Protein AF-0000000076683367 (afdb_homodimer)

Nearest PDB structures (foldseek):
  5d86-assembly1_A-2  TM=9.292E-01  e=5.667E-30  Staphylococcus aureus subsp. aureus str. Newman
  5d87-assembly1_A-2  TM=9.350E-01  e=2.593E-29  Staphylococcus aureus subsp. aureus str. Newman
  5d84-assembly1_A  TM=9.305E-01  e=3.071E-29  Staphylococcus aureus subsp. aureus str. Newman
  8if7-assembly1_A  TM=8.769E-01  e=2.381E-25  Saccharothrix mutabilis subsp. capreolus
  5ohx-assembly2_B  TM=9.350E-01  e=3.580E-23  Apis mellifera

Organism: NCBI:txid1408189

Foldseek 3Di:
DDWQQLLCVLLVFNLETEAEDQQCPPPLFFLLLLVLVLLVVVCVVVPQDLAAEEEEEDLDSNLLNNLQVCLVSVHEYEYEYEPLHFPVRVVSSVVSPYHYHYDYFDDPPPSHNSVVRVVVSVVCQVPDPSYDYSQSLANLSLLVSQLVPVQVVVCVVVVHHFQEEEEAAESCSNVNNNVVNCVVVVHNHQYEYEAAQQAPQPNHHHDDDNFPDHGYNDRGNSSVNDDGNYYHYDYQLQLLLQQVLCCVRPVFRADSSNSRRSSSCSVCVVVDDGNGYYYYYRGGGCPSCCVDSVDQVNCCVPVVAHPVRSVVSNVVSSND/DDWQQLLCVLLVFNLETEAEDQQCPPPLFFLLLLVLVLLVVVCVVVPQDLAAEEEEEDLDSNLLNNLQVCLVSVHEYEYEYEPLHFPVRVVSSVVSPYHYHYDYFDDPPPRHNSVVRVVVSVVCQVPDPSYDYSQSLANLSLLVSQLVPVQVVVCVVVVHHFQEEEEAAESCSNVNNNVVNCVVVVHNHQYEYEAAQQAPQPNHHHDDDNFPDHGYNDRGNSSVVDDGNYYHYDYQLQLLLQQVLCCVRPVFRADSRNSRRSSSCSVCVVVDDGNGYYYYYRGGGCPSCCVASVDQVNCCVPVVAHPVRSVVSNVVSSND

Secondary structure (DSSP, 8-state):
-EE-HHHHHHTT-TTSEEEEEEGGGSTTSBTHHHHHHHHHHHHHHTT--SS-EEEEE-SSHHHHHHHHHHHHTT-EEEEEE-TTS-HHHHHHHHHTT-EEEE--S--TTT--HHHHHHHHHHHHHHHSTTEE---TTT-THHHHHIIIIIIHHHHHHHSS--SEEEEE-SS-HHHHHHHHHHHHTT---EEEEEEETT--GGGPPP----SSSS--SS--GGGGT---SEEEEE-HHHHHHHHHHHHHHHS--B-HHHHHHHHHHHHHGGGSPTT-EEEEEE-BBSGGGTTTTT-HHHHHHHH---HHHHHHHHHHHHH-/-EE-HHHHHHTT-TTSEEEEEEGGGSTTSBTHHHHHHHHHHHHHHTT--SS-EEEEE-SSHHHHHHHHHHHHTT-EEEEEE-TTS-HHHHHHHHHTT-EEEE--S--TTT--HHHHHHHHHHHHHHHSTTEE---TTT-THHHHHIIIIIIHHHHHHHSS--SEEEEE-SS-HHHHHHHHHHHHTT---EEEEEEETT--GGGPPP----SSSS--SS--GGGGT---SEEEEE-HHHHHHHHHHHHHHHS--B-HHHHHHHHHHHHHGGGSPTT-EEEEEE-BBSGGGTTTTT-HHHHHHHH---HHHHHHHHHHHHH-

Sequence (640 aa):
MVELERLARVFHRPDLRIFAKLEQFNPGGSAKDRTAQALVRAAIESGMPDRPTLVESSSGNLGMALARQAQLRGWHFHCVVDPRVNASTVATMRALGAEVEIIDQPDPDTGDWLTARRTRVAALTHSIEGAVNLDQYSNTAALKAHDEGTMAEIISQLGEAPDWLLVAMSTTGTIGGCIQRLERLQAHTVTVGVDAQGSVLYRGKRGERMLPGFGAGVIPHLSTLNEPNLVRRVHDIDSVVGARVLARTEGLLPGASGGAVVSALRSCIAEIPPESTVVVVLHDGGTNYLGTIYDDDWVQSKLGTSASELSRMIERFIAGMVELERLARVFHRPDLRIFAKLEQFNPGGSAKDRTAQALVRAAIESGMPDRPTLVESSSGNLGMALARQAQLRGWHFHCVVDPRVNASTVATMRALGAEVEIIDQPDPDTGDWLTARRTRVAALTHSIEGAVNLDQYSNTAALKAHDEGTMAEIISQLGEAPDWLLVAMSTTGTIGGCIQRLERLQAHTVTVGVDAQGSVLYRGKRGERMLPGFGAGVIPHLSTLNEPNLVRRVHDIDSVVGARVLARTEGLLPGASGGAVVSALRSCIAEIPPESTVVVVLHDGGTNYLGTIYDDDWVQSKLGTSASELSRMIERFIAG

Radius of gyration: 24.54 Å; Cα contacts (8 Å, |Δi|>4): 1434; chains: 2; bounding box: 61×71×59 Å

Solvent-accessible surface area (backbone atoms only — not comparable to full-atom values): 31700 Å² total; per-residue (Å²): 114,44,75,41,63,55,54,25,47,28,67,73,35,73,56,41,46,38,30,36,40,64,24,34,72,36,96,70,32,19,50,30,36,44,31,38,52,30,41,52,52,54,40,52,76,72,62,51,66,92,74,27,32,38,32,41,68,37,58,42,60,50,37,40,20,39,16,32,54,22,27,60,66,71,31,47,29,41,35,32,29,48,83,83,41,47,68,55,48,52,41,49,18,43,52,25,65,24,45,77,44,69,51,89,64,49,23,88,88,78,61,36,54,66,61,27,31,48,52,50,37,52,52,46,38,71,70,38,84,60,36,42,64,72,49,83,39,60,41,64,39,24,26,51,28,17,24,72,38,57,40,42,49,51,24,62,76,68,74,44,78,49,47,29,39,36,31,51,25,48,43,27,32,57,55,36,6,31,48,53,43,37,57,75,67,66,51,82,47,45,34,31,35,27,33,32,45,24,14,32,58,96,81,36,57,76,51,77,67,89,58,68,84,34,32,26,89,61,76,33,58,38,49,74,75,46,76,60,78,39,75,42,69,34,48,67,67,45,14,35,39,22,19,50,42,40,10,55,48,67,44,41,56,36,20,55,35,27,1,31,39,48,39,44,44,62,75,43,50,86,77,54,64,85,64,33,39,34,37,36,47,25,49,28,44,20,77,75,29,42,78,37,72,59,21,54,68,41,35,28,74,76,68,70,41,46,59,68,58,48,51,51,51,35,48,50,57,54,75,88,115,46,74,41,64,55,54,25,46,27,69,73,35,73,57,41,47,40,30,36,42,64,24,36,72,36,97,72,32,19,49,29,38,45,32,38,53,29,40,51,51,53,39,52,75,73,63,50,67,93,74,28,31,38,33,41,69,36,57,42,61,48,38,40,21,39,16,33,54,22,26,60,66,71,30,48,30,41,34,31,28,48,84,83,42,46,67,55,49,53,40,50,18,43,51,24,65,25,45,75,44,68,50,88,64,48,23,88,88,78,60,35,53,66,62,28,30,49,52,50,38,52,52,46,38,70,70,38,84,59,35,43,64,71,49,82,39,59,41,62,39,23,24,50,28,16,24,73,38,59,39,43,48,50,25,62,76,68,73,43,77,49,47,30,39,37,30,53,25,47,43,27,31,56,53,37,6,32,47,53,44,37,58,75,66,67,52,84,48,45,34,33,36,27,34,32,44,22,13,32,58,95,82,36,56,76,51,78,69,88,56,66,84,33,32,25,89,60,80,34,59,39,49,75,77,44,77,60,78,38,76,42,68,35,48,66,67,46,14,35,38,23,19,49,42,38,9,56,46,66,44,41,56,36,22,54,36,26,2,29,39,47,38,44,44,62,74,45,49,86,76,55,64,86,63,34,37,34,37,36,47,24,46,29,44,20,78,74,29,43,78,37,74,58,20,54,69,42,35,28,73,75,68,69,40,45,60,69,56,47,51,50,52,36,48,49,55,54,75,88

Structure (mmCIF, N/CA/C/O backbone):
data_AF-0000000076683367-m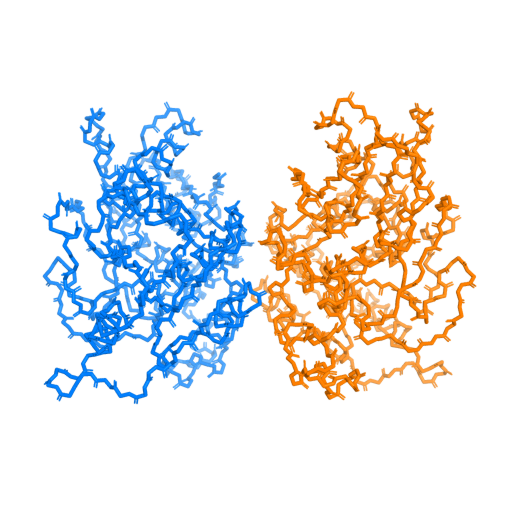odel_v1
#
loop_
_entity.id
_entity.type
_entity.pdbx_description
1 polymer 'Cysteine synthase'
#
loop_
_atom_site.group_PDB
_atom_site.id
_atom_site.type_symbol
_atom_site.label_atom_id
_atom_site.label_alt_id
_atom_site.label_comp_id
_atom_site.label_asym_id
_atom_site.label_entity_id
_atom_site.label_seq_id
_atom_site.pdbx_PDB_ins_code
_atom_site.Cartn_x
_atom_site.Cartn_y
_atom_site.Cartn_z
_atom_site.occupancy
_atom_site.B_iso_or_equiv
_atom_site.auth_seq_id
_atom_site.auth_comp_id
_atom_site.auth_asym_id
_atom_site.auth_atom_id
_atom_site.pdbx_PDB_model_num
ATOM 1 N N . MET A 1 1 ? 3.271 -0.167 -15.375 1 96.31 1 MET A N 1
ATOM 2 C CA . MET A 1 1 ? 4.453 -1.017 -15.492 1 96.31 1 MET A CA 1
ATOM 3 C C . MET A 1 1 ? 5.73 -0.19 -15.391 1 96.31 1 MET A C 1
ATOM 5 O O . MET A 1 1 ? 5.738 0.994 -15.734 1 96.31 1 MET A O 1
ATOM 9 N N . VAL A 1 2 ? 6.77 -0.847 -14.797 1 96.38 2 VAL A N 1
ATOM 10 C CA . VAL A 1 2 ? 8.062 -0.183 -14.664 1 96.38 2 VAL A CA 1
ATOM 11 C C . VAL A 1 2 ? 9.164 -1.075 -15.234 1 96.38 2 VAL A C 1
ATOM 13 O O . VAL A 1 2 ? 9.133 -2.297 -15.062 1 96.38 2 VAL A O 1
ATOM 16 N N . GLU A 1 3 ? 10.039 -0.448 -15.953 1 98 3 GLU A N 1
ATOM 17 C CA . GLU A 1 3 ? 11.172 -1.206 -16.484 1 98 3 GLU A CA 1
ATOM 18 C C . GLU A 1 3 ? 12.227 -1.439 -15.398 1 98 3 GLU A C 1
ATOM 20 O O . GLU A 1 3 ? 12.555 -0.527 -14.641 1 98 3 GLU A O 1
ATOM 25 N N . LEU A 1 4 ? 12.695 -2.641 -15.305 1 97.69 4 LEU A N 1
ATOM 26 C CA . LEU A 1 4 ? 13.68 -3.047 -14.312 1 97.69 4 LEU A CA 1
ATOM 27 C C . LEU A 1 4 ? 15.078 -3.08 -14.906 1 97.69 4 LEU A C 1
ATOM 29 O O . LEU A 1 4 ? 15.672 -4.152 -15.047 1 97.69 4 LEU A O 1
ATOM 33 N N . GLU A 1 5 ? 15.648 -1.938 -15.188 1 96.44 5 GLU A N 1
ATOM 34 C CA . GLU A 1 5 ? 16.922 -1.826 -15.906 1 96.44 5 GLU A CA 1
ATOM 35 C C . GLU A 1 5 ? 18.078 -2.32 -15.055 1 96.44 5 GLU A C 1
ATOM 37 O O . GLU A 1 5 ? 19 -2.961 -15.562 1 96.44 5 GLU A O 1
ATOM 42 N N . ARG A 1 6 ? 18.078 -2.012 -13.812 1 95.44 6 ARG A N 1
ATOM 43 C CA . ARG A 1 6 ? 19.172 -2.424 -12.938 1 95.44 6 ARG A CA 1
ATOM 44 C C . ARG A 1 6 ? 19.172 -3.936 -12.742 1 95.44 6 ARG A C 1
ATOM 46 O O . ARG A 1 6 ? 20.234 -4.551 -12.625 1 95.44 6 ARG A O 1
ATOM 53 N N . LEU A 1 7 ? 17.969 -4.484 -12.68 1 96.94 7 LEU A N 1
ATOM 54 C CA . LEU A 1 7 ? 17.875 -5.934 -12.555 1 96.94 7 LEU A CA 1
ATOM 55 C C . LEU A 1 7 ? 18.469 -6.617 -13.789 1 96.94 7 LEU A C 1
ATOM 57 O O . LEU A 1 7 ? 19.156 -7.629 -13.672 1 96.94 7 LEU A O 1
ATOM 61 N N . ALA A 1 8 ? 18.156 -6.098 -14.945 1 97.31 8 ALA A N 1
ATOM 62 C CA . ALA A 1 8 ? 18.719 -6.637 -16.172 1 97.31 8 ALA A CA 1
ATOM 63 C C . ALA A 1 8 ? 20.25 -6.613 -16.141 1 97.31 8 ALA A C 1
ATOM 65 O O . ALA A 1 8 ? 20.891 -7.547 -16.609 1 97.31 8 ALA A O 1
ATOM 66 N N . ARG A 1 9 ? 20.781 -5.555 -15.578 1 95.88 9 ARG A N 1
ATOM 67 C CA . ARG A 1 9 ? 22.234 -5.438 -15.453 1 95.88 9 ARG A CA 1
ATOM 68 C C . ARG A 1 9 ? 22.781 -6.457 -14.461 1 95.88 9 ARG A C 1
ATOM 70 O O . ARG A 1 9 ? 23.844 -7.035 -14.68 1 95.88 9 ARG A O 1
ATOM 77 N N . VAL A 1 10 ? 22.047 -6.633 -13.391 1 95.81 10 VAL A N 1
ATOM 78 C CA . VAL A 1 10 ? 22.422 -7.621 -12.391 1 95.81 10 VAL A CA 1
ATOM 79 C C . VAL A 1 10 ? 22.5 -9.008 -13.031 1 95.81 10 VAL A C 1
ATOM 81 O O . VAL A 1 10 ? 23.359 -9.812 -12.688 1 95.81 10 VAL A O 1
ATOM 84 N N . PHE A 1 11 ? 21.578 -9.242 -14 1 97 11 PHE A N 1
ATOM 85 C CA . PHE A 1 11 ? 21.531 -10.523 -14.695 1 97 11 PHE A CA 1
ATOM 86 C C . PHE A 1 11 ? 22.562 -10.57 -15.812 1 97 11 PHE A C 1
ATOM 88 O O . PHE A 1 11 ? 22.703 -11.586 -16.5 1 97 11 PHE A O 1
ATOM 95 N N . HIS A 1 12 ? 23.359 -9.516 -16.078 1 96.75 12 HIS A N 1
ATOM 96 C CA . HIS A 1 12 ? 24.312 -9.359 -17.172 1 96.75 12 HIS A CA 1
ATOM 97 C C . HIS A 1 12 ? 23.625 -9.516 -18.516 1 96.75 12 HIS A C 1
ATOM 99 O O . HIS A 1 12 ? 24.172 -10.148 -19.438 1 96.75 12 HIS A O 1
ATOM 105 N N . ARG A 1 13 ? 22.391 -9.039 -18.531 1 97.12 13 ARG A N 1
ATOM 106 C CA . ARG A 1 13 ? 21.594 -9.086 -19.766 1 97.12 13 ARG A CA 1
ATOM 107 C C . ARG A 1 13 ? 20.969 -7.73 -20.062 1 97.12 13 ARG A C 1
ATOM 109 O O . ARG A 1 13 ? 19.75 -7.605 -20.141 1 97.12 13 ARG A O 1
ATOM 116 N N . PRO A 1 14 ? 21.812 -6.691 -20.219 1 96.06 14 PRO A N 1
ATOM 117 C CA . PRO A 1 14 ? 21.281 -5.359 -20.531 1 96.06 14 PRO A CA 1
ATOM 118 C C . PRO A 1 14 ? 20.531 -5.305 -21.859 1 96.06 14 PRO A C 1
ATOM 120 O O . PRO A 1 14 ? 19.875 -4.309 -22.156 1 96.06 14 PRO A O 1
ATOM 123 N N . ASP A 1 15 ? 20.578 -6.43 -22.594 1 97.88 15 ASP A N 1
ATOM 124 C CA . ASP A 1 15 ? 19.906 -6.52 -23.891 1 97.88 15 ASP A CA 1
ATOM 125 C C . ASP A 1 15 ? 18.422 -6.805 -23.703 1 97.88 15 ASP A C 1
ATOM 127 O O . ASP A 1 15 ? 17.625 -6.633 -24.625 1 97.88 15 ASP A O 1
ATOM 131 N N . LEU A 1 16 ? 18.078 -7.23 -22.516 1 98.44 16 LEU A N 1
ATOM 132 C CA . LEU A 1 16 ? 16.688 -7.551 -22.234 1 98.44 16 LEU A CA 1
ATOM 133 C C . LEU A 1 16 ? 15.938 -6.32 -21.75 1 98.44 16 LEU A C 1
ATOM 135 O O . LEU A 1 16 ? 16.5 -5.477 -21.047 1 98.44 16 LEU A O 1
ATOM 139 N N . ARG A 1 17 ? 14.75 -6.164 -22.156 1 98.56 17 ARG A N 1
ATOM 140 C CA . ARG A 1 17 ? 13.82 -5.219 -21.547 1 98.56 17 ARG A CA 1
ATOM 141 C C . ARG A 1 17 ? 12.906 -5.922 -20.562 1 98.56 17 ARG A C 1
ATOM 143 O O . ARG A 1 17 ? 11.969 -6.617 -20.953 1 98.56 17 ARG A O 1
ATOM 150 N N . ILE A 1 18 ? 13.172 -5.766 -19.328 1 98.75 18 ILE A N 1
ATOM 151 C CA . ILE A 1 18 ? 12.422 -6.434 -18.266 1 98.75 18 ILE A CA 1
ATOM 152 C C . ILE A 1 18 ?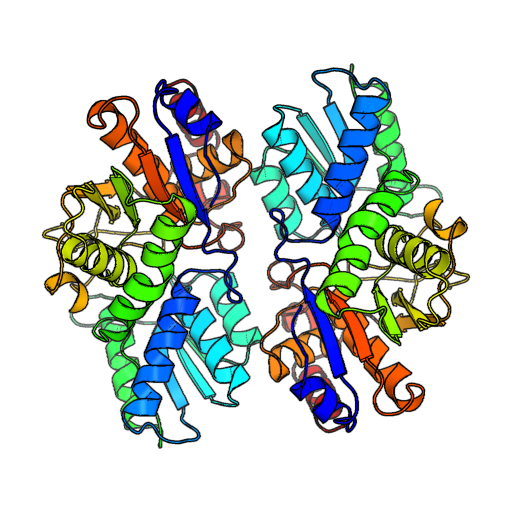 11.461 -5.445 -17.609 1 98.75 18 ILE A C 1
ATOM 154 O O . ILE A 1 18 ? 11.883 -4.402 -17.109 1 98.75 18 ILE A O 1
ATOM 158 N N . PHE A 1 19 ? 10.164 -5.758 -17.609 1 98.81 19 PHE A N 1
ATOM 159 C CA . PHE A 1 19 ? 9.148 -4.902 -17.016 1 98.81 19 PHE A CA 1
ATOM 160 C C . PHE A 1 19 ? 8.438 -5.621 -15.875 1 98.81 19 PHE A C 1
ATOM 162 O O . PHE A 1 19 ? 8.266 -6.84 -15.914 1 98.81 19 PHE A O 1
ATOM 169 N N . ALA A 1 20 ? 8.078 -4.883 -14.859 1 98.69 20 ALA A N 1
ATOM 170 C CA . ALA A 1 20 ? 7.23 -5.379 -13.781 1 98.69 20 ALA A CA 1
ATOM 171 C C . ALA A 1 20 ? 5.828 -4.777 -13.867 1 98.69 20 ALA A C 1
ATOM 173 O O . ALA A 1 20 ? 5.676 -3.557 -13.961 1 98.69 20 ALA A O 1
ATOM 174 N N . LYS A 1 21 ? 4.832 -5.617 -14.008 1 98.81 21 LYS A N 1
ATOM 175 C CA . LYS A 1 21 ? 3.451 -5.191 -13.805 1 98.81 21 LYS A CA 1
ATOM 176 C C . LYS A 1 21 ? 3.131 -5.066 -12.312 1 98.81 21 LYS A C 1
ATOM 178 O O . LYS A 1 21 ? 3.025 -6.074 -11.617 1 98.81 21 LYS A O 1
ATOM 183 N N . LEU A 1 22 ? 2.939 -3.857 -11.805 1 97.81 22 LEU A N 1
ATOM 184 C CA . LEU A 1 22 ? 2.795 -3.574 -10.383 1 97.81 22 LEU A CA 1
ATOM 185 C C . LEU A 1 22 ? 1.326 -3.598 -9.969 1 97.81 22 LEU A C 1
ATOM 187 O O . LEU A 1 22 ? 0.636 -2.58 -10.062 1 97.81 22 LEU A O 1
ATOM 191 N N . GLU A 1 23 ? 0.91 -4.668 -9.398 1 97.81 23 GLU A N 1
ATOM 192 C CA . GLU A 1 23 ? -0.499 -4.844 -9.062 1 97.81 23 GLU A CA 1
ATOM 193 C C . GLU A 1 23 ? -0.817 -4.25 -7.691 1 97.81 23 GLU A C 1
ATOM 195 O O . GLU A 1 23 ? -1.985 -4.133 -7.316 1 97.81 23 GLU A O 1
ATOM 200 N N . GLN A 1 24 ? 0.167 -3.822 -6.914 1 95.25 24 GLN A N 1
ATOM 201 C CA . GLN A 1 24 ? -0.049 -3.158 -5.633 1 95.25 24 GLN A CA 1
ATOM 202 C C . GLN A 1 24 ? -0.805 -1.845 -5.816 1 95.25 24 GLN A C 1
ATOM 204 O O . GLN A 1 24 ? -1.335 -1.289 -4.852 1 95.25 24 GLN A O 1
ATOM 209 N N . PHE A 1 25 ? -0.903 -1.369 -7.078 1 94.25 25 PHE A N 1
ATOM 210 C CA . PHE A 1 25 ? -1.521 -0.069 -7.312 1 94.25 25 PHE A CA 1
ATOM 211 C C . PHE A 1 25 ? -3.004 -0.224 -7.629 1 94.25 25 PHE A C 1
ATOM 213 O O . PHE A 1 25 ? -3.67 0.746 -8 1 94.25 25 PHE A O 1
ATOM 220 N N . ASN A 1 26 ? -3.508 -1.49 -7.477 1 94.5 26 ASN A N 1
ATOM 221 C CA . ASN A 1 26 ? -4.953 -1.648 -7.367 1 94.5 26 ASN A CA 1
ATOM 222 C C . ASN A 1 26 ? -5.477 -1.109 -6.035 1 94.5 26 ASN A C 1
ATOM 224 O O . ASN A 1 26 ? -4.727 -1.014 -5.062 1 94.5 26 ASN A O 1
ATOM 228 N N . PRO A 1 27 ? -6.73 -0.719 -5.922 1 89.44 27 PRO A N 1
ATOM 229 C CA . PRO A 1 27 ? -7.258 -0.052 -4.73 1 89.44 27 PRO A CA 1
ATOM 230 C C . PRO A 1 27 ? -7.055 -0.871 -3.457 1 89.44 27 PRO A C 1
ATOM 232 O O . PRO A 1 27 ? -6.801 -0.307 -2.389 1 89.44 27 PRO A O 1
ATOM 235 N N . GLY A 1 28 ? -7.148 -2.172 -3.609 1 90.88 28 GLY A N 1
ATOM 236 C CA . GLY A 1 28 ? -6.965 -3.039 -2.457 1 90.88 28 GLY A CA 1
ATOM 237 C C . GLY A 1 28 ? -5.523 -3.48 -2.268 1 90.88 28 GLY A C 1
ATOM 238 O O . GLY A 1 28 ? -5.207 -4.191 -1.312 1 90.88 28 GLY A O 1
ATOM 239 N N . GLY A 1 29 ? -4.637 -3.129 -3.207 1 93.56 29 GLY A N 1
ATOM 240 C CA . GLY A 1 29 ? -3.205 -3.301 -3.004 1 93.56 29 GLY A CA 1
ATOM 241 C C . GLY A 1 29 ? -2.656 -4.555 -3.656 1 93.56 29 GLY A C 1
ATOM 242 O O . GLY A 1 29 ? -1.515 -4.945 -3.402 1 93.56 29 GLY A O 1
ATOM 243 N N . SER A 1 30 ? -3.508 -5.246 -4.488 1 96.69 30 SER A N 1
ATOM 244 C CA . SER A 1 30 ? -2.998 -6.484 -5.074 1 96.69 30 SER A CA 1
ATOM 245 C C . SER A 1 30 ? -3.766 -6.855 -6.34 1 96.69 30 SER A C 1
ATOM 247 O O . SER A 1 30 ? -4.758 -6.211 -6.68 1 96.69 30 SER A O 1
ATOM 249 N N . ALA A 1 31 ? -3.303 -7.906 -6.98 1 97.62 31 ALA A N 1
ATOM 250 C CA . ALA A 1 31 ? -3.939 -8.453 -8.18 1 97.62 31 ALA A CA 1
ATOM 251 C C . ALA A 1 31 ? -5.309 -9.047 -7.852 1 97.62 31 ALA A C 1
ATOM 253 O O . ALA A 1 31 ? -6.156 -9.188 -8.734 1 97.62 31 ALA A O 1
ATOM 254 N N . LYS A 1 32 ? -5.52 -9.312 -6.578 1 97.44 32 LYS A N 1
ATOM 255 C CA . LYS A 1 32 ? -6.746 -10.008 -6.203 1 97.44 32 LYS A CA 1
ATOM 256 C C . LYS A 1 32 ? -7.941 -9.062 -6.199 1 97.44 32 LYS A C 1
ATOM 258 O O . LYS A 1 32 ? -9.094 -9.508 -6.172 1 97.44 32 LYS A O 1
ATOM 263 N N . ASP A 1 33 ? -7.691 -7.801 -6.285 1 97.12 33 ASP A N 1
ATOM 264 C CA . ASP A 1 33 ? -8.789 -6.859 -6.484 1 97.12 33 ASP A CA 1
ATOM 265 C C . ASP A 1 33 ? -9.555 -7.176 -7.766 1 97.12 33 ASP A C 1
ATOM 267 O O . ASP A 1 33 ? -10.789 -7.113 -7.785 1 97.12 33 ASP A O 1
ATOM 271 N N . ARG A 1 34 ? -8.781 -7.527 -8.781 1 98.06 34 ARG A N 1
ATOM 272 C CA . ARG A 1 34 ? -9.391 -7.867 -10.062 1 98.06 34 ARG A CA 1
ATOM 273 C C . ARG A 1 34 ? -10.25 -9.125 -9.945 1 98.06 34 ARG A C 1
ATOM 275 O O . ARG A 1 34 ? -11.383 -9.156 -10.43 1 98.06 34 ARG A O 1
ATOM 282 N N . THR A 1 35 ? -9.672 -10.078 -9.281 1 97.94 35 THR A N 1
ATOM 283 C CA . THR A 1 35 ? -10.375 -11.344 -9.086 1 97.94 35 THR A CA 1
ATOM 284 C C . THR A 1 35 ? -11.641 -11.133 -8.266 1 97.94 35 THR A C 1
ATOM 286 O O . THR A 1 35 ? -12.711 -11.602 -8.648 1 97.94 35 THR A O 1
ATOM 289 N N . ALA A 1 36 ? -11.531 -10.445 -7.137 1 97.94 36 ALA A N 1
ATOM 290 C CA . ALA A 1 36 ? -12.664 -10.211 -6.25 1 97.94 36 ALA A CA 1
ATOM 291 C C . ALA A 1 36 ? -13.805 -9.508 -6.992 1 97.94 36 ALA A C 1
ATOM 293 O O . ALA A 1 36 ? -14.969 -9.906 -6.875 1 97.94 36 ALA A O 1
ATOM 294 N N . GLN A 1 37 ? -13.484 -8.516 -7.766 1 97.25 37 GLN A N 1
ATOM 295 C CA . GLN A 1 37 ? -14.492 -7.785 -8.523 1 97.25 37 GLN A CA 1
ATOM 296 C C . GLN A 1 37 ? -15.188 -8.695 -9.531 1 97.25 37 GLN A C 1
ATOM 298 O O . GLN A 1 37 ? -16.406 -8.656 -9.68 1 97.25 37 GLN A O 1
ATOM 303 N N . ALA A 1 38 ? -14.406 -9.492 -10.219 1 98.12 38 ALA A N 1
ATOM 304 C CA . ALA A 1 38 ? -14.953 -10.391 -11.234 1 98.12 38 ALA A CA 1
ATOM 305 C C . ALA A 1 38 ? -15.859 -11.445 -10.602 1 98.12 38 ALA A C 1
ATOM 307 O O . ALA A 1 38 ? -16.938 -11.75 -11.125 1 98.12 38 ALA A O 1
ATOM 308 N N . LEU A 1 39 ? -15.43 -12.039 -9.484 1 97.88 39 LEU A N 1
ATOM 309 C CA . LEU A 1 39 ? -16.219 -13.055 -8.797 1 97.88 39 LEU A CA 1
ATOM 310 C C . LEU A 1 39 ? -17.547 -12.477 -8.32 1 97.88 39 LEU A C 1
ATOM 312 O O . LEU A 1 39 ? -18.609 -13.102 -8.484 1 97.88 39 LEU A O 1
ATOM 316 N N . VAL A 1 40 ? -17.5 -11.297 -7.758 1 97.69 40 VAL A N 1
ATOM 317 C CA . VAL A 1 40 ? -18.688 -10.633 -7.238 1 97.69 40 VAL A CA 1
ATOM 318 C C . VAL A 1 40 ? -19.656 -10.32 -8.383 1 97.69 40 VAL A C 1
ATOM 320 O O . VAL A 1 40 ? -20.844 -10.602 -8.289 1 97.69 40 VAL A O 1
ATOM 323 N N . ARG A 1 41 ? -19.109 -9.781 -9.484 1 97 41 ARG A N 1
ATOM 324 C CA . ARG A 1 41 ? -19.953 -9.469 -10.633 1 97 41 ARG A CA 1
ATOM 325 C C . ARG A 1 41 ? -20.641 -10.719 -11.18 1 97 41 ARG A C 1
ATOM 327 O O . ARG A 1 41 ? -21.828 -10.695 -11.469 1 97 41 ARG A O 1
ATOM 334 N N . ALA A 1 42 ? -19.859 -11.758 -11.32 1 96.94 42 ALA A N 1
ATOM 335 C CA . ALA A 1 42 ? -20.406 -13.016 -11.82 1 96.94 42 ALA A CA 1
ATOM 336 C C . ALA A 1 42 ? -21.516 -13.531 -10.898 1 96.94 42 ALA A C 1
ATOM 338 O O . ALA A 1 42 ? -22.516 -14.055 -11.367 1 96.94 42 ALA A O 1
ATOM 339 N N . ALA A 1 43 ? -21.281 -13.414 -9.586 1 96.62 43 ALA A N 1
ATOM 340 C CA . ALA A 1 43 ? -22.266 -13.883 -8.602 1 96.62 43 ALA A CA 1
ATOM 341 C C . ALA A 1 43 ? -23.547 -13.07 -8.688 1 96.62 43 ALA A C 1
ATOM 343 O O . ALA A 1 43 ? -24.656 -13.633 -8.609 1 96.62 43 ALA A O 1
ATOM 344 N N . ILE A 1 44 ? -23.422 -11.805 -8.859 1 96.38 44 ILE A N 1
ATOM 345 C CA . ILE A 1 44 ? -24.578 -10.938 -8.992 1 96.38 44 ILE A CA 1
ATOM 346 C C . ILE A 1 44 ? -25.359 -11.297 -10.25 1 96.38 44 ILE A C 1
ATOM 348 O O . ILE A 1 44 ? -26.594 -11.461 -10.203 1 96.38 44 ILE A O 1
ATOM 352 N N . GLU A 1 45 ? -24.688 -11.469 -11.297 1 96.31 45 GLU A N 1
ATOM 353 C CA . GLU A 1 45 ? -25.297 -11.805 -12.578 1 96.31 45 GLU A CA 1
ATOM 354 C C . GLU A 1 45 ? -26 -13.164 -12.516 1 96.31 45 GLU A C 1
ATOM 356 O O . GLU A 1 45 ? -26.984 -13.391 -13.219 1 96.31 45 GLU A O 1
ATOM 361 N N . SER A 1 46 ? -25.516 -14.023 -11.633 1 95.25 46 SER A N 1
ATOM 362 C CA . SER A 1 46 ? -26.062 -15.367 -11.523 1 95.25 46 SER A CA 1
ATOM 363 C C . SER A 1 46 ? -27.219 -15.422 -10.516 1 95.25 46 SER A C 1
ATOM 365 O O . SER A 1 46 ? -27.781 -16.484 -10.273 1 95.25 46 SER A O 1
ATOM 367 N N . GLY A 1 47 ? -27.484 -14.328 -9.836 1 94.12 47 GLY A N 1
ATOM 368 C CA . GLY A 1 47 ? -28.672 -14.242 -9.008 1 94.12 47 GLY A CA 1
ATOM 369 C C . GLY A 1 47 ? -28.375 -14.344 -7.52 1 94.12 47 GLY A C 1
ATOM 370 O O . GLY A 1 47 ? -29.219 -14.82 -6.746 1 94.12 47 GLY A O 1
ATOM 371 N N . MET A 1 48 ? -27.25 -13.953 -7.156 1 93.25 48 MET A N 1
ATOM 372 C CA . MET A 1 48 ? -26.938 -13.891 -5.73 1 93.25 48 MET A CA 1
ATOM 373 C C . MET A 1 48 ? -27.906 -12.961 -5.004 1 93.25 48 MET A C 1
ATOM 375 O O . MET A 1 48 ? -28.375 -11.977 -5.578 1 93.25 48 MET A O 1
ATOM 379 N N . PRO A 1 49 ? -28.219 -13.297 -3.713 1 93.69 49 PRO A N 1
ATOM 380 C CA . PRO A 1 49 ? -29.094 -12.414 -2.939 1 93.69 49 PRO A CA 1
ATOM 381 C C . PRO A 1 49 ? -28.594 -10.977 -2.887 1 93.69 49 PRO A C 1
ATOM 383 O O . PRO A 1 49 ? -27.391 -10.734 -3.014 1 93.69 49 PRO A O 1
ATOM 386 N N . ASP A 1 50 ? -29.422 -10.023 -2.689 1 92.19 50 ASP A N 1
ATOM 387 C CA . ASP A 1 50 ? -29.109 -8.594 -2.691 1 92.19 50 ASP A CA 1
ATOM 388 C C . ASP A 1 50 ? -28.172 -8.242 -1.542 1 92.19 50 ASP A C 1
ATOM 390 O O . ASP A 1 50 ? -27.312 -7.363 -1.683 1 92.19 50 ASP A O 1
ATOM 394 N N . ARG A 1 51 ? -28.438 -8.836 -0.343 1 92.75 51 ARG A N 1
ATOM 395 C CA . ARG A 1 51 ? -27.594 -8.578 0.824 1 92.75 51 ARG A CA 1
ATOM 396 C C . ARG A 1 51 ? -27.031 -9.875 1.381 1 92.75 51 ARG A C 1
ATOM 398 O O . ARG A 1 51 ? -27.375 -10.297 2.486 1 92.75 51 ARG A O 1
ATOM 405 N N . PRO A 1 52 ? -26.062 -10.414 0.644 1 96.5 52 PRO A N 1
ATOM 406 C CA . PRO A 1 52 ? -25.516 -11.711 1.061 1 96.5 52 PRO A CA 1
ATOM 407 C C . PRO A 1 52 ? -24.516 -11.586 2.213 1 96.5 52 PRO A C 1
ATOM 409 O O . PRO A 1 52 ? -24.062 -10.477 2.527 1 96.5 52 PRO A O 1
ATOM 412 N N . THR A 1 53 ? -24.359 -12.695 2.891 1 97.38 53 THR A N 1
ATOM 413 C CA . THR A 1 53 ? -23.141 -12.906 3.652 1 97.38 53 THR A CA 1
ATOM 414 C C . THR A 1 53 ? -22.109 -13.672 2.828 1 97.38 53 THR A C 1
ATOM 416 O O . THR A 1 53 ? -22.297 -14.859 2.535 1 97.38 53 THR A O 1
ATOM 419 N N . LEU A 1 54 ? -21.094 -13 2.434 1 98 54 LEU A N 1
ATOM 420 C CA . LEU A 1 54 ? -20.031 -13.711 1.732 1 98 54 LEU A CA 1
ATOM 421 C C . LEU A 1 54 ? -19.234 -14.586 2.697 1 98 54 LEU A C 1
ATOM 423 O O . LEU A 1 54 ? -18.906 -14.156 3.807 1 98 54 LEU A O 1
ATOM 427 N N . VAL A 1 55 ? -19.016 -15.797 2.314 1 98.06 55 VAL A N 1
ATOM 428 C CA . VAL A 1 55 ? -18.172 -16.734 3.061 1 98.06 55 VAL A CA 1
ATOM 429 C C . VAL A 1 55 ? -17.078 -17.281 2.152 1 98.06 55 VAL A C 1
ATOM 431 O O . VAL A 1 55 ? -17.344 -17.781 1.065 1 98.06 55 VAL A O 1
ATOM 434 N N . GLU A 1 56 ? -15.875 -17.109 2.527 1 97.62 56 GLU A N 1
ATOM 435 C CA . GLU A 1 56 ? -14.766 -17.5 1.663 1 97.62 56 GLU A CA 1
ATOM 436 C C . GLU A 1 56 ? -13.586 -18.016 2.482 1 97.62 56 GLU A C 1
ATOM 438 O O . GLU A 1 56 ? -13.43 -17.641 3.648 1 97.62 56 GLU A O 1
ATOM 443 N N . SER A 1 57 ? -12.797 -18.906 1.883 1 93.62 57 SER A N 1
ATOM 444 C CA . SER A 1 57 ? -11.508 -19.344 2.4 1 93.62 57 SER A CA 1
ATOM 445 C C . SER A 1 57 ? -10.367 -18.562 1.762 1 93.62 57 SER A C 1
ATOM 447 O O . SER A 1 57 ? -10.109 -18.688 0.563 1 93.62 57 SER A O 1
ATOM 449 N N . SER A 1 58 ? -9.68 -17.719 2.57 1 87.75 58 SER A N 1
ATOM 450 C CA . SER A 1 58 ? -8.531 -16.984 2.029 1 87.75 58 SER A CA 1
ATOM 451 C C . SER A 1 58 ? -7.672 -16.406 3.145 1 87.75 58 SER A C 1
ATOM 453 O O . SER A 1 58 ? -8.148 -15.625 3.967 1 87.75 58 SER A O 1
ATOM 455 N N . SER A 1 59 ? -6.426 -16.719 3.045 1 78.12 59 SER A N 1
ATOM 456 C CA . SER A 1 59 ? -5.5 -16.219 4.055 1 78.12 59 SER A CA 1
ATOM 457 C C . SER A 1 59 ? -4.641 -15.086 3.498 1 78.12 59 SER A C 1
ATOM 459 O O . SER A 1 59 ? -3.545 -14.836 3.998 1 78.12 59 SER A O 1
ATOM 461 N N . GLY A 1 60 ? -5.168 -14.453 2.453 1 89.31 60 GLY A N 1
ATOM 462 C CA . GLY A 1 60 ? -4.293 -13.461 1.854 1 89.31 60 GLY A CA 1
ATOM 463 C C . GLY A 1 60 ? -5.043 -12.352 1.139 1 89.31 60 GLY A C 1
ATOM 464 O O . GLY A 1 60 ? -6.039 -11.836 1.654 1 89.31 60 GLY A O 1
ATOM 465 N N . ASN A 1 61 ? -4.523 -12.055 -0.034 1 93.25 61 ASN A N 1
ATOM 466 C CA . ASN A 1 61 ? -4.93 -10.875 -0.794 1 93.25 61 ASN A CA 1
ATOM 467 C C . ASN A 1 61 ? -6.398 -10.953 -1.203 1 93.25 61 ASN A C 1
ATOM 469 O O . ASN A 1 61 ? -7.09 -9.938 -1.252 1 93.25 61 ASN A O 1
ATOM 473 N N . LEU A 1 62 ? -6.863 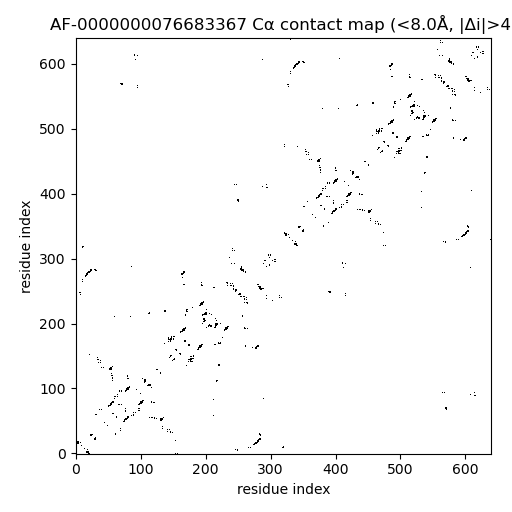-12.133 -1.455 1 95.69 62 LEU A N 1
ATOM 474 C CA . LEU A 1 62 ? -8.266 -12.211 -1.854 1 95.69 62 LEU A CA 1
ATOM 475 C C . LEU A 1 62 ? -9.18 -11.883 -0.68 1 95.69 62 LEU A C 1
ATOM 477 O O . LEU A 1 62 ? -10.227 -11.258 -0.859 1 95.69 62 LEU A O 1
ATOM 481 N N . GLY A 1 63 ? -8.828 -12.445 0.466 1 95.81 63 GLY A N 1
ATOM 482 C CA . GLY A 1 63 ? -9.594 -12.078 1.646 1 95.81 63 GLY A CA 1
ATOM 483 C C . GLY A 1 63 ? -9.711 -10.578 1.843 1 95.81 63 GLY A C 1
ATOM 484 O O . GLY A 1 63 ? -10.805 -10.062 2.082 1 95.81 63 GLY A O 1
ATOM 485 N N . MET A 1 64 ? -8.656 -9.883 1.712 1 95.06 64 MET A N 1
ATOM 486 C CA . MET A 1 64 ? -8.641 -8.43 1.863 1 95.06 64 MET A CA 1
ATOM 487 C C . MET A 1 64 ? -9.477 -7.762 0.773 1 95.06 64 MET A C 1
ATOM 489 O O . MET A 1 64 ? -10.227 -6.824 1.046 1 95.06 64 MET A O 1
ATOM 493 N N . ALA A 1 65 ? -9.305 -8.258 -0.417 1 97.38 65 ALA A N 1
ATOM 494 C CA . ALA A 1 65 ? -10.039 -7.703 -1.546 1 97.38 65 ALA A CA 1
ATOM 495 C C . ALA A 1 65 ? -11.547 -7.898 -1.371 1 97.38 65 ALA A C 1
ATOM 497 O O . ALA A 1 65 ? -12.328 -6.988 -1.647 1 97.38 65 ALA A O 1
ATOM 498 N N . LEU A 1 66 ? -11.938 -9.031 -0.917 1 97.88 66 LEU A N 1
ATOM 499 C CA . LEU A 1 66 ? -13.359 -9.312 -0.716 1 97.88 66 LEU A CA 1
ATOM 500 C C . LEU A 1 66 ? -13.914 -8.516 0.457 1 97.88 66 LEU A C 1
ATOM 502 O O . LEU A 1 66 ? -15.07 -8.102 0.44 1 97.88 66 LEU A O 1
ATOM 506 N N . ALA A 1 67 ? -13.094 -8.359 1.489 1 97.25 67 ALA A N 1
ATOM 507 C CA . ALA A 1 67 ? -13.5 -7.496 2.594 1 97.25 67 ALA A CA 1
ATOM 508 C C . ALA A 1 67 ? -13.859 -6.098 2.094 1 97.25 67 ALA A C 1
ATOM 510 O O . ALA A 1 67 ? -14.883 -5.535 2.49 1 97.25 67 ALA A O 1
ATOM 511 N N . ARG A 1 68 ? -13.078 -5.598 1.228 1 96 68 ARG A N 1
ATOM 512 C CA . ARG A 1 68 ? -13.312 -4.273 0.668 1 96 68 ARG A CA 1
ATOM 513 C C . ARG A 1 68 ? -14.578 -4.258 -0.183 1 96 68 ARG A C 1
ATOM 515 O O . ARG A 1 68 ? -15.398 -3.346 -0.065 1 96 68 ARG A O 1
ATOM 522 N N . GLN A 1 69 ? -14.75 -5.277 -1.035 1 95.62 69 GLN A N 1
ATOM 523 C CA . GLN A 1 69 ? -15.93 -5.371 -1.89 1 95.62 69 GLN A CA 1
ATOM 524 C C . GLN A 1 69 ? -17.203 -5.441 -1.059 1 95.62 69 GLN A C 1
ATOM 526 O O . GLN A 1 69 ? -18.188 -4.777 -1.373 1 95.62 69 GLN A O 1
ATOM 531 N N . ALA A 1 70 ? -17.125 -6.258 -0.066 1 96.12 70 ALA A N 1
ATOM 532 C CA . ALA A 1 70 ? -18.297 -6.422 0.799 1 96.12 70 ALA A CA 1
ATOM 533 C C . ALA A 1 70 ? -18.641 -5.117 1.508 1 96.12 70 ALA A C 1
ATOM 535 O O . ALA A 1 70 ? -19.812 -4.715 1.55 1 96.12 70 ALA A O 1
ATOM 536 N N . GLN A 1 71 ? -17.641 -4.48 2.014 1 92.56 71 GLN A N 1
ATOM 537 C CA . GLN A 1 71 ? -17.859 -3.225 2.73 1 92.56 71 GLN A CA 1
ATOM 538 C C . GLN A 1 71 ? -18.469 -2.17 1.822 1 92.56 71 GLN A C 1
ATOM 540 O O . GLN A 1 71 ? -19.406 -1.474 2.223 1 92.56 71 GLN A O 1
ATOM 545 N N . LEU A 1 72 ? -18.047 -2.061 0.631 1 91.5 72 LEU A N 1
ATOM 546 C CA . LEU A 1 72 ? -18.516 -1.067 -0.33 1 91.5 72 LEU A CA 1
ATOM 547 C C . LEU A 1 72 ? -19.969 -1.313 -0.702 1 91.5 72 LEU A C 1
ATOM 549 O O . LEU A 1 72 ? -20.688 -0.388 -1.108 1 91.5 72 LEU A O 1
ATOM 553 N N . ARG A 1 73 ? -20.375 -2.525 -0.478 1 93.69 73 ARG A N 1
ATOM 554 C CA . ARG A 1 73 ? -21.719 -2.891 -0.914 1 93.69 73 ARG A CA 1
ATOM 555 C C . ARG A 1 73 ? -22.641 -3.104 0.281 1 93.69 73 ARG A C 1
ATOM 557 O O . ARG A 1 73 ? -23.797 -3.492 0.116 1 93.69 73 ARG A O 1
ATOM 564 N N . GLY A 1 74 ? -22.047 -2.912 1.468 1 91.81 74 GLY A N 1
ATOM 565 C CA . GLY A 1 74 ? -22.828 -3.096 2.676 1 91.81 74 GLY A CA 1
ATOM 566 C C . GLY A 1 74 ? -23.125 -4.555 2.98 1 91.81 74 GLY A C 1
ATOM 567 O O . GLY A 1 74 ? -24.172 -4.879 3.555 1 91.81 74 GLY A O 1
ATOM 568 N N . TRP A 1 75 ? -22.297 -5.484 2.469 1 96.06 75 TRP A N 1
ATOM 569 C CA . TRP A 1 75 ? -22.453 -6.914 2.703 1 96.06 75 TRP A CA 1
ATOM 570 C C . TRP A 1 75 ? -21.625 -7.359 3.904 1 96.06 75 TRP A C 1
ATOM 572 O O . TRP A 1 75 ? -20.688 -6.66 4.316 1 96.06 75 TRP A O 1
ATOM 582 N N . HIS A 1 76 ? -22.031 -8.43 4.492 1 96 76 HIS A N 1
ATOM 583 C CA . HIS A 1 76 ? -21.203 -9.102 5.492 1 96 76 HIS A CA 1
ATOM 584 C C . HIS A 1 76 ? -20.203 -10.055 4.84 1 96 76 HIS A C 1
ATOM 586 O O . HIS A 1 76 ? -20.531 -10.727 3.861 1 96 76 HIS A O 1
ATOM 592 N N . PHE A 1 77 ? -19.094 -10 5.328 1 97.88 77 PHE A N 1
ATOM 593 C CA . PHE A 1 77 ? -18.078 -10.914 4.828 1 97.88 77 PHE A CA 1
ATOM 594 C C . PHE A 1 77 ? -17.453 -11.711 5.973 1 97.88 77 PHE A C 1
ATOM 596 O O . PHE A 1 77 ? -16.906 -11.141 6.914 1 97.88 77 PHE A O 1
ATOM 603 N N . HIS A 1 78 ? -17.578 -13.023 5.91 1 98.12 78 HIS A N 1
ATOM 604 C CA . HIS A 1 78 ? -16.984 -13.992 6.824 1 98.12 78 HIS A CA 1
ATOM 605 C C . HIS A 1 78 ? -15.844 -14.758 6.156 1 98.12 78 HIS A C 1
ATOM 607 O O . HIS A 1 78 ? -16.078 -15.617 5.309 1 98.12 78 HIS A O 1
ATOM 613 N N . CYS A 1 79 ? -14.664 -14.453 6.594 1 98 79 CYS A N 1
ATOM 614 C CA . CYS A 1 79 ? -13.477 -15.07 6.008 1 98 79 CYS A CA 1
ATOM 615 C C . CYS A 1 79 ? -12.898 -16.141 6.934 1 98 79 CYS A C 1
ATOM 617 O O . CYS A 1 79 ? -12.672 -15.875 8.117 1 98 79 CYS A O 1
ATOM 619 N N . VAL A 1 80 ? -12.656 -17.312 6.402 1 97.5 80 VAL A N 1
ATOM 620 C CA . VAL A 1 80 ? -12.031 -18.391 7.152 1 97.5 80 VAL A CA 1
ATOM 621 C C . VAL A 1 80 ? -10.555 -18.5 6.781 1 97.5 80 VAL A C 1
ATOM 623 O O . VAL A 1 80 ? -10.211 -18.656 5.605 1 97.5 80 VAL A O 1
ATOM 626 N N . VAL A 1 81 ? -9.75 -18.391 7.777 1 94.75 81 VAL A N 1
ATOM 627 C CA . VAL A 1 81 ? -8.305 -18.453 7.566 1 94.75 81 VAL A CA 1
ATOM 628 C C . VAL A 1 81 ? -7.695 -19.531 8.453 1 94.75 81 VAL A C 1
ATOM 630 O O . VAL A 1 81 ? -8.414 -20.25 9.164 1 94.75 81 VAL A O 1
ATOM 633 N N . ASP A 1 82 ? -6.426 -19.828 8.227 1 90.56 82 ASP A N 1
ATOM 634 C CA . ASP A 1 82 ? -5.688 -20.75 9.07 1 90.56 82 ASP A CA 1
ATOM 635 C C . ASP A 1 82 ? -4.527 -20.062 9.773 1 90.56 82 ASP A C 1
ATOM 637 O O . ASP A 1 82 ? -4.277 -18.875 9.547 1 90.56 82 ASP A O 1
ATOM 641 N N . PRO A 1 83 ? -3.814 -20.672 10.688 1 86.06 83 PRO A N 1
ATOM 642 C CA . PRO A 1 83 ? -2.85 -20.016 11.57 1 86.06 83 PRO A CA 1
ATOM 643 C C . PRO A 1 83 ? -1.637 -19.469 10.82 1 86.06 83 PRO A C 1
ATOM 645 O O . PRO A 1 83 ? -0.833 -18.719 11.391 1 86.06 83 PRO A O 1
ATOM 648 N N . ARG A 1 84 ? -1.532 -19.797 9.586 1 76.88 84 ARG A N 1
ATOM 649 C CA . ARG A 1 84 ? -0.375 -19.359 8.812 1 76.88 84 ARG A CA 1
ATOM 650 C C . ARG A 1 84 ? -0.592 -17.953 8.242 1 76.88 84 ARG A C 1
ATOM 652 O O . ARG A 1 84 ? 0.336 -17.344 7.715 1 76.88 84 ARG A O 1
ATOM 659 N N . VAL A 1 85 ? -1.744 -17.344 8.438 1 85.44 85 VAL A N 1
ATOM 660 C CA . VAL A 1 85 ? -2.105 -16.047 7.891 1 85.44 85 VAL A CA 1
ATOM 661 C C . VAL A 1 85 ? -1.239 -14.961 8.523 1 85.44 85 VAL A C 1
ATOM 663 O O . VAL A 1 85 ? -0.897 -15.047 9.711 1 85.44 85 VAL A O 1
ATOM 666 N N . ASN A 1 86 ? -0.833 -14.008 7.684 1 84.69 86 ASN A N 1
ATOM 667 C CA . ASN A 1 86 ? -0.134 -12.844 8.219 1 84.69 86 ASN A CA 1
ATOM 668 C C . ASN A 1 86 ? -1.041 -12 9.117 1 84.69 86 ASN A C 1
ATOM 670 O O . ASN A 1 86 ? -2.207 -11.773 8.789 1 84.69 86 ASN A O 1
ATOM 674 N N . ALA A 1 87 ? -0.445 -11.5 10.203 1 86.69 87 ALA A N 1
ATOM 675 C CA . ALA A 1 87 ? -1.207 -10.656 11.125 1 86.69 87 ALA A CA 1
ATOM 676 C C . ALA A 1 87 ? -1.742 -9.414 10.414 1 86.69 87 ALA A C 1
ATOM 678 O O . ALA A 1 87 ? -2.863 -8.977 10.68 1 86.69 87 ALA A O 1
ATOM 679 N N . SER A 1 88 ? -0.932 -8.898 9.539 1 88.62 88 SER A N 1
ATOM 680 C CA . SER A 1 88 ? -1.328 -7.695 8.812 1 88.62 88 SER A CA 1
ATOM 681 C C . SER A 1 88 ? -2.557 -7.949 7.949 1 88.62 88 SER A C 1
ATOM 683 O O . SER A 1 88 ? -3.42 -7.078 7.816 1 88.62 88 SER A O 1
ATOM 685 N N . THR A 1 89 ? -2.658 -9.086 7.344 1 90.25 89 THR A N 1
ATOM 686 C CA . THR A 1 89 ? -3.801 -9.469 6.52 1 90.25 89 THR A CA 1
ATOM 687 C C . THR A 1 89 ? -5.074 -9.531 7.352 1 90.25 89 THR A C 1
ATOM 689 O O . THR A 1 89 ? -6.109 -8.984 6.957 1 90.25 89 THR A O 1
ATOM 692 N N . VAL A 1 90 ? -4.98 -10.117 8.508 1 92.62 90 VAL A N 1
ATOM 693 C CA . VAL A 1 90 ? -6.121 -10.242 9.414 1 92.62 90 VAL A CA 1
ATOM 694 C C . VAL A 1 90 ? -6.566 -8.852 9.867 1 92.62 90 VAL A C 1
ATOM 696 O O . VAL A 1 90 ? -7.758 -8.531 9.82 1 92.62 90 VAL A O 1
ATOM 699 N N . ALA A 1 91 ? -5.582 -8.078 10.242 1 92.62 91 ALA A N 1
ATOM 700 C CA . ALA A 1 91 ? -5.879 -6.73 10.711 1 92.62 91 ALA A CA 1
ATOM 701 C C . ALA A 1 91 ? -6.566 -5.906 9.633 1 92.62 91 ALA A C 1
ATOM 703 O O . ALA A 1 91 ? -7.508 -5.164 9.914 1 92.62 91 ALA A O 1
ATOM 704 N N . THR A 1 92 ? -6.109 -6.035 8.461 1 94.06 92 THR A N 1
ATOM 705 C CA . THR A 1 92 ? -6.68 -5.293 7.34 1 94.06 92 THR A CA 1
ATOM 706 C C . THR A 1 92 ? -8.133 -5.711 7.098 1 94.06 92 THR A C 1
ATOM 708 O O . THR A 1 92 ? -9.008 -4.859 6.941 1 94.06 92 THR A O 1
ATOM 711 N N . MET A 1 93 ? -8.367 -6.977 7.07 1 95.88 93 MET A N 1
ATOM 712 C CA . MET A 1 93 ? -9.727 -7.469 6.852 1 95.88 93 MET A CA 1
ATOM 713 C C . MET A 1 93 ? -10.672 -6.98 7.945 1 95.88 93 MET A C 1
ATOM 715 O O . MET A 1 93 ? -11.773 -6.512 7.66 1 95.88 93 MET A O 1
ATOM 719 N N . ARG A 1 94 ? -10.203 -7.031 9.164 1 94.69 94 ARG A N 1
ATOM 720 C CA . ARG A 1 94 ? -11.023 -6.586 10.289 1 94.69 94 ARG A CA 1
ATOM 721 C C . ARG A 1 94 ? -11.281 -5.086 10.219 1 94.69 94 ARG A C 1
ATOM 723 O O . ARG A 1 94 ? -12.391 -4.625 10.5 1 94.69 94 ARG A O 1
ATOM 730 N N . ALA A 1 95 ? -10.258 -4.359 9.828 1 94.31 95 ALA A N 1
ATOM 731 C CA . ALA A 1 95 ? -10.398 -2.914 9.68 1 94.31 95 ALA A CA 1
ATOM 732 C C . ALA A 1 95 ? -11.469 -2.566 8.648 1 94.31 95 ALA A C 1
ATOM 734 O O . ALA A 1 95 ? -12.125 -1.53 8.758 1 94.31 95 ALA A O 1
ATOM 735 N N . LEU A 1 96 ? -11.664 -3.434 7.711 1 95.31 96 LEU A N 1
ATOM 736 C CA . LEU A 1 96 ? -12.641 -3.223 6.645 1 95.31 96 LEU A CA 1
ATOM 737 C C . LEU A 1 96 ? -13.984 -3.84 7.004 1 95.31 96 LEU A C 1
ATOM 739 O O . LEU A 1 96 ? -14.883 -3.916 6.168 1 95.31 96 LEU A O 1
ATOM 743 N N . GLY A 1 97 ? -14.086 -4.395 8.211 1 93.44 97 GLY A N 1
ATOM 744 C CA . GLY A 1 97 ? -15.383 -4.812 8.727 1 93.44 97 GLY A CA 1
ATOM 745 C C . GLY A 1 97 ? -15.641 -6.297 8.555 1 93.44 97 GLY A C 1
ATOM 746 O O . GLY A 1 97 ? -16.719 -6.785 8.883 1 93.44 97 GLY A O 1
ATOM 747 N N . ALA A 1 98 ? -14.672 -7.023 8.047 1 96.81 98 ALA A N 1
ATOM 748 C CA . ALA A 1 98 ? -14.859 -8.461 7.84 1 96.81 98 ALA A CA 1
ATOM 749 C C . ALA A 1 98 ? -14.781 -9.219 9.156 1 96.81 98 ALA A C 1
ATOM 751 O O . ALA A 1 98 ? -14.07 -8.812 10.078 1 96.81 98 ALA A O 1
ATOM 752 N N . GLU A 1 99 ? -15.539 -10.266 9.289 1 96.81 99 GLU A N 1
ATOM 753 C CA . GLU A 1 99 ? -15.336 -11.273 10.328 1 96.81 99 GLU A CA 1
ATOM 754 C C . GLU A 1 99 ? -14.297 -12.305 9.906 1 96.81 99 GLU A C 1
ATOM 756 O O . GLU A 1 99 ? -14.43 -12.938 8.859 1 96.81 99 GLU A O 1
ATOM 761 N N . VAL A 1 100 ? -13.25 -12.414 10.695 1 97.38 100 VAL A N 1
ATOM 762 C CA . VAL A 1 100 ? -12.172 -13.336 10.367 1 97.38 100 VAL A CA 1
ATOM 763 C C . VAL A 1 100 ? -12.141 -14.484 11.375 1 97.38 100 VAL A C 1
ATOM 765 O O . VAL A 1 100 ? -11.93 -14.258 12.57 1 97.3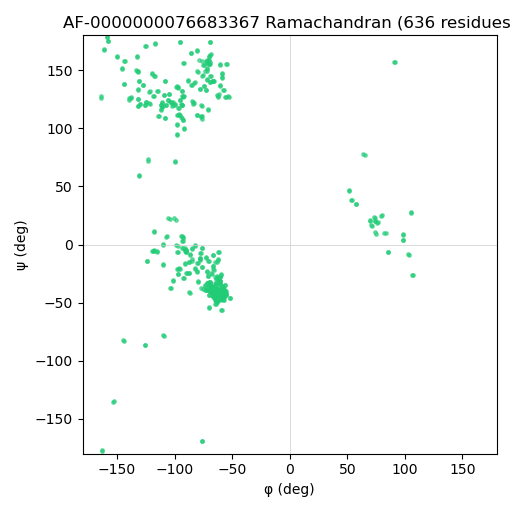8 100 VAL A O 1
ATOM 768 N N . GLU A 1 101 ? -12.383 -15.641 10.922 1 97.44 101 GLU A N 1
ATOM 769 C CA . GLU A 1 101 ? -12.305 -16.844 11.742 1 97.44 101 GLU A CA 1
ATOM 770 C C . GLU A 1 101 ? -11.008 -17.609 11.484 1 97.44 101 GLU A C 1
ATOM 772 O O . GLU A 1 101 ? -10.766 -18.078 10.367 1 97.44 101 GLU A O 1
ATOM 777 N N . ILE A 1 102 ? -10.266 -17.766 12.469 1 95.62 102 ILE A N 1
ATOM 778 C CA . ILE A 1 102 ? -9.039 -18.547 12.375 1 95.62 102 ILE A CA 1
ATOM 779 C C . ILE A 1 102 ? -9.305 -19.969 12.891 1 95.62 102 ILE A C 1
ATOM 781 O O . ILE A 1 102 ? -9.531 -20.172 14.086 1 95.62 102 ILE A O 1
ATOM 785 N N . ILE A 1 103 ? -9.281 -20.891 12.016 1 94.88 103 ILE A N 1
ATOM 786 C CA . ILE A 1 103 ? -9.492 -22.266 12.461 1 94.88 103 ILE A CA 1
ATOM 787 C C . ILE A 1 103 ? -8.25 -22.75 13.203 1 94.88 103 ILE A C 1
ATOM 789 O O . ILE A 1 103 ? -7.145 -22.25 12.977 1 94.88 103 ILE A O 1
ATOM 793 N N . ASP A 1 104 ? -8.391 -23.719 14.023 1 92.69 104 ASP A N 1
ATOM 794 C CA . ASP A 1 104 ? -7.273 -24.078 14.891 1 92.69 104 ASP A CA 1
ATOM 795 C C . ASP A 1 104 ? -6.832 -25.516 14.641 1 92.69 104 ASP A C 1
ATOM 797 O O . ASP A 1 104 ? -5.863 -26 15.242 1 92.69 104 ASP A O 1
ATOM 801 N N . GLN A 1 105 ? -7.531 -26.25 13.828 1 92.75 105 GLN A N 1
ATOM 802 C CA . GLN A 1 105 ? -7.168 -27.625 13.523 1 92.75 105 GLN A CA 1
ATOM 803 C C . GLN A 1 105 ? -7.176 -27.891 12.023 1 92.75 105 GLN A C 1
ATOM 805 O O . GLN A 1 105 ? -8.078 -27.422 11.312 1 92.75 105 GLN A O 1
ATOM 810 N N . PRO A 1 106 ? -6.109 -28.531 11.539 1 90.62 106 PRO A N 1
ATOM 811 C CA . PRO A 1 106 ? -6.16 -28.953 10.141 1 90.62 106 PRO A CA 1
ATOM 812 C C . PRO A 1 106 ? -7.164 -30.094 9.906 1 90.62 106 PRO A C 1
ATOM 814 O O . PRO A 1 106 ? -7.828 -30.531 10.844 1 90.62 106 PRO A O 1
ATOM 817 N N . ASP A 1 107 ? -7.305 -30.406 8.664 1 90.62 107 ASP A N 1
ATOM 818 C CA . ASP A 1 107 ? -8.172 -31.547 8.367 1 90.62 107 ASP A CA 1
ATOM 819 C C . ASP A 1 107 ? -7.715 -32.812 9.094 1 90.62 107 ASP A C 1
ATOM 821 O O . ASP A 1 107 ? -6.543 -33.188 9.016 1 90.62 107 ASP A O 1
ATOM 825 N N . PRO A 1 108 ? -8.578 -33.406 9.781 1 90.44 108 PRO A N 1
ATOM 826 C CA . PRO A 1 108 ? -8.164 -34.562 10.602 1 90.44 108 PRO A CA 1
ATOM 827 C C . PRO A 1 108 ? -7.648 -35.719 9.758 1 90.44 108 PRO A C 1
ATOM 829 O O . PRO A 1 108 ? -6.812 -36.5 10.219 1 90.44 108 PRO A O 1
ATOM 832 N N . ASP A 1 109 ? -8.102 -35.875 8.547 1 88.12 109 ASP A N 1
ATOM 833 C CA . ASP A 1 109 ? -7.742 -37 7.707 1 88.12 109 ASP A CA 1
ATOM 834 C C . ASP A 1 109 ? -6.453 -36.719 6.934 1 88.12 109 ASP A C 1
ATOM 836 O O . ASP A 1 109 ? -5.594 -37.594 6.812 1 88.12 109 ASP A O 1
ATOM 840 N N . THR A 1 110 ? -6.234 -35.562 6.402 1 81.75 110 THR A N 1
ATOM 841 C CA . THR A 1 110 ? -5.137 -35.25 5.488 1 81.75 110 THR A CA 1
ATOM 842 C C . THR A 1 110 ? -4.102 -34.344 6.16 1 81.75 110 THR A C 1
ATOM 844 O O . THR A 1 110 ? -2.979 -34.219 5.668 1 81.75 110 THR A O 1
ATOM 847 N N . GLY A 1 111 ? -4.531 -33.719 7.242 1 83.88 111 GLY A N 1
ATOM 848 C CA . GLY A 1 111 ? -3.646 -32.781 7.879 1 83.88 111 GLY A CA 1
ATOM 849 C C . GLY A 1 111 ? -3.533 -31.469 7.113 1 83.88 111 GLY A C 1
ATOM 850 O O . GLY A 1 111 ? -2.715 -30.609 7.457 1 83.88 111 GLY A O 1
ATOM 851 N N . ASP A 1 112 ? -4.387 -31.297 6.102 1 84.25 112 ASP A N 1
ATOM 852 C CA . ASP A 1 112 ? -4.266 -30.141 5.223 1 84.25 112 ASP A CA 1
ATOM 853 C C . ASP A 1 112 ? -5.152 -28.984 5.699 1 84.25 112 ASP A C 1
ATOM 855 O O . ASP A 1 112 ? -6.336 -29.188 5.984 1 84.25 112 ASP A O 1
ATOM 859 N N . TRP A 1 113 ? -4.562 -27.828 5.754 1 85.62 113 TRP A N 1
ATOM 860 C CA . TRP A 1 113 ? -5.277 -26.656 6.25 1 85.62 113 TRP A CA 1
ATOM 861 C C . TRP A 1 113 ? -6.328 -26.188 5.246 1 85.62 113 TRP A C 1
ATOM 863 O O . TRP A 1 113 ? -7.418 -25.766 5.629 1 85.62 113 TRP A O 1
ATOM 873 N N . LEU A 1 114 ? -6.012 -26.234 4.016 1 86.31 114 LEU A N 1
ATOM 874 C CA . LEU A 1 114 ? -6.949 -25.766 3.004 1 86.31 114 LEU A CA 1
ATOM 875 C C . LEU A 1 114 ? -8.227 -26.594 3.023 1 86.31 114 LEU A C 1
ATOM 877 O O . LEU A 1 114 ? -9.328 -26.047 2.926 1 86.31 114 LEU A O 1
ATOM 881 N N . THR A 1 115 ? -8.055 -27.891 3.129 1 87.88 115 THR A N 1
ATOM 882 C CA . THR A 1 115 ? -9.211 -28.781 3.209 1 87.88 115 THR A CA 1
ATOM 883 C C . THR A 1 115 ? -10.07 -28.438 4.422 1 87.88 115 THR A C 1
ATOM 885 O O . THR A 1 115 ? -11.297 -28.391 4.324 1 87.88 115 THR A O 1
ATOM 888 N N . ALA A 1 116 ? -9.391 -28.203 5.488 1 92.56 116 ALA A N 1
ATOM 889 C CA . ALA A 1 116 ? -10.102 -27.844 6.707 1 92.56 116 ALA A CA 1
ATOM 890 C C . ALA A 1 116 ? -10.867 -26.531 6.527 1 92.56 116 ALA A C 1
ATOM 892 O O . ALA A 1 116 ? -12.023 -26.422 6.949 1 92.56 116 ALA A O 1
ATOM 893 N N . ARG A 1 117 ? -10.266 -25.562 5.914 1 93.88 117 ARG A N 1
ATOM 894 C CA . ARG A 1 117 ? -10.906 -24.266 5.68 1 93.88 117 ARG A CA 1
ATOM 895 C C . ARG A 1 117 ? -12.109 -24.422 4.758 1 93.88 117 ARG A C 1
ATOM 897 O O . ARG A 1 117 ? -13.156 -23.812 4.996 1 93.88 117 ARG A O 1
ATOM 904 N N . ARG A 1 118 ? -11.961 -25.188 3.76 1 91.94 118 ARG A N 1
ATOM 905 C CA . ARG A 1 118 ? -13.055 -25.375 2.805 1 91.94 118 ARG A CA 1
ATOM 906 C C . ARG A 1 118 ? -14.234 -26.078 3.459 1 91.94 118 ARG A C 1
ATOM 908 O O . ARG A 1 118 ? -15.391 -25.781 3.158 1 91.94 118 ARG A O 1
ATOM 915 N N . THR A 1 119 ? -13.93 -27.047 4.305 1 94.94 119 THR A N 1
ATOM 916 C CA . THR A 1 119 ? -14.984 -27.719 5.051 1 94.94 119 THR A CA 1
ATOM 917 C C . THR A 1 119 ? -15.742 -26.734 5.93 1 94.94 119 THR A C 1
ATOM 919 O O . THR A 1 119 ? -16.969 -26.75 5.977 1 94.94 119 THR A O 1
ATOM 922 N N . ARG A 1 120 ? -15 -25.906 6.594 1 96.62 120 ARG A N 1
ATOM 923 C CA . ARG A 1 120 ? -15.609 -24.891 7.445 1 96.62 120 ARG A CA 1
ATOM 924 C C . ARG A 1 120 ? -16.453 -23.922 6.621 1 96.62 120 ARG A C 1
ATOM 926 O O . ARG A 1 120 ? -17.562 -23.562 7.02 1 96.62 120 ARG A O 1
ATOM 933 N N . VAL A 1 121 ? -15.984 -23.484 5.516 1 97.19 121 VAL A N 1
ATOM 934 C CA . VAL A 1 121 ? -16.703 -22.578 4.625 1 97.19 121 VAL A CA 1
ATOM 935 C C . VAL A 1 121 ? -18.016 -23.25 4.168 1 97.19 121 VAL A C 1
ATOM 937 O O . VAL A 1 121 ? -19.062 -22.609 4.148 1 97.19 121 VAL A O 1
ATOM 940 N N . ALA A 1 122 ? -17.906 -24.531 3.816 1 96.38 122 ALA A N 1
ATOM 941 C CA . ALA A 1 122 ? -19.109 -25.266 3.406 1 96.38 122 ALA A CA 1
ATOM 942 C C . ALA A 1 122 ? -20.141 -25.297 4.531 1 96.38 122 ALA A C 1
ATOM 944 O O . ALA A 1 122 ? -21.328 -25.094 4.289 1 96.38 122 ALA A O 1
ATOM 945 N N . ALA A 1 123 ? -19.672 -25.562 5.707 1 97.25 123 ALA A N 1
ATOM 946 C CA . ALA A 1 123 ? -20.562 -25.594 6.871 1 97.25 123 ALA A CA 1
ATOM 947 C C . ALA A 1 123 ? -21.234 -24.25 7.09 1 97.25 123 ALA A C 1
ATOM 949 O O . ALA A 1 123 ? -22.438 -24.188 7.348 1 97.25 123 ALA A O 1
ATOM 950 N N . LEU A 1 124 ? -20.484 -23.156 6.988 1 97.44 124 LEU A N 1
ATOM 951 C CA . LEU A 1 124 ? -21 -21.797 7.18 1 97.44 124 LEU A CA 1
ATOM 952 C C . LEU A 1 124 ? -22 -21.453 6.082 1 97.44 124 LEU A C 1
ATOM 954 O O . LEU A 1 124 ? -23.031 -20.828 6.355 1 97.44 124 LEU A O 1
ATOM 958 N N . THR A 1 125 ? -21.641 -21.812 4.891 1 96.56 125 THR A N 1
ATOM 959 C CA . THR A 1 125 ? -22.516 -21.5 3.756 1 96.56 125 THR A CA 1
ATOM 960 C C . THR A 1 125 ? -23.875 -22.156 3.93 1 96.56 125 THR A C 1
ATOM 962 O O . THR A 1 125 ? -24.906 -21.594 3.531 1 96.56 125 THR A O 1
ATOM 965 N N . HIS A 1 126 ? -23.906 -23.312 4.543 1 96.38 126 HIS A N 1
ATOM 966 C CA . HIS A 1 126 ? -25.141 -24.047 4.766 1 96.38 126 HIS A CA 1
ATOM 967 C C . HIS A 1 126 ? -25.906 -23.484 5.961 1 96.38 126 HIS A C 1
ATOM 969 O O . HIS A 1 126 ? -27.141 -23.484 5.977 1 96.38 126 HIS A O 1
ATOM 975 N N . SER A 1 127 ? -25.266 -22.984 6.945 1 96.88 127 SER A N 1
ATOM 976 C CA . SER A 1 127 ? -25.891 -22.625 8.219 1 96.88 127 SER A CA 1
ATOM 977 C C . SER A 1 127 ? -26.344 -21.172 8.219 1 96.88 127 SER A C 1
ATOM 979 O O . SER A 1 127 ? -27.281 -20.812 8.93 1 96.88 127 SER A O 1
ATOM 981 N N . ILE A 1 128 ? -25.688 -20.328 7.473 1 95.88 128 ILE A N 1
ATOM 982 C CA . ILE A 1 128 ? -26.016 -18.906 7.469 1 95.88 128 ILE A CA 1
ATOM 983 C C . ILE A 1 128 ? -26.984 -18.594 6.332 1 95.88 128 ILE A C 1
ATOM 985 O O . ILE A 1 128 ? -26.703 -18.891 5.168 1 95.88 128 ILE A O 1
ATOM 989 N N . GLU A 1 129 ? -28.094 -18.094 6.691 1 93.56 129 GLU A N 1
ATOM 990 C CA . GLU A 1 129 ? -29.078 -17.719 5.684 1 93.56 129 GLU A CA 1
ATOM 991 C C . GLU A 1 129 ? -28.516 -16.625 4.766 1 93.56 129 GLU A C 1
ATOM 993 O O . GLU A 1 129 ? -27.969 -15.625 5.238 1 93.56 129 GLU A O 1
ATOM 998 N N . GLY A 1 130 ? -28.625 -16.922 3.469 1 94.75 130 GLY A N 1
ATOM 999 C CA . GLY A 1 130 ? -28.188 -15.93 2.502 1 94.75 130 GLY A CA 1
ATOM 1000 C C . GLY A 1 130 ? -26.688 -15.938 2.268 1 94.75 130 GLY A C 1
ATOM 1001 O O . GLY A 1 130 ? -26.156 -15.047 1.599 1 94.75 130 GLY A O 1
ATOM 1002 N N . ALA A 1 131 ? -26.016 -16.953 2.803 1 96.94 131 ALA A N 1
ATOM 1003 C CA . ALA A 1 131 ? -24.562 -17.047 2.623 1 96.94 131 ALA A CA 1
ATOM 1004 C C . ALA A 1 131 ? -24.219 -17.438 1.189 1 96.94 131 ALA A C 1
ATOM 1006 O O . ALA A 1 131 ? -24.922 -18.234 0.562 1 96.94 131 ALA A O 1
ATOM 1007 N N . VAL A 1 132 ? -23.172 -16.875 0.671 1 97.44 132 VAL A N 1
ATOM 1008 C CA . VAL A 1 132 ? -22.672 -17.156 -0.67 1 97.44 132 VAL A CA 1
ATOM 1009 C C . VAL A 1 132 ? -21.172 -17.406 -0.619 1 97.44 132 VAL A C 1
ATOM 1011 O O . VAL A 1 132 ? -20.422 -16.609 -0.041 1 97.44 132 VAL A O 1
ATOM 1014 N N . ASN A 1 133 ? -20.75 -18.5 -1.11 1 97.56 133 ASN A N 1
ATOM 1015 C CA . ASN A 1 133 ? -19.344 -18.781 -1.35 1 97.56 133 ASN A CA 1
ATOM 1016 C C . ASN A 1 133 ? -18.969 -18.578 -2.814 1 97.56 133 ASN A C 1
ATOM 1018 O O . ASN A 1 133 ? -19.531 -19.234 -3.699 1 97.56 133 ASN A O 1
ATOM 1022 N N . LEU A 1 134 ? -18.047 -17.703 -3.043 1 96.44 134 LEU A N 1
ATOM 1023 C CA . LEU A 1 134 ? -17.703 -17.359 -4.418 1 96.44 134 LEU A CA 1
ATOM 1024 C C . LEU A 1 134 ? -16.766 -18.406 -5.016 1 96.44 134 LEU A C 1
ATOM 1026 O O . LEU A 1 134 ? -16.656 -18.516 -6.238 1 96.44 134 LEU A O 1
ATOM 1030 N N . ASP A 1 135 ? -16.016 -19.156 -4.211 1 94.44 135 ASP A N 1
ATOM 1031 C CA . ASP A 1 135 ? -15.18 -20.281 -4.617 1 94.44 135 ASP A CA 1
ATOM 1032 C C . ASP A 1 135 ? -14.031 -19.812 -5.512 1 94.44 135 ASP A C 1
ATOM 1034 O O . ASP A 1 135 ? -13.961 -20.188 -6.684 1 94.44 135 ASP A O 1
ATOM 1038 N N . GLN A 1 136 ? -13.023 -19.234 -4.938 1 91.81 136 GLN A N 1
ATOM 1039 C CA . GLN A 1 136 ? -11.898 -18.672 -5.668 1 91.81 136 GLN A CA 1
ATOM 1040 C C . GLN A 1 136 ? -11.133 -19.75 -6.426 1 91.81 136 GLN A C 1
ATOM 1042 O O . GLN A 1 136 ? -10.398 -19.438 -7.371 1 91.81 136 GLN A O 1
ATOM 1047 N N . TYR A 1 137 ? -11.32 -20.984 -6.145 1 91.38 137 TYR A N 1
ATOM 1048 C CA . TYR A 1 137 ? -10.5 -22.062 -6.676 1 91.38 137 TYR A CA 1
ATOM 1049 C C . TYR A 1 137 ? -11.062 -22.578 -7.996 1 91.38 137 TYR A C 1
ATOM 1051 O O . TYR A 1 137 ? -10.32 -23.125 -8.82 1 91.38 137 TYR A O 1
ATOM 1059 N N . SER A 1 138 ? -12.359 -22.359 -8.156 1 93.81 138 SER A N 1
ATOM 1060 C CA . SER A 1 138 ? -12.984 -22.953 -9.336 1 93.81 138 SER A CA 1
ATOM 1061 C C . SER A 1 138 ? -13.672 -21.891 -10.188 1 93.81 138 SER A C 1
ATOM 1063 O O . SER A 1 138 ? -14.039 -22.156 -11.336 1 93.81 138 SER A O 1
ATOM 1065 N N . ASN A 1 139 ? -13.859 -20.734 -9.641 1 95.88 139 ASN A N 1
ATOM 1066 C CA . ASN A 1 139 ? -14.633 -19.719 -10.336 1 95.88 139 ASN A CA 1
ATOM 1067 C C . ASN A 1 139 ? -13.875 -19.156 -11.531 1 95.88 139 ASN A C 1
ATOM 1069 O O . ASN A 1 139 ? -12.883 -18.438 -11.367 1 95.88 139 ASN A O 1
ATOM 1073 N N . THR A 1 140 ? -14.367 -19.344 -12.68 1 97.25 140 THR A N 1
ATOM 1074 C CA . THR A 1 140 ? -13.664 -19.016 -13.914 1 97.25 140 THR A CA 1
ATOM 1075 C C . THR A 1 140 ? -13.711 -17.5 -14.18 1 97.25 140 THR A C 1
ATOM 1077 O O . THR A 1 140 ? -13.023 -17 -15.07 1 97.25 140 THR A O 1
ATOM 1080 N N . ALA A 1 141 ? -14.484 -16.781 -13.367 1 97.94 141 ALA A N 1
ATOM 1081 C CA . ALA A 1 141 ? -14.484 -15.328 -13.469 1 97.94 141 ALA A CA 1
ATOM 1082 C C . ALA A 1 141 ? -13.086 -14.766 -13.227 1 97.94 141 ALA A C 1
ATOM 1084 O O . ALA A 1 141 ? -12.742 -13.703 -13.742 1 97.94 141 ALA A O 1
ATOM 1085 N N . ALA A 1 142 ? -12.305 -15.516 -12.484 1 97.94 142 ALA A N 1
ATOM 1086 C CA . ALA A 1 142 ? -10.93 -15.102 -12.227 1 97.94 142 ALA A CA 1
ATOM 1087 C C . ALA A 1 142 ? -10.117 -15.039 -13.516 1 97.94 142 ALA A C 1
ATOM 1089 O O . ALA A 1 142 ? -9.297 -14.141 -13.695 1 97.94 142 ALA A O 1
ATOM 1090 N N . LEU A 1 143 ? -10.375 -16.016 -14.406 1 98.44 143 LEU A N 1
ATOM 1091 C CA . LEU A 1 143 ? -9.68 -16.047 -15.688 1 98.44 143 LEU A CA 1
ATOM 1092 C C . LEU A 1 143 ? -10.023 -14.82 -16.531 1 98.44 143 LEU A C 1
ATOM 1094 O O . LEU A 1 143 ? -9.133 -14.188 -17.094 1 98.44 143 LEU A O 1
ATOM 1098 N N . LYS A 1 144 ? -11.266 -14.469 -16.5 1 97.88 144 LYS A N 1
ATOM 1099 C CA . LYS A 1 144 ? -11.742 -13.312 -17.266 1 97.88 144 LYS A CA 1
ATOM 1100 C C . LYS A 1 144 ? -11.133 -12.016 -16.75 1 97.88 144 LYS A C 1
ATOM 1102 O O . LYS A 1 144 ? -10.766 -11.141 -17.531 1 97.88 144 LYS A O 1
ATOM 1107 N N . ALA A 1 145 ? -11.047 -11.906 -15.445 1 98.44 145 ALA A N 1
ATOM 1108 C CA . ALA A 1 145 ? -10.492 -10.719 -14.797 1 98.44 145 ALA A CA 1
ATOM 1109 C C . ALA A 1 145 ? -9.086 -10.422 -15.305 1 98.44 145 ALA A C 1
ATOM 1111 O O . ALA A 1 145 ? -8.742 -9.266 -15.555 1 98.44 145 ALA A O 1
ATOM 1112 N N . HIS A 1 146 ? -8.281 -11.422 -15.516 1 98.75 146 HIS A N 1
ATOM 1113 C CA . HIS A 1 146 ? -6.875 -11.219 -15.852 1 98.75 146 HIS A CA 1
ATOM 1114 C C . HIS A 1 146 ? -6.66 -11.266 -17.359 1 98.75 146 HIS A C 1
ATOM 1116 O O . HIS A 1 146 ? -5.676 -10.719 -17.875 1 98.75 146 HIS A O 1
ATOM 1122 N N . ASP A 1 147 ? -7.605 -11.875 -18.047 1 98.69 147 ASP A N 1
ATOM 1123 C CA . ASP A 1 147 ? -7.645 -11.758 -19.5 1 98.69 147 ASP A CA 1
ATOM 1124 C C . ASP A 1 147 ? -7.93 -10.312 -19.922 1 98.69 147 ASP A C 1
ATOM 1126 O O . ASP A 1 147 ? -7.137 -9.703 -20.641 1 98.69 147 ASP A O 1
ATOM 1130 N N . GLU A 1 148 ? -9 -9.75 -19.328 1 98.25 148 GLU A N 1
ATOM 1131 C CA . GLU A 1 148 ? -9.492 -8.438 -19.734 1 98.25 148 GLU A CA 1
ATOM 1132 C C . GLU A 1 148 ? -8.781 -7.328 -18.969 1 98.25 148 GLU A C 1
ATOM 1134 O O . GLU A 1 148 ? -8.828 -6.16 -19.359 1 98.25 148 GLU A O 1
ATOM 1139 N N . GLY A 1 149 ? -8.117 -7.707 -17.906 1 98.31 149 GLY A N 1
ATOM 1140 C CA . GLY A 1 149 ? -7.441 -6.719 -17.078 1 98.31 149 GLY A CA 1
ATOM 1141 C C . GLY A 1 149 ? -5.93 -6.793 -17.188 1 98.31 149 GLY A C 1
ATOM 1142 O O . GLY A 1 149 ? -5.32 -6.07 -17.969 1 98.31 149 GLY A O 1
ATOM 1143 N N . THR A 1 150 ? -5.34 -7.762 -16.5 1 98.56 150 THR A N 1
ATOM 1144 C CA . THR A 1 150 ? -3.893 -7.859 -16.328 1 98.56 150 THR A CA 1
ATOM 1145 C C . THR A 1 150 ? -3.197 -7.961 -17.688 1 98.56 150 THR A C 1
ATOM 1147 O O . THR A 1 150 ? -2.365 -7.117 -18.031 1 98.56 150 THR A O 1
ATOM 1150 N N . MET A 1 151 ? -3.574 -8.93 -18.453 1 98.88 151 MET A N 1
ATOM 1151 C CA . MET A 1 151 ? -2.863 -9.18 -19.703 1 98.88 151 MET A CA 1
ATOM 1152 C C . MET A 1 151 ? -3.199 -8.117 -20.75 1 98.88 151 MET A C 1
ATOM 1154 O O . MET A 1 151 ? -2.328 -7.695 -21.516 1 98.88 151 MET A O 1
ATOM 1158 N N . ALA A 1 152 ? -4.453 -7.684 -20.812 1 98.75 152 ALA A N 1
ATOM 1159 C CA . ALA A 1 152 ? -4.848 -6.609 -21.719 1 98.75 152 ALA A CA 1
ATOM 1160 C C . ALA A 1 152 ? -4.051 -5.34 -21.453 1 98.75 152 ALA A C 1
ATOM 1162 O O . ALA A 1 152 ? -3.605 -4.664 -22.391 1 98.75 152 ALA A O 1
ATOM 1163 N N . GLU A 1 153 ? -3.896 -4.988 -20.203 1 98.75 153 GLU A N 1
ATOM 1164 C CA . GLU A 1 153 ? -3.15 -3.791 -19.844 1 98.75 153 GLU A CA 1
ATOM 1165 C C . GLU A 1 153 ? -1.676 -3.922 -20.219 1 98.75 153 GLU A C 1
ATOM 1167 O O . GLU A 1 153 ? -1.062 -2.963 -20.688 1 98.75 153 GLU A O 1
ATOM 1172 N N . ILE A 1 154 ? -1.112 -5.117 -19.953 1 98.81 154 ILE A N 1
ATOM 1173 C CA . ILE A 1 154 ? 0.286 -5.352 -20.297 1 98.81 154 ILE A CA 1
ATOM 1174 C C . ILE A 1 154 ? 0.493 -5.125 -21.797 1 98.81 154 ILE A C 1
ATOM 1176 O O . ILE A 1 154 ? 1.404 -4.398 -22.203 1 98.81 154 ILE A O 1
ATOM 1180 N N . ILE A 1 155 ? -0.366 -5.691 -22.594 1 98.81 155 ILE A N 1
ATOM 1181 C CA . ILE A 1 155 ? -0.257 -5.578 -24.047 1 98.81 155 ILE A CA 1
ATOM 1182 C C . ILE A 1 155 ? -0.451 -4.121 -24.469 1 98.81 155 ILE A C 1
ATOM 1184 O O . ILE A 1 155 ? 0.292 -3.607 -25.297 1 98.81 155 ILE A O 1
ATOM 1188 N N . SER A 1 156 ? -1.438 -3.477 -23.891 1 98.56 156 SER A N 1
ATOM 1189 C CA . SER A 1 156 ? -1.703 -2.076 -24.203 1 98.56 156 SER A CA 1
ATOM 1190 C C . SER A 1 156 ? -0.502 -1.197 -23.875 1 98.56 156 SER A C 1
ATOM 1192 O O . SER A 1 156 ? -0.134 -0.319 -24.656 1 98.56 156 SER A O 1
ATOM 1194 N N . GLN A 1 157 ? 0.146 -1.4 -22.766 1 98.25 157 GLN A N 1
ATOM 1195 C CA . GLN A 1 157 ? 1.26 -0.581 -22.297 1 98.25 157 GLN A CA 1
ATOM 1196 C C . GLN A 1 157 ? 2.512 -0.828 -23.125 1 98.25 157 GLN A C 1
ATOM 1198 O O . GLN A 1 157 ? 3.314 0.084 -23.344 1 98.25 157 GLN A O 1
ATOM 1203 N N . LEU A 1 158 ? 2.645 -2.055 -23.578 1 98.38 158 LEU A N 1
ATOM 1204 C CA . LEU A 1 158 ? 3.818 -2.408 -24.375 1 98.38 158 LEU A CA 1
ATOM 1205 C C . LEU A 1 158 ? 3.58 -2.125 -25.859 1 98.38 158 LEU A C 1
ATOM 1207 O O . LEU A 1 158 ? 4.531 -1.972 -26.625 1 98.38 158 LEU A O 1
ATOM 1211 N N . GLY A 1 159 ? 2.26 -2.117 -26.297 1 98.25 159 GLY A N 1
ATOM 1212 C CA . GLY A 1 159 ? 1.891 -2.025 -27.703 1 98.25 159 GLY A CA 1
ATOM 1213 C C . GLY A 1 159 ? 1.872 -3.371 -28.406 1 98.25 159 GLY A C 1
ATOM 1214 O O . GLY A 1 159 ? 1.437 -3.473 -29.547 1 98.25 159 GLY A O 1
ATOM 1215 N N . GLU A 1 160 ? 2.314 -4.426 -27.734 1 98.38 160 GLU A N 1
ATOM 1216 C CA . GLU A 1 160 ? 2.363 -5.801 -28.234 1 98.38 160 GLU A CA 1
ATOM 1217 C C . GLU A 1 160 ? 2.488 -6.793 -27.078 1 98.38 160 GLU A C 1
ATOM 1219 O O . GLU A 1 160 ? 2.678 -6.398 -25.938 1 98.38 160 GLU A O 1
ATOM 1224 N N . ALA A 1 161 ? 2.285 -8.094 -27.391 1 98.81 161 ALA A N 1
ATOM 1225 C CA . ALA A 1 161 ? 2.508 -9.133 -26.391 1 98.81 161 ALA A CA 1
ATOM 1226 C C . ALA A 1 161 ? 3.994 -9.273 -26.062 1 98.81 161 ALA A C 1
ATOM 1228 O O . ALA A 1 161 ? 4.84 -9.172 -26.953 1 98.81 161 ALA A O 1
ATOM 1229 N N . PRO A 1 162 ? 4.348 -9.469 -24.797 1 98.94 162 PRO A N 1
ATOM 1230 C CA . PRO A 1 162 ? 5.75 -9.695 -24.453 1 98.94 162 PRO A CA 1
ATOM 1231 C C . PRO A 1 162 ? 6.266 -11.047 -24.969 1 98.94 162 PRO A C 1
ATOM 1233 O O . PRO A 1 162 ? 5.473 -11.93 -25.297 1 98.94 162 PRO A O 1
ATOM 1236 N N . ASP A 1 163 ? 7.566 -11.18 -25 1 98.88 163 ASP A N 1
ATOM 1237 C CA . ASP A 1 163 ? 8.172 -12.445 -25.406 1 98.88 163 ASP A CA 1
ATOM 1238 C C . ASP A 1 163 ? 8.086 -13.469 -24.281 1 98.88 163 ASP A C 1
ATOM 1240 O O . ASP A 1 163 ? 7.918 -14.664 -24.531 1 98.88 163 ASP A O 1
ATOM 1244 N N . TRP A 1 164 ? 8.25 -13.023 -23.047 1 98.94 164 TRP A N 1
ATOM 1245 C CA . TRP A 1 164 ? 8.172 -13.867 -21.859 1 98.94 164 TRP A CA 1
ATOM 1246 C C . TRP A 1 164 ? 7.27 -13.234 -20.812 1 98.94 164 TRP A C 1
ATOM 1248 O O . TRP A 1 164 ? 7.281 -12.016 -20.625 1 98.94 164 TRP A O 1
ATOM 1258 N N . LEU A 1 165 ? 6.492 -14.031 -20.141 1 98.94 165 LEU A N 1
ATOM 1259 C CA . LEU A 1 165 ? 5.637 -13.625 -19.031 1 98.94 165 LEU A CA 1
ATOM 1260 C C . LEU A 1 165 ? 5.809 -14.57 -17.844 1 98.94 165 LEU A C 1
ATOM 1262 O O . LEU A 1 165 ? 5.609 -15.781 -17.969 1 98.94 165 LEU A O 1
ATOM 1266 N N . LEU A 1 166 ? 6.258 -14.016 -16.719 1 98.94 166 LEU A N 1
ATOM 1267 C CA . LEU A 1 166 ? 6.387 -14.828 -15.516 1 98.94 166 LEU A CA 1
ATOM 1268 C C . LEU A 1 166 ? 5.336 -14.438 -14.484 1 98.94 166 LEU A C 1
ATOM 1270 O O . LEU A 1 166 ? 5.184 -13.258 -14.156 1 98.94 166 LEU A O 1
ATOM 1274 N N . VAL A 1 167 ? 4.59 -15.438 -13.953 1 98.88 167 VAL A N 1
ATOM 1275 C CA . VAL A 1 167 ? 3.498 -15.211 -13.016 1 98.88 167 VAL A CA 1
ATOM 1276 C C . VAL A 1 167 ? 3.557 -16.25 -11.891 1 98.88 167 VAL A C 1
ATOM 1278 O O . VAL A 1 167 ? 3.605 -17.453 -12.156 1 98.88 167 VAL A O 1
ATOM 1281 N N . ALA A 1 168 ? 3.566 -15.75 -10.648 1 98.69 168 ALA A N 1
ATOM 1282 C CA . ALA A 1 168 ? 3.445 -16.672 -9.516 1 98.69 168 ALA A CA 1
ATOM 1283 C C . ALA A 1 168 ? 2.053 -17.297 -9.469 1 98.69 168 ALA A C 1
ATOM 1285 O O . ALA A 1 168 ? 1.056 -16.625 -9.75 1 98.69 168 ALA A O 1
ATOM 1286 N N . MET A 1 169 ? 2.039 -18.594 -9.039 1 97.88 169 MET A N 1
ATOM 1287 C CA . MET A 1 169 ? 0.793 -19.344 -9.156 1 97.88 169 MET A CA 1
ATOM 1288 C C . MET A 1 169 ? 0.306 -19.812 -7.789 1 97.88 169 MET A C 1
ATOM 1290 O O . MET A 1 169 ? 1.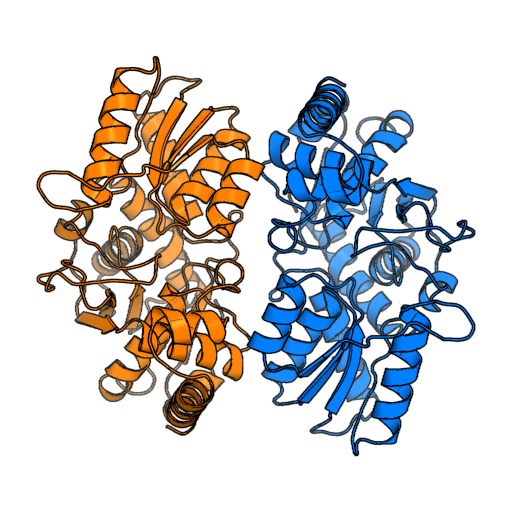112 -20.094 -6.898 1 97.88 169 MET A O 1
ATOM 1294 N N . SER A 1 170 ? -0.947 -19.859 -7.691 1 94.5 170 SER A N 1
ATOM 1295 C CA . SER A 1 170 ? -1.687 -20.531 -6.629 1 94.5 170 SER A CA 1
ATOM 1296 C C . SER A 1 170 ? -2.977 -21.141 -7.16 1 94.5 170 SER A C 1
ATOM 1298 O O . SER A 1 170 ? -2.949 -22.188 -7.824 1 94.5 170 SER A O 1
ATOM 1300 N N . THR A 1 171 ? -4.055 -20.281 -7.277 1 93.94 171 THR A N 1
ATOM 1301 C CA . THR A 1 171 ? -5.281 -20.766 -7.902 1 93.94 171 THR A CA 1
ATOM 1302 C C . THR A 1 171 ? -5.129 -20.828 -9.414 1 93.94 171 THR A C 1
ATOM 1304 O O . THR A 1 171 ? -5.93 -21.469 -10.102 1 93.94 171 THR A O 1
ATOM 1307 N N . THR A 1 172 ? -4.207 -20.156 -9.977 1 97.69 172 THR A N 1
ATOM 1308 C CA . THR A 1 172 ? -3.822 -20.078 -11.383 1 97.69 172 THR A CA 1
ATOM 1309 C C . THR A 1 172 ? -4.801 -19.203 -12.156 1 97.69 172 THR A C 1
ATOM 1311 O O . THR A 1 172 ? -4.848 -19.25 -13.391 1 97.69 172 THR A O 1
ATOM 1314 N N . GLY A 1 173 ? -5.52 -18.391 -11.398 1 97.62 173 GLY A N 1
ATOM 1315 C CA . GLY A 1 173 ? -6.434 -17.469 -12.055 1 97.62 173 GLY A CA 1
ATOM 1316 C C . GLY A 1 173 ? -5.723 -16.406 -12.883 1 97.62 173 GLY A C 1
ATOM 1317 O O . GLY A 1 173 ? -6.141 -16.109 -14 1 97.62 173 GLY A O 1
ATOM 1318 N N . THR A 1 174 ? -4.613 -15.891 -12.359 1 98.44 174 THR A N 1
ATOM 1319 C CA . THR A 1 174 ? -3.896 -14.828 -13.055 1 98.44 174 THR A CA 1
ATOM 1320 C C . THR A 1 174 ? -3.227 -15.367 -14.32 1 98.44 174 THR A C 1
ATOM 1322 O O . THR A 1 174 ? -3.518 -14.914 -15.422 1 98.44 174 THR A O 1
ATOM 1325 N N . ILE A 1 175 ? -2.426 -16.406 -14.172 1 98.75 175 ILE A N 1
ATOM 1326 C CA . ILE A 1 175 ? -1.681 -16.891 -15.328 1 98.75 175 ILE A CA 1
ATOM 1327 C C . ILE A 1 175 ? -2.643 -17.516 -16.344 1 98.75 175 ILE A C 1
ATOM 1329 O O . ILE A 1 175 ? -2.43 -17.406 -17.547 1 98.75 175 ILE A O 1
ATOM 1333 N N . GLY A 1 176 ? -3.686 -18.156 -15.836 1 98.75 176 GLY A N 1
ATOM 1334 C CA . GLY A 1 176 ? -4.672 -18.734 -16.734 1 98.75 176 GLY A CA 1
ATOM 1335 C C . GLY A 1 176 ? -5.344 -17.703 -17.625 1 98.75 176 GLY A C 1
ATOM 1336 O O . GLY A 1 176 ? -5.473 -17.906 -18.828 1 98.75 176 GLY A O 1
ATOM 1337 N N . GLY A 1 177 ? -5.797 -16.562 -16.969 1 98.81 177 GLY A N 1
ATOM 1338 C CA . GLY A 1 177 ? -6.371 -15.484 -17.766 1 98.81 177 GLY A CA 1
ATOM 1339 C C . GLY A 1 177 ? -5.398 -14.906 -18.766 1 98.81 177 GLY A C 1
ATOM 1340 O O . GLY A 1 177 ? -5.785 -14.586 -19.906 1 98.81 177 GLY A O 1
ATOM 1341 N N . CYS A 1 178 ? -4.172 -14.773 -18.375 1 98.94 178 CYS A N 1
ATOM 1342 C CA . CYS A 1 178 ? -3.146 -14.258 -19.281 1 98.94 178 CYS A CA 1
ATOM 1343 C C . CYS A 1 178 ? -2.938 -15.195 -20.453 1 98.94 178 CYS A C 1
ATOM 1345 O O . CYS A 1 178 ? -2.889 -14.75 -21.609 1 98.94 178 CYS A O 1
ATOM 1347 N N . ILE A 1 179 ? -2.855 -16.484 -20.172 1 98.88 179 ILE A N 1
ATOM 1348 C CA . ILE A 1 179 ? -2.631 -17.5 -21.203 1 98.88 179 ILE A CA 1
ATOM 1349 C C . ILE A 1 179 ? -3.789 -17.484 -22.203 1 98.88 179 ILE A C 1
ATOM 1351 O O . ILE A 1 179 ? -3.574 -17.516 -23.406 1 98.88 179 ILE A O 1
ATOM 1355 N N . GLN A 1 180 ? -4.996 -17.406 -21.703 1 98.69 180 GLN A N 1
ATOM 1356 C CA . GLN A 1 180 ? -6.168 -17.406 -22.578 1 98.69 180 GLN A CA 1
ATOM 1357 C C . GLN A 1 180 ? -6.148 -16.219 -23.547 1 98.69 180 GLN A C 1
ATOM 1359 O O . GLN A 1 180 ? -6.449 -16.375 -24.719 1 98.69 180 GLN A O 1
ATOM 1364 N N . ARG A 1 181 ? -5.789 -15.078 -23.016 1 98.75 181 ARG A N 1
ATOM 1365 C CA . ARG A 1 181 ? -5.695 -13.914 -23.906 1 98.75 181 ARG A CA 1
ATOM 1366 C C . ARG A 1 181 ? -4.59 -14.102 -24.938 1 98.75 181 ARG A C 1
ATOM 1368 O O . ARG A 1 181 ? -4.777 -13.805 -26.109 1 98.75 181 ARG A O 1
ATOM 1375 N N . LEU A 1 182 ? -3.443 -14.516 -24.516 1 98.88 182 LEU A N 1
ATOM 1376 C CA . LEU A 1 182 ? -2.303 -14.711 -25.406 1 98.88 182 LEU A CA 1
ATOM 1377 C C . LEU A 1 182 ? -2.631 -15.719 -26.5 1 98.88 182 LEU A C 1
ATOM 1379 O O . LEU A 1 182 ? -2.246 -15.539 -27.656 1 98.88 182 LEU A O 1
ATOM 1383 N N . GLU A 1 183 ? -3.34 -16.781 -26.125 1 98.5 183 GLU A N 1
ATOM 1384 C CA . GLU A 1 183 ? -3.752 -17.797 -27.094 1 98.5 183 GLU A CA 1
ATOM 1385 C C . GLU A 1 183 ? -4.719 -17.219 -28.125 1 98.5 183 GLU A C 1
ATOM 1387 O O . GLU A 1 183 ? -4.59 -17.484 -29.312 1 98.5 183 GLU A O 1
ATOM 1392 N N . ARG A 1 184 ? -5.691 -16.422 -27.641 1 98.06 184 ARG A N 1
ATOM 1393 C CA . ARG A 1 184 ? -6.66 -15.797 -28.547 1 98.06 184 ARG A CA 1
ATOM 1394 C C . ARG A 1 184 ? -5.965 -14.883 -29.547 1 98.06 184 ARG A C 1
ATOM 1396 O O . ARG A 1 184 ? -6.406 -14.758 -30.688 1 98.06 184 ARG A O 1
ATOM 1403 N N . LEU A 1 185 ? -4.883 -14.305 -29.141 1 98.12 185 LEU A N 1
ATOM 1404 C CA . LEU A 1 185 ? -4.148 -13.375 -29.984 1 98.12 185 LEU A CA 1
ATOM 1405 C C . LEU A 1 185 ? -3.088 -14.094 -30.797 1 98.12 185 LEU A C 1
ATOM 1407 O O . LEU A 1 185 ? -2.389 -13.477 -31.609 1 98.12 185 LEU A O 1
ATOM 1411 N N . GLN A 1 186 ? -2.951 -15.414 -30.578 1 98.25 186 GLN A N 1
ATOM 1412 C CA . GLN A 1 186 ? -1.925 -16.219 -31.219 1 98.25 186 GLN A CA 1
ATOM 1413 C C . GLN A 1 186 ? -0.536 -15.625 -31.016 1 98.25 186 GLN A C 1
ATOM 1415 O O . GLN A 1 186 ? 0.261 -15.547 -31.953 1 98.25 186 GLN A O 1
ATOM 1420 N N . ALA A 1 187 ? -0.388 -15.125 -29.812 1 98.44 187 ALA A N 1
ATOM 1421 C CA . ALA A 1 187 ? 0.917 -14.578 -29.453 1 98.44 187 ALA A CA 1
ATOM 1422 C C . ALA A 1 187 ? 1.929 -15.688 -29.188 1 98.44 187 ALA A C 1
ATOM 1424 O O . ALA A 1 187 ? 1.553 -16.812 -28.828 1 98.44 187 ALA A O 1
ATOM 1425 N N . HIS A 1 188 ? 3.193 -15.461 -29.344 1 97.75 188 HIS A N 1
ATOM 1426 C CA . HIS A 1 188 ? 4.25 -16.453 -29.156 1 97.75 188 HIS A CA 1
ATOM 1427 C C . HIS A 1 188 ? 4.914 -16.281 -27.797 1 97.75 188 HIS A C 1
ATOM 1429 O O . HIS A 1 188 ? 6.031 -16.766 -27.594 1 97.75 188 HIS A O 1
ATOM 1435 N N . THR A 1 189 ? 4.242 -15.703 -26.922 1 98.81 189 THR A N 1
ATOM 1436 C CA . THR A 1 189 ? 4.773 -15.445 -25.578 1 98.81 189 THR A CA 1
ATOM 1437 C C . THR A 1 189 ? 5.078 -16.75 -24.859 1 98.81 189 THR A C 1
ATOM 1439 O O . THR A 1 189 ? 4.242 -17.656 -24.828 1 98.81 189 THR A O 1
ATOM 1442 N N . VAL A 1 190 ? 6.27 -16.906 -24.312 1 98.88 190 VAL A N 1
ATOM 1443 C CA . VAL A 1 190 ? 6.602 -18 -23.406 1 98.88 190 VAL A CA 1
ATOM 1444 C C . VAL A 1 190 ? 6.094 -17.688 -22 1 98.88 190 VAL A C 1
ATOM 1446 O O . VAL A 1 190 ? 6.598 -16.766 -21.344 1 98.88 190 VAL A O 1
ATOM 1449 N N . THR A 1 191 ? 5.121 -18.406 -21.531 1 98.88 191 THR A N 1
ATOM 1450 C CA . THR A 1 191 ? 4.562 -18.203 -20.203 1 98.88 191 THR A CA 1
ATOM 1451 C C . THR A 1 191 ? 5.254 -19.094 -19.172 1 98.88 191 THR A C 1
ATOM 1453 O O . THR A 1 191 ? 5.395 -20.297 -19.406 1 98.88 191 THR A O 1
ATOM 1456 N N . VAL A 1 192 ? 5.738 -18.516 -18.125 1 98.94 192 VAL A N 1
ATOM 1457 C CA . VAL A 1 192 ? 6.398 -19.25 -17.047 1 98.94 192 VAL A CA 1
ATOM 1458 C C . VAL A 1 192 ? 5.559 -19.156 -15.773 1 98.94 192 VAL A C 1
ATOM 1460 O O . VAL A 1 192 ? 5.414 -18.078 -15.188 1 98.94 192 VAL A O 1
ATOM 1463 N N . GLY A 1 193 ? 4.969 -20.266 -15.367 1 98.88 193 GLY A N 1
ATOM 1464 C CA . GLY A 1 193 ? 4.363 -20.359 -14.047 1 98.88 193 GLY A CA 1
ATOM 1465 C C . GLY A 1 193 ? 5.379 -20.516 -12.93 1 98.88 193 GLY A C 1
ATOM 1466 O O . GLY A 1 193 ? 6.16 -21.469 -12.93 1 98.88 193 GLY A O 1
ATOM 1467 N N . VAL A 1 194 ? 5.41 -19.578 -12.023 1 98.88 194 VAL A N 1
ATOM 1468 C CA . VAL A 1 194 ? 6.316 -19.625 -10.883 1 98.88 194 VAL A CA 1
ATOM 1469 C C . VAL A 1 194 ? 5.598 -20.234 -9.68 1 98.88 194 VAL A C 1
ATOM 1471 O O . VAL A 1 194 ? 4.555 -19.734 -9.25 1 98.88 194 VAL A O 1
ATOM 1474 N N . ASP A 1 195 ? 6.141 -21.25 -9.141 1 98.44 195 ASP A N 1
ATOM 1475 C CA . ASP A 1 195 ? 5.488 -22 -8.07 1 98.44 195 ASP A CA 1
ATOM 1476 C C . ASP A 1 195 ? 6.457 -22.266 -6.922 1 98.44 195 ASP A C 1
ATOM 1478 O O . ASP A 1 195 ? 7.66 -22.047 -7.051 1 98.44 195 ASP A O 1
ATOM 1482 N N . ALA A 1 196 ? 5.887 -22.594 -5.785 1 97.69 196 ALA A N 1
ATOM 1483 C CA . ALA A 1 196 ? 6.707 -22.906 -4.617 1 97.69 196 ALA A CA 1
ATOM 1484 C C . ALA A 1 196 ? 7.191 -24.344 -4.652 1 97.69 196 ALA A C 1
ATOM 1486 O O . ALA A 1 196 ? 6.457 -25.25 -5.082 1 97.69 196 ALA A O 1
ATOM 1487 N N . GLN A 1 197 ? 8.453 -24.516 -4.254 1 97.12 197 GLN A N 1
ATOM 1488 C CA . GLN A 1 197 ? 8.805 -25.875 -3.881 1 97.12 197 GLN A CA 1
ATOM 1489 C C . GLN A 1 197 ? 7.844 -26.422 -2.832 1 97.12 197 GLN A C 1
ATOM 1491 O O . GLN A 1 197 ? 7.52 -25.75 -1.86 1 97.12 197 GLN A O 1
ATOM 1496 N N . GLY A 1 198 ? 7.254 -27.625 -3.094 1 94.94 198 GLY A N 1
ATOM 1497 C CA . GLY A 1 198 ? 6.273 -28.203 -2.184 1 94.94 198 GLY A CA 1
ATOM 1498 C C . GLY A 1 198 ? 4.844 -28.047 -2.674 1 94.94 198 GLY A C 1
ATOM 1499 O O . GLY A 1 198 ? 3.91 -28.562 -2.055 1 94.94 198 GLY A O 1
ATOM 1500 N N . SER A 1 199 ? 4.672 -27.297 -3.734 1 95.12 199 SER A N 1
ATOM 1501 C CA . SER A 1 199 ? 3.355 -27.125 -4.34 1 95.12 199 SER A CA 1
ATOM 1502 C C . SER A 1 199 ? 2.998 -28.297 -5.23 1 95.12 199 SER A C 1
ATOM 1504 O O . SER A 1 199 ? 3.857 -28.844 -5.93 1 95.12 199 SER A O 1
ATOM 1506 N N . VAL A 1 200 ? 1.737 -28.641 -5.371 1 94.62 200 VAL A N 1
ATOM 1507 C CA . VAL A 1 200 ? 1.306 -29.828 -6.117 1 94.62 200 VAL A CA 1
ATOM 1508 C C . VAL A 1 200 ? 0.878 -29.406 -7.523 1 94.62 200 VAL A C 1
ATOM 1510 O O . VAL A 1 200 ? 0.474 -30.25 -8.328 1 94.62 200 VAL A O 1
ATOM 1513 N N . LEU A 1 201 ? 0.952 -28.109 -7.797 1 96.44 201 LEU A N 1
ATOM 1514 C CA . LEU A 1 201 ? 0.535 -27.656 -9.117 1 96.44 201 LEU A CA 1
ATOM 1515 C C . LEU A 1 201 ? 1.381 -28.297 -10.211 1 96.44 201 LEU A C 1
ATOM 1517 O O . LEU A 1 201 ? 2.588 -28.484 -10.039 1 96.44 201 LEU A O 1
ATOM 1521 N N . TYR A 1 202 ? 0.675 -28.75 -11.352 1 97.69 202 TYR A N 1
ATOM 1522 C CA . TYR A 1 202 ? 1.334 -29.234 -12.555 1 97.69 202 TYR A CA 1
ATOM 1523 C C . TYR A 1 202 ? 2.371 -30.297 -12.219 1 97.69 202 TYR A C 1
ATOM 1525 O O . TYR A 1 202 ? 3.529 -30.203 -12.633 1 97.69 202 TYR A O 1
ATOM 1533 N N . ARG A 1 203 ? 2.072 -31.234 -11.414 1 95.56 203 ARG A N 1
ATOM 1534 C CA . ARG A 1 203 ? 2.811 -32.438 -11.078 1 95.56 203 ARG A CA 1
ATOM 1535 C C . ARG A 1 203 ? 3.916 -32.156 -10.07 1 95.56 203 ARG A C 1
ATOM 1537 O O . ARG A 1 203 ? 4.953 -32.812 -10.07 1 95.56 203 ARG A O 1
ATOM 1544 N N . GLY A 1 204 ? 3.727 -31.125 -9.312 1 95.25 204 GLY A N 1
ATOM 1545 C CA . GLY A 1 204 ? 4.656 -30.875 -8.219 1 95.25 204 GLY A CA 1
ATOM 1546 C C . GLY A 1 204 ? 4.512 -31.859 -7.078 1 95.25 204 GLY A C 1
ATOM 1547 O O . GLY A 1 204 ? 3.5 -32.562 -6.98 1 95.25 204 GLY A O 1
ATOM 1548 N N . LYS A 1 205 ? 5.574 -31.969 -6.293 1 94.06 205 LYS A N 1
ATOM 1549 C CA . LYS A 1 205 ? 5.574 -32.844 -5.133 1 94.06 205 LYS A CA 1
ATOM 1550 C C . LYS A 1 205 ? 5.176 -32.094 -3.867 1 94.06 205 LYS A C 1
ATOM 1552 O O . LYS A 1 205 ? 5.777 -31.078 -3.527 1 94.06 205 LYS A O 1
ATOM 1557 N N . ARG A 1 206 ? 4.207 -32.656 -3.203 1 91.62 206 ARG A N 1
ATOM 1558 C CA . ARG A 1 206 ? 3.717 -32.031 -1.975 1 91.62 206 ARG A CA 1
ATOM 1559 C C . ARG A 1 206 ? 4.844 -31.859 -0.96 1 91.62 206 ARG A C 1
ATOM 1561 O O . ARG A 1 206 ? 5.656 -32.781 -0.767 1 91.62 206 ARG A O 1
ATOM 1568 N N . GLY A 1 207 ? 4.938 -30.75 -0.397 1 90.19 207 GLY A N 1
ATOM 1569 C CA . GLY A 1 207 ? 5.914 -30.453 0.639 1 90.19 207 GLY A CA 1
ATOM 1570 C C . GLY A 1 207 ? 5.57 -29.203 1.435 1 90.19 207 GLY A C 1
ATOM 1571 O O . GLY A 1 207 ? 4.512 -28.609 1.236 1 90.19 207 GLY A O 1
ATOM 1572 N N . GLU A 1 208 ? 6.398 -28.828 2.322 1 87.94 208 GLU A N 1
ATOM 1573 C CA . GLU A 1 208 ? 6.191 -27.688 3.195 1 87.94 208 GLU A CA 1
ATOM 1574 C C . GLU A 1 208 ? 6.391 -26.375 2.436 1 87.94 208 GLU A C 1
ATOM 1576 O O . GLU A 1 208 ? 7.305 -26.25 1.613 1 87.94 208 GLU A O 1
ATOM 1581 N N . ARG A 1 209 ? 5.551 -25.516 2.674 1 89.38 209 ARG A N 1
ATOM 1582 C CA . ARG A 1 209 ? 5.598 -24.156 2.154 1 89.38 209 ARG A CA 1
ATOM 1583 C C . ARG A 1 209 ? 5.395 -23.125 3.271 1 89.38 209 ARG A C 1
ATOM 1585 O O . ARG A 1 209 ? 4.32 -23.062 3.869 1 89.38 209 ARG A O 1
ATOM 1592 N N . MET A 1 210 ? 6.348 -22.281 3.449 1 88.88 210 MET A N 1
ATOM 1593 C CA . MET A 1 210 ? 6.285 -21.375 4.598 1 88.88 210 MET A CA 1
ATOM 1594 C C . MET A 1 210 ? 5.723 -20.016 4.191 1 88.88 210 MET A C 1
ATOM 1596 O O . MET A 1 210 ? 5.203 -19.281 5.035 1 88.88 210 MET A O 1
ATOM 1600 N N . LEU A 1 211 ? 5.883 -19.703 2.932 1 90.19 211 LEU A N 1
ATOM 1601 C CA . LEU A 1 211 ? 5.473 -18.375 2.488 1 90.19 211 LEU A CA 1
ATOM 1602 C C . LEU A 1 211 ? 4.078 -18.406 1.869 1 90.19 211 LEU A C 1
ATOM 1604 O O . LEU A 1 211 ? 3.77 -19.312 1.081 1 90.19 211 LEU A O 1
ATOM 1608 N N . PRO A 1 212 ? 3.262 -17.469 2.221 1 84.69 212 PRO A N 1
ATOM 1609 C CA . PRO A 1 212 ? 1.947 -17.359 1.586 1 84.69 212 PRO A CA 1
ATOM 1610 C C . PRO A 1 212 ? 2.008 -16.656 0.23 1 84.69 212 PRO A C 1
ATOM 1612 O O . PRO A 1 212 ? 3.051 -16.109 -0.143 1 84.69 212 PRO A O 1
ATOM 1615 N N . GLY A 1 213 ? 0.918 -16.75 -0.54 1 85.12 213 GLY A N 1
ATOM 1616 C CA . GLY A 1 213 ? 0.769 -15.938 -1.743 1 85.12 213 GLY A CA 1
ATOM 1617 C C . GLY A 1 213 ? 0.943 -16.734 -3.02 1 85.12 213 GLY A C 1
ATOM 1618 O O . GLY A 1 213 ? 0.466 -16.328 -4.082 1 85.12 213 GLY A O 1
ATOM 1619 N N . PHE A 1 214 ? 1.719 -17.828 -2.85 1 92.31 214 PHE A N 1
ATOM 1620 C CA . PHE A 1 214 ? 1.862 -18.688 -4.012 1 92.31 214 PHE A CA 1
ATOM 1621 C C . PHE A 1 214 ? 2.074 -20.141 -3.586 1 92.31 214 PHE A C 1
ATOM 1623 O O . PHE A 1 214 ? 2.344 -20.406 -2.416 1 92.31 214 PHE A O 1
ATOM 1630 N N . GLY A 1 215 ? 1.854 -21.016 -4.496 1 92.94 215 GLY A N 1
ATOM 1631 C CA . GLY A 1 215 ? 1.857 -22.438 -4.191 1 92.94 215 GLY A CA 1
ATOM 1632 C C . GLY A 1 215 ? 0.49 -22.969 -3.801 1 92.94 215 GLY A C 1
ATOM 1633 O O . GLY A 1 215 ? -0.371 -22.219 -3.352 1 92.94 215 GLY A O 1
ATOM 1634 N N . ALA A 1 216 ? 0.355 -24.25 -3.977 1 90.25 216 ALA A N 1
ATOM 1635 C CA . ALA A 1 216 ? -0.92 -24.891 -3.658 1 90.25 216 ALA A CA 1
ATOM 1636 C C . ALA A 1 216 ? -0.706 -26.281 -3.07 1 90.25 216 ALA A C 1
ATOM 1638 O O . ALA A 1 216 ? 0.159 -27.031 -3.531 1 90.25 216 ALA A O 1
ATOM 1639 N N . GLY A 1 217 ? -1.497 -26.531 -2.051 1 87.19 217 GLY A N 1
ATOM 1640 C CA . GLY A 1 217 ? -1.467 -27.859 -1.463 1 87.19 217 GLY A CA 1
ATOM 1641 C C . GLY A 1 217 ? -2.477 -28.812 -2.08 1 87.19 217 GLY A C 1
ATOM 1642 O O . GLY A 1 217 ? -2.416 -30.016 -1.855 1 87.19 217 GLY A O 1
ATOM 1643 N N . VAL A 1 218 ? -3.404 -28.281 -2.77 1 87.69 218 VAL A N 1
ATOM 1644 C CA . VAL A 1 218 ? -4.434 -29.016 -3.506 1 87.69 218 VAL A CA 1
ATOM 1645 C C . VAL A 1 218 ? -4.539 -28.453 -4.926 1 87.69 218 VAL A C 1
ATOM 1647 O O . VAL A 1 218 ? -4.316 -27.266 -5.156 1 87.69 218 VAL A O 1
ATOM 1650 N N . ILE A 1 219 ? -4.871 -29.328 -5.812 1 93 219 ILE A N 1
ATOM 1651 C CA . ILE A 1 219 ? -4.984 -28.906 -7.207 1 93 219 ILE A CA 1
ATOM 1652 C C . ILE A 1 219 ? -6.289 -28.141 -7.418 1 93 219 ILE A C 1
ATOM 1654 O O . ILE A 1 219 ? -7.371 -28.734 -7.406 1 93 219 ILE A O 1
ATOM 1658 N N . PRO A 1 220 ? -6.172 -26.875 -7.629 1 93.19 220 PRO A N 1
ATOM 1659 C CA . PRO A 1 220 ? -7.402 -26.141 -7.926 1 93.19 220 PRO A CA 1
ATOM 1660 C C . PRO A 1 220 ? -7.957 -26.453 -9.312 1 93.19 220 PRO A C 1
ATOM 1662 O O . PRO A 1 220 ? -7.191 -26.734 -10.242 1 93.19 220 PRO A O 1
ATOM 1665 N N . HIS A 1 221 ? -9.266 -26.344 -9.469 1 95.44 221 HIS A N 1
ATOM 1666 C CA . HIS A 1 221 ? -9.914 -26.609 -10.75 1 95.44 221 HIS A CA 1
ATOM 1667 C C . HIS A 1 221 ? -9.344 -25.703 -11.852 1 95.44 221 HIS A C 1
ATOM 1669 O O . HIS A 1 221 ? -9.148 -26.156 -12.977 1 95.44 221 HIS A O 1
ATOM 1675 N N . LEU A 1 222 ? -9.047 -24.484 -11.562 1 96.88 222 LEU A N 1
ATOM 1676 C CA . LEU A 1 222 ? -8.57 -23.516 -12.547 1 96.88 222 LEU A CA 1
ATOM 1677 C C . LEU A 1 222 ? -7.266 -24 -13.18 1 96.88 222 LEU A C 1
ATOM 1679 O O . LEU A 1 222 ? -7.008 -23.719 -14.352 1 96.88 222 LEU A O 1
ATOM 1683 N N . SER A 1 223 ? -6.477 -24.734 -12.398 1 97.12 223 SER A N 1
ATOM 1684 C CA . SER A 1 223 ? -5.172 -25.156 -12.883 1 97.12 223 SER A CA 1
ATOM 1685 C C . SER A 1 223 ? -5.305 -26.25 -13.93 1 97.12 223 SER A C 1
ATOM 1687 O O . SER A 1 223 ? -4.34 -26.578 -14.633 1 97.12 223 SER A O 1
ATOM 1689 N N . THR A 1 224 ? -6.492 -26.781 -14.055 1 97.38 224 THR A N 1
ATOM 1690 C CA . THR A 1 224 ? -6.715 -27.844 -15.031 1 97.38 224 THR A CA 1
ATOM 1691 C C . THR A 1 224 ? -7.137 -27.266 -16.375 1 97.38 224 THR A C 1
ATOM 1693 O O . THR A 1 224 ? -7.172 -27.969 -17.375 1 97.38 224 THR A O 1
ATOM 1696 N N . LEU A 1 225 ? -7.363 -25.984 -16.438 1 97.5 225 LEU A N 1
ATOM 1697 C CA . LEU A 1 225 ? -7.965 -25.375 -17.609 1 97.5 225 LEU A CA 1
ATOM 1698 C C . LEU A 1 225 ? -6.891 -24.781 -18.516 1 97.5 225 LEU A C 1
ATOM 1700 O O . LEU A 1 225 ? -7.156 -24.484 -19.688 1 97.5 225 LEU A O 1
ATOM 1704 N N . ASN A 1 226 ? -5.73 -24.531 -17.922 1 96.5 226 ASN A N 1
ATOM 1705 C CA . ASN A 1 226 ? -4.621 -23.938 -18.656 1 96.5 226 ASN A CA 1
ATOM 1706 C C . ASN A 1 226 ? -3.277 -24.5 -18.203 1 96.5 226 ASN A C 1
ATOM 1708 O O . ASN A 1 226 ? -3.166 -25.031 -17.094 1 96.5 226 ASN A O 1
ATOM 1712 N N . GLU A 1 227 ? -2.342 -24.375 -19.047 1 97.38 227 GLU A N 1
ATOM 1713 C CA . GLU A 1 227 ? -0.999 -24.828 -18.703 1 97.38 227 GLU A CA 1
ATOM 1714 C C . GLU A 1 227 ? 0.062 -23.859 -19.203 1 97.38 227 GLU A C 1
ATOM 1716 O O . GLU A 1 227 ? 0.099 -23.531 -20.391 1 97.38 227 GLU A O 1
ATOM 1721 N N . PRO A 1 228 ? 0.901 -23.422 -18.297 1 98.62 228 PRO A N 1
ATOM 1722 C CA . PRO A 1 228 ? 2.012 -22.578 -18.766 1 98.62 228 PRO A CA 1
ATOM 1723 C C . PRO A 1 228 ? 3.043 -23.359 -19.578 1 98.62 228 PRO A C 1
ATOM 1725 O O . PRO A 1 228 ? 3.117 -24.578 -19.469 1 98.62 228 PRO A O 1
ATOM 1728 N N . ASN A 1 229 ? 3.809 -22.641 -20.391 1 98.62 229 ASN A N 1
ATOM 1729 C CA . ASN A 1 229 ? 4.852 -23.281 -21.188 1 98.62 229 ASN A CA 1
ATOM 1730 C C . ASN A 1 229 ? 5.926 -23.906 -20.297 1 98.62 229 ASN A C 1
ATOM 1732 O O . ASN A 1 229 ? 6.453 -24.969 -20.594 1 98.62 229 ASN A O 1
ATOM 1736 N N . LEU A 1 230 ? 6.285 -23.219 -19.219 1 98.5 230 LEU A N 1
ATOM 1737 C CA . LEU A 1 230 ? 7.285 -23.656 -18.25 1 98.5 230 LEU A CA 1
ATOM 1738 C C . LEU A 1 230 ? 6.781 -23.469 -16.828 1 98.5 230 LEU A C 1
ATOM 1740 O O . LEU A 1 230 ? 5.938 -22.609 -16.562 1 98.5 230 LEU A O 1
ATOM 1744 N N . VAL A 1 231 ? 7.234 -24.312 -15.93 1 98.62 231 VAL A N 1
ATOM 1745 C CA . VAL A 1 231 ? 7.02 -24.156 -14.5 1 98.62 231 VAL A CA 1
ATOM 1746 C C . VAL A 1 231 ? 8.367 -24.094 -13.781 1 98.62 231 VAL A C 1
ATOM 1748 O O . VAL A 1 231 ? 9.227 -24.953 -13.984 1 98.62 231 VAL A O 1
ATOM 1751 N N . ARG A 1 232 ? 8.648 -23.047 -13.086 1 98.56 232 ARG A N 1
ATOM 1752 C CA . ARG A 1 232 ? 9.836 -22.906 -12.242 1 98.56 232 ARG A CA 1
ATOM 1753 C C . ARG A 1 232 ? 9.461 -22.891 -10.766 1 98.56 232 ARG A C 1
ATOM 1755 O O . ARG A 1 232 ? 8.633 -22.078 -10.336 1 98.56 232 ARG A O 1
ATOM 1762 N N . ARG A 1 233 ? 10 -23.812 -10.039 1 98.38 233 ARG A N 1
ATOM 1763 C CA . ARG A 1 233 ? 9.711 -23.906 -8.609 1 98.38 233 ARG A CA 1
ATOM 1764 C C . ARG A 1 233 ? 10.812 -23.234 -7.793 1 98.38 233 ARG A C 1
ATOM 1766 O O . ARG A 1 233 ? 12 -23.375 -8.102 1 98.38 233 ARG A O 1
ATOM 1773 N N . VAL A 1 234 ? 10.414 -22.484 -6.82 1 98.25 234 VAL A N 1
ATOM 1774 C CA . VAL A 1 234 ? 11.32 -21.641 -6.043 1 98.25 234 VAL A CA 1
ATOM 1775 C C . VAL A 1 234 ? 11.242 -22.016 -4.566 1 98.25 234 VAL A C 1
ATOM 1777 O O . VAL A 1 234 ? 10.148 -22.203 -4.023 1 98.25 234 VAL A O 1
ATOM 1780 N N . HIS A 1 235 ? 12.391 -22.203 -3.93 1 97.94 235 HIS A N 1
ATOM 1781 C CA . HIS A 1 235 ? 12.43 -22.391 -2.484 1 97.94 235 HIS A CA 1
ATOM 1782 C C . HIS A 1 235 ? 12.086 -21.109 -1.746 1 97.94 235 HIS A C 1
ATOM 1784 O O . HIS A 1 235 ? 12.305 -20.016 -2.268 1 97.94 235 HIS A O 1
ATOM 1790 N N . ASP A 1 236 ? 11.617 -21.266 -0.54 1 97.88 236 ASP A N 1
ATOM 1791 C CA . ASP A 1 236 ? 11.219 -20.125 0.264 1 97.88 236 ASP A CA 1
ATOM 1792 C C . ASP A 1 236 ? 12.359 -19.109 0.392 1 97.88 236 ASP A C 1
ATOM 1794 O O . ASP A 1 236 ? 12.156 -17.906 0.218 1 97.88 236 ASP A O 1
ATOM 1798 N N . ILE A 1 237 ? 13.516 -19.609 0.601 1 98.5 237 ILE A N 1
ATOM 1799 C CA . ILE A 1 237 ? 14.633 -18.719 0.852 1 98.5 237 ILE A CA 1
ATOM 1800 C C . ILE A 1 237 ? 14.984 -17.953 -0.427 1 98.5 237 ILE A C 1
ATOM 1802 O O . ILE A 1 237 ? 15.383 -16.797 -0.376 1 98.5 237 ILE A O 1
ATOM 1806 N N . ASP A 1 238 ? 14.789 -18.594 -1.56 1 98.56 238 ASP A N 1
ATOM 1807 C CA . ASP A 1 238 ? 15.07 -17.922 -2.828 1 98.56 238 ASP A CA 1
ATOM 1808 C C . ASP A 1 238 ? 14.055 -16.812 -3.098 1 98.56 238 ASP A C 1
ATOM 1810 O O . ASP A 1 238 ? 14.375 -15.805 -3.729 1 98.56 238 ASP A O 1
ATOM 1814 N N . SER A 1 239 ? 12.82 -17.031 -2.637 1 98.56 239 SER A N 1
ATOM 1815 C CA . SER A 1 239 ? 11.82 -15.977 -2.697 1 98.56 239 SER A CA 1
ATOM 1816 C C . SER A 1 239 ? 12.25 -14.758 -1.888 1 98.56 239 SER A C 1
ATOM 1818 O O . SER A 1 239 ? 12.117 -13.617 -2.346 1 98.56 239 SER A O 1
ATOM 1820 N N . VAL A 1 240 ? 12.805 -15.023 -0.692 1 98.62 240 VAL A N 1
ATOM 1821 C CA . VAL A 1 240 ? 13.297 -13.953 0.171 1 98.62 240 VAL A CA 1
ATOM 1822 C C . VAL A 1 240 ? 14.422 -13.203 -0.533 1 98.62 240 VAL A C 1
ATOM 1824 O O . VAL A 1 240 ? 14.406 -11.969 -0.604 1 98.62 240 VAL A O 1
ATOM 1827 N N . VAL A 1 241 ? 15.352 -13.93 -1.104 1 98.69 241 VAL A N 1
ATOM 1828 C CA . VAL A 1 241 ? 16.5 -13.344 -1.776 1 98.69 241 VAL A CA 1
ATOM 1829 C C . VAL A 1 241 ? 16.031 -12.492 -2.955 1 98.69 241 VAL A C 1
ATOM 1831 O O . VAL A 1 241 ? 16.469 -11.344 -3.109 1 98.69 241 VAL A O 1
ATOM 1834 N N . GLY A 1 242 ? 15.156 -13.055 -3.732 1 98.62 242 GLY A N 1
ATOM 1835 C CA . GLY A 1 242 ? 14.633 -12.305 -4.867 1 98.62 242 GLY A CA 1
ATOM 1836 C C . GLY A 1 242 ? 13.961 -11.008 -4.465 1 98.62 242 GLY A C 1
ATOM 1837 O O . GLY A 1 242 ? 14.164 -9.977 -5.113 1 98.62 242 GLY A O 1
ATOM 1838 N N . ALA A 1 243 ? 13.18 -11.047 -3.41 1 98.5 243 ALA A N 1
ATOM 1839 C CA . ALA A 1 243 ? 12.484 -9.852 -2.928 1 98.5 243 ALA A CA 1
ATOM 1840 C C . ALA A 1 243 ? 13.477 -8.781 -2.479 1 98.5 243 ALA A C 1
ATOM 1842 O O . ALA A 1 243 ? 13.344 -7.613 -2.836 1 98.5 243 ALA A O 1
ATOM 1843 N N . ARG A 1 244 ? 14.453 -9.234 -1.738 1 97.94 244 ARG A N 1
ATOM 1844 C CA . ARG A 1 244 ? 15.453 -8.312 -1.213 1 97.94 244 ARG A CA 1
ATOM 1845 C C . ARG A 1 244 ? 16.297 -7.723 -2.336 1 97.94 244 ARG A C 1
ATOM 1847 O O . ARG A 1 244 ? 16.672 -6.547 -2.291 1 97.94 244 ARG A O 1
ATOM 1854 N N . VAL A 1 245 ? 16.594 -8.484 -3.348 1 97.62 245 VAL A N 1
ATOM 1855 C CA . VAL A 1 245 ? 17.375 -8.016 -4.496 1 97.62 245 VAL A CA 1
ATOM 1856 C C . VAL A 1 245 ? 16.594 -6.93 -5.234 1 97.62 245 VAL A C 1
ATOM 1858 O O . VAL A 1 245 ? 17.156 -5.895 -5.602 1 97.62 245 VAL A O 1
ATOM 1861 N N . LEU A 1 246 ? 15.336 -7.211 -5.449 1 97.88 246 LEU A N 1
ATOM 1862 C CA . LEU A 1 246 ? 14.523 -6.223 -6.141 1 97.88 246 LEU A CA 1
ATOM 1863 C C . LEU A 1 246 ? 14.469 -4.914 -5.352 1 97.88 246 LEU A C 1
ATOM 1865 O O . LEU A 1 246 ? 14.539 -3.832 -5.938 1 97.88 246 LEU A O 1
ATOM 1869 N N . ALA A 1 247 ? 14.297 -4.992 -4.055 1 95.94 247 ALA A N 1
ATOM 1870 C CA . ALA A 1 247 ? 14.289 -3.811 -3.193 1 95.94 247 ALA A CA 1
ATOM 1871 C C . ALA A 1 247 ? 15.594 -3.035 -3.314 1 95.94 247 ALA A C 1
ATOM 1873 O O . ALA A 1 247 ? 15.586 -1.812 -3.471 1 95.94 247 ALA A O 1
ATOM 1874 N N . ARG A 1 248 ? 16.672 -3.734 -3.373 1 93.75 248 ARG A N 1
ATOM 1875 C CA . ARG A 1 248 ? 18 -3.129 -3.33 1 93.75 248 ARG A CA 1
ATOM 1876 C C . ARG A 1 248 ? 18.422 -2.613 -4.703 1 93.75 248 ARG A C 1
ATOM 1878 O O . ARG A 1 248 ? 19.297 -1.761 -4.812 1 93.75 248 ARG A O 1
ATOM 1885 N N . THR A 1 249 ? 17.797 -3.129 -5.742 1 94.38 249 THR A N 1
ATOM 1886 C CA . THR A 1 249 ? 18.234 -2.738 -7.082 1 94.38 249 THR A CA 1
ATOM 1887 C C . THR A 1 249 ? 17.25 -1.729 -7.688 1 94.38 249 THR A C 1
ATOM 1889 O O . THR A 1 249 ? 17.672 -0.778 -8.352 1 94.38 249 THR A O 1
ATOM 1892 N N . GLU A 1 250 ? 15.953 -1.926 -7.41 1 95.62 250 GLU A N 1
ATOM 1893 C CA . GLU A 1 250 ? 14.969 -1.127 -8.133 1 95.62 250 GLU A CA 1
ATOM 1894 C C . GLU A 1 250 ? 14.164 -0.254 -7.172 1 95.62 250 GLU A C 1
ATOM 1896 O O . GLU A 1 250 ? 13.328 0.545 -7.605 1 95.62 250 GLU A O 1
ATOM 1901 N N . GLY A 1 251 ? 14.367 -0.408 -5.836 1 94.19 251 GLY A N 1
ATOM 1902 C CA . GLY A 1 251 ? 13.57 0.341 -4.879 1 94.19 251 GLY A CA 1
ATOM 1903 C C . GLY A 1 251 ? 12.125 -0.111 -4.824 1 94.19 251 GLY A C 1
ATOM 1904 O O . GLY A 1 251 ? 11.242 0.666 -4.461 1 94.19 251 GLY A O 1
ATOM 1905 N N . LEU A 1 252 ? 11.883 -1.308 -5.281 1 95.31 252 LEU A N 1
ATOM 1906 C CA . LEU A 1 252 ? 10.547 -1.906 -5.234 1 95.31 252 LEU A CA 1
ATOM 1907 C C . LEU A 1 252 ? 10.469 -2.977 -4.152 1 95.31 252 LEU A C 1
ATOM 1909 O O . LEU A 1 252 ? 11.312 -3.879 -4.105 1 95.31 252 LEU A O 1
ATOM 1913 N N . LEU A 1 253 ? 9.562 -2.83 -3.285 1 95.56 253 LEU A N 1
ATOM 1914 C CA . LEU A 1 253 ? 9.352 -3.801 -2.217 1 95.56 253 LEU A CA 1
ATOM 1915 C C . LEU A 1 253 ? 8.219 -4.762 -2.578 1 95.56 253 LEU A C 1
ATOM 1917 O O . LEU A 1 253 ? 7.055 -4.504 -2.27 1 95.56 253 LEU A O 1
ATOM 1921 N N . PRO A 1 254 ? 8.57 -5.914 -3.139 1 96.81 254 PRO A N 1
ATOM 1922 C CA . PRO A 1 254 ? 7.52 -6.875 -3.484 1 96.81 254 PRO A CA 1
ATOM 1923 C C . PRO A 1 254 ? 7.145 -7.781 -2.314 1 96.81 254 PRO A C 1
ATOM 1925 O O . PRO A 1 254 ? 7.824 -7.785 -1.286 1 96.81 254 PRO A O 1
ATOM 1928 N N . GLY A 1 255 ? 6.023 -8.445 -2.428 1 95.88 255 GLY A N 1
ATOM 1929 C CA . GLY A 1 255 ? 5.719 -9.547 -1.526 1 95.88 255 GLY A CA 1
ATOM 1930 C C . GLY A 1 255 ? 6.488 -10.812 -1.85 1 95.88 255 GLY A C 1
ATOM 1931 O O . GLY A 1 255 ? 7.395 -10.797 -2.686 1 95.88 255 GLY A O 1
ATOM 1932 N N . ALA A 1 256 ? 6.07 -11.891 -1.207 1 95.88 256 ALA A N 1
ATOM 1933 C CA . ALA A 1 256 ? 6.77 -13.172 -1.341 1 95.88 256 ALA A CA 1
ATOM 1934 C C . ALA A 1 256 ? 6.684 -13.695 -2.771 1 95.88 256 ALA A C 1
ATOM 1936 O O . ALA A 1 256 ? 7.68 -14.172 -3.324 1 95.88 256 ALA A O 1
ATOM 1937 N N . SER A 1 257 ? 5.5 -13.609 -3.352 1 97.69 257 SER A N 1
ATOM 1938 C CA . SER A 1 257 ? 5.34 -14.102 -4.719 1 97.69 257 SER A CA 1
ATOM 1939 C C . SER A 1 257 ? 6.18 -13.281 -5.695 1 97.69 257 SER A C 1
ATOM 1941 O O . SER A 1 257 ? 6.68 -13.82 -6.688 1 97.69 257 SER A O 1
ATOM 1943 N N . GLY A 1 258 ? 6.309 -11.984 -5.434 1 98.44 258 GLY A N 1
ATOM 1944 C CA . GLY A 1 258 ? 7.168 -11.148 -6.258 1 98.44 258 GLY A CA 1
ATOM 1945 C C . GLY A 1 258 ? 8.633 -11.539 -6.184 1 98.44 258 GLY A C 1
ATOM 1946 O O . GLY A 1 258 ? 9.32 -11.578 -7.203 1 98.44 258 GLY A O 1
ATOM 1947 N N . GLY A 1 259 ? 9.094 -11.82 -4.941 1 98.56 259 GLY A N 1
ATOM 1948 C CA . GLY A 1 259 ? 10.445 -12.336 -4.793 1 98.56 259 GLY A CA 1
ATOM 1949 C C . GLY A 1 259 ? 10.672 -13.633 -5.551 1 98.56 259 GLY A C 1
ATOM 1950 O O . GLY A 1 259 ? 11.727 -13.828 -6.16 1 98.56 259 GLY A O 1
ATOM 1951 N N . ALA A 1 260 ? 9.672 -14.469 -5.516 1 98.81 260 ALA A N 1
ATOM 1952 C CA . ALA A 1 260 ? 9.758 -15.75 -6.211 1 98.81 260 ALA A CA 1
ATOM 1953 C C . ALA A 1 260 ? 9.906 -15.547 -7.719 1 98.81 260 ALA A C 1
ATOM 1955 O O . ALA A 1 260 ? 10.711 -16.234 -8.367 1 98.81 260 ALA A O 1
ATOM 1956 N N . VAL A 1 261 ? 9.203 -14.602 -8.266 1 98.81 261 VAL A N 1
ATOM 1957 C CA . VAL A 1 261 ? 9.234 -14.383 -9.711 1 98.81 261 VAL A CA 1
ATOM 1958 C C . VAL A 1 261 ? 10.602 -13.844 -10.117 1 98.81 261 VAL A C 1
ATOM 1960 O O . VAL A 1 261 ? 11.117 -14.18 -11.188 1 98.81 261 VAL A O 1
ATOM 1963 N N . VAL A 1 262 ? 11.203 -13.016 -9.258 1 98.75 262 VAL A N 1
ATOM 1964 C CA . VAL A 1 262 ? 12.539 -12.484 -9.531 1 98.75 262 VAL A CA 1
ATOM 1965 C C . VAL A 1 262 ? 13.555 -13.617 -9.531 1 98.75 262 VAL A C 1
ATOM 1967 O O . VAL A 1 262 ? 14.406 -13.703 -10.422 1 98.75 262 VAL A O 1
ATOM 1970 N N . SER A 1 263 ? 13.477 -14.484 -8.562 1 98.69 263 SER A N 1
ATOM 1971 C CA . SER A 1 263 ? 14.383 -15.625 -8.484 1 98.69 263 SER A CA 1
ATOM 1972 C C . SER A 1 263 ? 14.172 -16.578 -9.656 1 98.69 263 SER A C 1
ATOM 1974 O O . SER A 1 263 ? 15.141 -17.094 -10.219 1 98.69 263 SER A O 1
ATOM 1976 N N . ALA A 1 264 ? 12.93 -16.828 -9.992 1 98.81 264 ALA A N 1
ATOM 1977 C CA . ALA A 1 264 ? 12.625 -17.672 -11.141 1 98.81 264 ALA A CA 1
ATOM 1978 C C . ALA A 1 264 ? 13.18 -17.078 -12.43 1 98.81 264 ALA A C 1
ATOM 1980 O O . ALA A 1 264 ? 13.688 -17.812 -13.289 1 98.81 264 ALA A O 1
ATOM 1981 N N . LEU A 1 265 ? 13.062 -15.773 -12.57 1 98.69 265 LEU A N 1
ATOM 1982 C CA . LEU A 1 265 ? 13.594 -15.102 -13.742 1 98.69 265 LEU A CA 1
ATOM 1983 C C . LEU A 1 265 ? 15.094 -15.32 -13.867 1 98.69 265 LEU A C 1
ATOM 1985 O O . LEU A 1 265 ? 15.602 -15.594 -14.961 1 98.69 265 LEU A O 1
ATOM 1989 N N . ARG A 1 266 ? 15.766 -15.227 -12.766 1 97.75 266 ARG A N 1
ATOM 1990 C CA . ARG A 1 266 ? 17.203 -15.484 -12.766 1 97.75 266 ARG A CA 1
ATOM 1991 C C . ARG A 1 266 ? 17.516 -16.875 -13.289 1 97.75 266 ARG A C 1
ATOM 1993 O O . ARG A 1 266 ? 18.469 -17.062 -14.055 1 97.75 266 ARG A O 1
ATOM 2000 N N . SER A 1 267 ? 16.703 -17.812 -12.914 1 96.69 267 SER A N 1
ATOM 2001 C CA . SER A 1 267 ? 16.938 -19.188 -13.297 1 96.69 267 SER A CA 1
ATOM 2002 C C . SER A 1 267 ? 16.672 -19.406 -14.781 1 96.69 267 SER A C 1
ATOM 2004 O O . SER A 1 267 ? 17.188 -20.359 -15.383 1 96.69 267 SER A O 1
ATOM 2006 N N . CYS A 1 268 ? 15.867 -18.562 -15.375 1 96.62 268 CYS A N 1
ATOM 2007 C CA . CYS A 1 268 ? 15.469 -18.703 -16.781 1 96.62 268 CYS A CA 1
ATOM 2008 C C . CYS A 1 268 ? 16.328 -17.828 -17.672 1 96.62 268 CYS A C 1
ATOM 2010 O O . CYS A 1 268 ? 16.25 -17.922 -18.906 1 96.62 268 CYS A O 1
ATOM 2012 N N . ILE A 1 269 ? 17.156 -17.016 -17.141 1 96.62 269 ILE A N 1
ATOM 2013 C CA . ILE A 1 269 ? 17.734 -15.875 -17.828 1 96.62 269 ILE A CA 1
ATOM 2014 C C . ILE A 1 269 ? 18.531 -16.344 -19.047 1 96.62 269 ILE A C 1
ATOM 2016 O O . ILE A 1 269 ? 18.531 -15.703 -20.094 1 96.62 269 ILE A O 1
ATOM 2020 N N . ALA A 1 270 ? 19.25 -17.469 -18.938 1 96.12 270 ALA A N 1
ATOM 2021 C CA . ALA A 1 270 ? 20.109 -18 -20 1 96.12 270 ALA A CA 1
ATOM 2022 C C . ALA A 1 270 ? 19.281 -18.484 -21.188 1 96.12 270 ALA A C 1
ATOM 2024 O O . ALA A 1 270 ? 19.766 -18.547 -22.312 1 96.12 270 ALA A O 1
ATOM 2025 N N . GLU A 1 271 ? 18.047 -18.844 -20.922 1 97.69 271 GLU A N 1
ATOM 2026 C CA . GLU A 1 271 ? 17.172 -19.391 -21.953 1 97.69 271 GLU A CA 1
ATOM 2027 C C . GLU A 1 271 ? 16.484 -18.297 -22.75 1 97.69 271 GLU A C 1
ATOM 2029 O O . GLU A 1 271 ? 15.922 -18.547 -23.812 1 97.69 271 GLU A O 1
ATOM 2034 N N . ILE A 1 272 ? 16.531 -17.078 -22.312 1 98.5 272 ILE A N 1
ATOM 2035 C CA . ILE A 1 272 ? 15.797 -15.984 -22.938 1 98.5 272 ILE A CA 1
ATOM 2036 C C . ILE A 1 272 ? 16.609 -15.406 -24.094 1 98.5 272 ILE A C 1
ATOM 2038 O O . ILE A 1 272 ? 17.75 -15 -23.906 1 98.5 272 ILE A O 1
ATOM 2042 N N . PRO A 1 273 ? 16.047 -15.383 -25.312 1 98.44 273 PRO A N 1
ATOM 2043 C CA . PRO A 1 273 ? 16.766 -14.836 -26.469 1 98.44 273 PRO A CA 1
ATOM 2044 C C . PRO A 1 273 ? 17.141 -13.367 -26.297 1 98.44 273 PRO A C 1
ATOM 2046 O O . PRO A 1 273 ? 16.453 -12.633 -25.562 1 98.44 273 PRO A O 1
ATOM 2049 N N . PRO A 1 274 ? 18.188 -12.898 -26.984 1 98.12 274 PRO A N 1
ATOM 2050 C CA . PRO A 1 274 ? 18.578 -11.492 -26.906 1 98.12 274 PRO A CA 1
ATOM 2051 C C . PRO A 1 274 ? 17.469 -10.539 -27.344 1 98.12 274 PRO A C 1
ATOM 2053 O O . PRO A 1 274 ? 16.672 -10.883 -28.219 1 98.12 274 PRO A O 1
ATOM 2056 N N . GLU A 1 275 ? 17.391 -9.383 -26.672 1 98.31 275 GLU A N 1
ATOM 2057 C CA . GLU A 1 275 ? 16.516 -8.258 -27.031 1 98.31 275 GLU A CA 1
ATOM 2058 C C . GLU A 1 275 ? 15.055 -8.586 -26.781 1 98.31 275 GLU A C 1
ATOM 2060 O O . GLU A 1 275 ? 14.164 -7.957 -27.359 1 98.31 275 GLU A O 1
ATOM 2065 N N . SER A 1 276 ? 14.859 -9.625 -25.984 1 98.75 276 SER A N 1
ATOM 2066 C CA . SER A 1 276 ? 13.492 -10.008 -25.656 1 98.75 276 SER A CA 1
ATOM 2067 C C . SER A 1 276 ? 12.859 -9.023 -24.672 1 98.75 276 SER A C 1
ATOM 2069 O O . SER A 1 276 ? 13.57 -8.391 -23.891 1 98.75 276 SER A O 1
ATOM 2071 N N . THR A 1 277 ? 11.57 -8.883 -24.797 1 98.88 277 THR A N 1
ATOM 2072 C CA . THR A 1 277 ? 10.766 -8.188 -23.797 1 98.88 277 THR A CA 1
ATOM 2073 C C . THR A 1 277 ? 10.195 -9.18 -22.781 1 98.88 277 THR A C 1
ATOM 2075 O O . THR A 1 277 ? 9.477 -10.109 -23.156 1 98.88 277 THR A O 1
ATOM 2078 N N . VAL A 1 278 ? 10.539 -8.984 -21.531 1 98.88 278 VAL A N 1
ATOM 2079 C CA . VAL A 1 278 ? 10.117 -9.859 -20.453 1 98.88 278 VAL A CA 1
ATOM 2080 C C . VAL A 1 278 ? 9.219 -9.086 -19.484 1 98.88 278 VAL A C 1
ATOM 2082 O O . VAL A 1 278 ? 9.523 -7.945 -19.125 1 98.88 278 VAL A O 1
ATOM 2085 N N . VAL A 1 279 ? 8.07 -9.648 -19.109 1 98.94 279 VAL A N 1
ATOM 2086 C CA . VAL A 1 279 ? 7.211 -9.039 -18.094 1 98.94 279 VAL A CA 1
ATOM 2087 C C . VAL A 1 279 ? 7.078 -9.984 -16.906 1 98.94 279 VAL A C 1
ATOM 2089 O O . VAL A 1 279 ? 6.828 -11.18 -17.078 1 98.94 279 VAL A O 1
ATOM 2092 N N . VAL A 1 280 ? 7.34 -9.484 -15.758 1 98.88 280 VAL A N 1
ATOM 2093 C CA . VAL A 1 280 ? 7.02 -10.195 -14.531 1 98.88 280 VAL A CA 1
ATOM 2094 C C . VAL A 1 280 ? 5.84 -9.523 -13.828 1 98.88 280 VAL A C 1
ATOM 2096 O O . VAL A 1 280 ? 5.723 -8.297 -13.836 1 98.88 280 VAL A O 1
ATOM 2099 N N . VAL A 1 281 ? 4.934 -10.344 -13.258 1 98.88 281 VAL A N 1
ATOM 2100 C CA . VAL A 1 281 ? 3.803 -9.805 -12.516 1 98.88 281 VAL A CA 1
ATOM 2101 C C . VAL A 1 281 ? 4.125 -9.789 -11.023 1 98.88 281 VAL A C 1
ATOM 2103 O O . VAL A 1 281 ? 4.402 -10.836 -10.43 1 98.88 281 VAL A O 1
ATOM 2106 N N . LEU A 1 282 ? 4.156 -8.633 -10.438 1 98.56 282 LEU A N 1
ATOM 2107 C CA . LEU A 1 282 ? 4.211 -8.492 -8.992 1 98.56 282 LEU A CA 1
ATOM 2108 C C . LEU A 1 282 ? 2.811 -8.352 -8.398 1 98.56 282 LEU A C 1
ATOM 2110 O O . LEU A 1 282 ? 2.199 -7.285 -8.492 1 98.56 282 LEU A O 1
ATOM 2114 N N . HIS A 1 283 ? 2.357 -9.383 -7.754 1 98.19 283 HIS A N 1
ATOM 2115 C CA . HIS A 1 283 ? 0.95 -9.508 -7.387 1 98.19 283 HIS A CA 1
ATOM 2116 C C . HIS A 1 283 ? 0.579 -8.531 -6.281 1 98.19 283 HIS A C 1
ATOM 2118 O O . HIS A 1 283 ? -0.598 -8.211 -6.098 1 98.19 283 HIS A O 1
ATOM 2124 N N . ASP A 1 284 ? 1.543 -8.156 -5.477 1 95.94 284 ASP A N 1
ATOM 2125 C CA . ASP A 1 284 ? 1.288 -7.254 -4.355 1 95.94 284 ASP A CA 1
ATOM 2126 C C . ASP A 1 284 ? 2.572 -6.562 -3.904 1 95.94 284 ASP A C 1
ATOM 2128 O O . ASP A 1 284 ? 3.623 -6.723 -4.527 1 95.94 284 ASP A O 1
ATOM 2132 N N . GLY A 1 285 ? 2.416 -5.719 -2.924 1 93.5 285 GLY A N 1
ATOM 2133 C CA . GLY A 1 285 ? 3.561 -5.043 -2.336 1 93.5 285 GLY A CA 1
ATOM 2134 C C . GLY A 1 285 ? 4.094 -5.738 -1.098 1 93.5 285 GLY A C 1
ATOM 2135 O O . GLY A 1 285 ? 3.486 -6.695 -0.607 1 93.5 285 GLY A O 1
ATOM 2136 N N . GLY A 1 286 ? 5.16 -5.262 -0.61 1 92.88 286 GLY A N 1
ATOM 2137 C CA . GLY A 1 286 ? 5.883 -5.945 0.452 1 92.88 286 GLY A CA 1
ATOM 2138 C C . GLY A 1 286 ? 5.488 -5.477 1.84 1 92.88 286 GLY A C 1
ATOM 2139 O O . GLY A 1 286 ? 5.941 -6.035 2.842 1 92.88 286 GLY A O 1
ATOM 2140 N N . THR A 1 287 ? 4.629 -4.508 1.966 1 88.62 287 THR A N 1
ATOM 2141 C CA . THR A 1 287 ? 4.316 -3.92 3.264 1 88.62 287 THR A CA 1
ATOM 2142 C C . THR A 1 287 ? 3.732 -4.969 4.207 1 88.62 287 THR A C 1
ATOM 2144 O O . THR A 1 287 ? 3.99 -4.938 5.41 1 88.62 287 THR A O 1
ATOM 2147 N N . ASN A 1 288 ? 2.994 -5.883 3.641 1 87.12 288 ASN A N 1
ATOM 2148 C CA . ASN A 1 288 ? 2.383 -6.934 4.449 1 87.12 288 ASN A CA 1
ATOM 2149 C C . ASN A 1 288 ? 3.402 -7.996 4.852 1 87.12 288 ASN A C 1
ATOM 2151 O O . ASN A 1 288 ? 3.102 -8.875 5.66 1 87.12 288 ASN A O 1
ATOM 2155 N N . TYR A 1 289 ? 4.598 -7.863 4.402 1 91.62 289 TYR A N 1
ATOM 2156 C CA . TYR A 1 289 ? 5.605 -8.898 4.613 1 91.62 289 TYR A CA 1
ATOM 2157 C C . TYR A 1 289 ? 6.773 -8.367 5.43 1 91.62 289 TYR A C 1
ATOM 2159 O O . TYR A 1 289 ? 7.82 -9.008 5.523 1 91.62 289 TYR A O 1
ATOM 2167 N N . LEU A 1 290 ? 6.613 -7.188 6.004 1 92.44 290 LEU A N 1
ATOM 2168 C CA . LEU A 1 290 ? 7.699 -6.531 6.727 1 92.44 290 LEU A CA 1
ATOM 2169 C C . LEU A 1 290 ? 8.109 -7.352 7.945 1 92.44 290 LEU A C 1
ATOM 2171 O O . LEU A 1 290 ? 9.281 -7.355 8.328 1 92.44 290 LEU A O 1
ATOM 2175 N N . GLY A 1 291 ? 7.207 -8.07 8.516 1 90.12 291 GLY A N 1
ATOM 2176 C CA . GLY A 1 291 ? 7.508 -8.891 9.68 1 90.12 291 GLY A CA 1
ATOM 2177 C C . GLY A 1 291 ? 7.879 -10.32 9.32 1 90.12 291 GLY A C 1
ATOM 2178 O O . GLY A 1 291 ? 8.031 -11.164 10.203 1 90.12 291 GLY A O 1
ATOM 2179 N N . THR A 1 292 ? 8.023 -10.641 8.023 1 93.06 292 THR A N 1
ATOM 2180 C CA . THR A 1 292 ? 8.367 -11.969 7.551 1 93.06 292 THR A CA 1
ATOM 2181 C C . THR A 1 292 ? 9.594 -11.922 6.637 1 93.06 292 THR A C 1
ATOM 2183 O O . THR A 1 292 ? 10.727 -11.844 7.113 1 93.06 292 THR A O 1
ATOM 2186 N N . ILE A 1 293 ? 9.453 -11.68 5.332 1 95.56 293 ILE A N 1
ATOM 2187 C CA . ILE A 1 293 ? 10.562 -11.859 4.398 1 95.56 293 ILE A CA 1
ATOM 2188 C C . ILE A 1 293 ? 11.516 -10.672 4.496 1 95.56 293 ILE A C 1
ATOM 2190 O O . ILE A 1 293 ? 12.648 -10.742 4.02 1 95.56 293 ILE A O 1
ATOM 2194 N N . TYR A 1 294 ? 11.062 -9.633 5.152 1 96.06 294 TYR A N 1
ATOM 2195 C CA . TYR A 1 294 ? 11.938 -8.477 5.305 1 96.06 294 TYR A CA 1
ATOM 2196 C C . TYR A 1 294 ? 12.453 -8.367 6.73 1 96.06 294 TYR A C 1
ATOM 2198 O O . TYR A 1 294 ? 13.086 -7.371 7.094 1 96.06 294 TYR A O 1
ATOM 2206 N N . ASP A 1 295 ? 12.172 -9.352 7.535 1 95.81 295 ASP A N 1
ATOM 2207 C CA . ASP A 1 295 ? 12.648 -9.438 8.914 1 95.81 295 ASP A CA 1
ATOM 2208 C C . ASP A 1 295 ? 13.672 -10.555 9.07 1 95.81 295 ASP A C 1
ATOM 2210 O O . ASP A 1 295 ? 13.336 -11.734 8.984 1 95.81 295 ASP A O 1
ATOM 2214 N N . ASP A 1 296 ? 14.867 -10.195 9.453 1 96.56 296 ASP A N 1
ATOM 2215 C CA . ASP A 1 296 ? 15.961 -11.164 9.523 1 96.56 296 ASP A CA 1
ATOM 2216 C C . ASP A 1 296 ? 15.727 -12.18 10.633 1 96.56 296 ASP A C 1
ATOM 2218 O O . ASP A 1 296 ? 16.109 -13.344 10.516 1 96.56 296 ASP A O 1
ATOM 2222 N N . ASP A 1 297 ? 15.172 -11.734 11.727 1 96.69 297 ASP A N 1
ATOM 2223 C CA . ASP A 1 297 ? 14.891 -12.656 12.82 1 96.69 297 ASP A CA 1
ATOM 2224 C C . ASP A 1 297 ? 13.859 -13.703 12.406 1 96.69 297 ASP A C 1
ATOM 2226 O O . ASP A 1 297 ? 13.992 -14.883 12.75 1 96.69 297 ASP A O 1
ATOM 2230 N N . TRP A 1 298 ? 12.906 -13.25 11.688 1 95.19 298 TRP A N 1
ATOM 2231 C CA . TRP A 1 298 ? 11.906 -14.188 11.18 1 95.19 298 TRP A CA 1
ATOM 2232 C C . TRP A 1 298 ? 12.539 -15.18 10.211 1 95.19 298 TRP A C 1
ATOM 2234 O O . TRP A 1 298 ? 12.289 -16.391 10.305 1 95.19 298 TRP A O 1
ATOM 2244 N N . VAL A 1 299 ? 13.359 -14.703 9.289 1 97.94 299 VAL A N 1
ATOM 2245 C CA . VAL A 1 299 ? 14.008 -15.547 8.289 1 97.94 299 VAL A CA 1
ATOM 2246 C C . VAL A 1 299 ? 14.867 -16.594 8.984 1 97.94 299 VAL A C 1
ATOM 2248 O O . VAL A 1 299 ? 14.828 -17.781 8.633 1 97.94 299 VAL A O 1
ATOM 2251 N N . GLN A 1 300 ? 15.578 -16.172 9.984 1 98.12 300 GLN A N 1
ATOM 2252 C CA . GLN A 1 300 ? 16.406 -17.109 10.742 1 98.12 300 GLN A CA 1
ATOM 2253 C C . GLN A 1 300 ? 15.555 -18.156 11.453 1 98.12 300 GLN A C 1
ATOM 2255 O O . GLN A 1 300 ? 15.852 -19.359 11.391 1 98.12 300 GLN A O 1
ATOM 2260 N N . SER A 1 301 ? 14.586 -17.719 12.086 1 97.12 301 SER A N 1
ATOM 2261 C CA . SER A 1 301 ? 13.75 -18.594 12.898 1 97.12 301 SER A CA 1
ATOM 2262 C C . SER A 1 301 ? 12.961 -19.562 12.039 1 97.12 301 SER A C 1
ATOM 2264 O O . SER A 1 301 ? 12.836 -20.75 12.375 1 97.12 301 SER A O 1
ATOM 2266 N N . LYS A 1 302 ? 12.484 -19.141 10.859 1 94.5 302 LYS A N 1
ATOM 2267 C CA . LYS A 1 302 ? 11.539 -19.938 10.086 1 94.5 302 LYS A CA 1
ATOM 2268 C C . LYS A 1 302 ? 12.242 -20.656 8.938 1 94.5 302 LYS A C 1
ATOM 2270 O O . LYS A 1 302 ? 11.836 -21.75 8.539 1 94.5 302 LYS A O 1
ATOM 2275 N N . LEU A 1 303 ? 13.32 -20 8.422 1 96.94 303 LEU A N 1
ATOM 2276 C CA . LEU A 1 303 ? 13.938 -20.562 7.227 1 96.94 303 LEU A CA 1
ATOM 2277 C C . LEU A 1 303 ? 15.359 -21.031 7.516 1 96.94 303 LEU A C 1
ATOM 2279 O O . LEU A 1 303 ? 16.031 -21.594 6.645 1 96.94 303 LEU A O 1
ATOM 2283 N N . GLY A 1 304 ? 15.836 -20.766 8.688 1 97.38 304 GLY A N 1
ATOM 2284 C CA . GLY A 1 304 ? 17.125 -21.297 9.125 1 97.38 304 GLY A CA 1
ATOM 2285 C C . GLY A 1 304 ? 18.297 -20.609 8.477 1 97.38 304 GLY A C 1
ATOM 2286 O O . GLY A 1 304 ? 19.391 -21.188 8.359 1 97.38 304 GLY A O 1
ATOM 2287 N N . THR A 1 305 ? 18.109 -19.422 7.965 1 97.81 305 THR A N 1
ATOM 2288 C CA . THR A 1 305 ? 19.156 -18.656 7.312 1 97.81 305 THR A CA 1
ATOM 2289 C C . THR A 1 305 ? 19.531 -17.422 8.133 1 97.81 305 THR A C 1
ATOM 2291 O O . THR A 1 305 ? 18.672 -16.562 8.367 1 97.81 305 THR A O 1
ATOM 2294 N N . SER A 1 306 ? 20.734 -17.297 8.555 1 97.81 306 SER A N 1
ATOM 2295 C CA . SER A 1 306 ? 21.188 -16.172 9.367 1 97.81 306 SER A CA 1
ATOM 2296 C C . SER A 1 306 ? 21.234 -14.891 8.539 1 97.81 306 SER A C 1
ATOM 2298 O O . SER A 1 306 ? 21.281 -14.938 7.309 1 97.81 306 SER A O 1
ATOM 2300 N N . ALA A 1 307 ? 21.25 -13.82 9.258 1 96.62 307 ALA A N 1
ATOM 2301 C CA . ALA A 1 307 ? 21.344 -12.523 8.586 1 96.62 307 ALA A CA 1
ATOM 2302 C C . ALA A 1 307 ? 22.594 -12.438 7.727 1 96.62 307 ALA A C 1
ATOM 2304 O O . ALA A 1 307 ? 22.562 -11.891 6.621 1 96.62 307 ALA A O 1
ATOM 2305 N N . SER A 1 308 ? 23.703 -12.945 8.18 1 97.38 308 SER A N 1
ATOM 2306 C CA . SER A 1 308 ? 24.969 -12.906 7.449 1 97.38 308 SER A CA 1
ATOM 2307 C C . SER A 1 308 ? 24.906 -13.773 6.191 1 97.38 308 SER A C 1
ATOM 2309 O O . SER A 1 308 ? 25.375 -13.367 5.129 1 97.38 308 SER A O 1
ATOM 2311 N N . GLU A 1 309 ? 24.359 -14.914 6.309 1 98.19 309 GLU A N 1
ATOM 2312 C CA . GLU A 1 309 ? 24.203 -15.797 5.16 1 98.19 309 GLU A CA 1
ATOM 2313 C C . GLU A 1 309 ? 23.281 -15.188 4.109 1 98.19 309 GLU A C 1
ATOM 2315 O O . GLU A 1 309 ? 23.562 -15.25 2.91 1 98.19 309 GLU A O 1
ATOM 2320 N N . LEU A 1 310 ? 22.188 -14.672 4.59 1 97.81 310 LEU A N 1
ATOM 2321 C CA . LEU A 1 310 ? 21.25 -14.023 3.689 1 97.81 310 LEU A CA 1
ATOM 2322 C C . LEU A 1 310 ? 21.922 -12.883 2.928 1 97.81 310 LEU A C 1
ATOM 2324 O O . LEU A 1 310 ? 21.734 -12.75 1.716 1 97.81 310 LEU A O 1
ATOM 2328 N N . SER A 1 311 ? 22.688 -12.086 3.684 1 96.12 311 SER A N 1
ATOM 2329 C CA . SER A 1 311 ? 23.422 -10.984 3.057 1 96.12 311 SER A CA 1
ATOM 2330 C C . SER A 1 311 ? 24.344 -11.492 1.961 1 96.12 311 SER A C 1
ATOM 2332 O O . SER A 1 311 ? 24.438 -10.891 0.888 1 96.12 311 SER A O 1
ATOM 2334 N N . ARG A 1 312 ? 25.047 -12.586 2.164 1 97.12 312 ARG A N 1
ATOM 2335 C CA . ARG A 1 312 ? 25.953 -13.18 1.182 1 97.12 312 ARG A CA 1
ATOM 2336 C C . ARG A 1 312 ? 25.172 -13.664 -0.044 1 97.12 312 ARG A C 1
ATOM 2338 O O . ARG A 1 312 ? 25.656 -13.523 -1.175 1 97.12 312 ARG A O 1
ATOM 2345 N N . MET A 1 313 ? 23.984 -14.242 0.194 1 97.94 313 MET A N 1
ATOM 2346 C CA . MET A 1 313 ? 23.156 -14.727 -0.903 1 97.94 313 MET A CA 1
ATOM 2347 C C . MET A 1 313 ? 22.703 -13.57 -1.793 1 97.94 313 MET A C 1
ATOM 2349 O O . MET A 1 313 ? 22.734 -13.68 -3.02 1 97.94 313 MET A O 1
ATOM 2353 N N . ILE A 1 314 ? 22.266 -12.492 -1.141 1 97.25 314 ILE A N 1
ATOM 2354 C CA . ILE A 1 314 ? 21.797 -11.312 -1.86 1 97.25 314 ILE A CA 1
ATOM 2355 C C . ILE A 1 314 ? 22.938 -10.711 -2.67 1 97.25 314 ILE A C 1
ATOM 2357 O O . ILE A 1 314 ? 22.766 -10.383 -3.848 1 97.25 314 ILE A O 1
ATOM 2361 N N . GLU A 1 315 ? 24.141 -10.656 -2.055 1 95.94 315 GLU A N 1
ATOM 2362 C CA . GLU A 1 315 ? 25.312 -10.102 -2.73 1 95.94 315 GLU A CA 1
ATOM 2363 C C . GLU A 1 315 ? 25.719 -10.953 -3.924 1 95.94 315 GLU A C 1
ATOM 2365 O O . GLU A 1 315 ? 26.062 -10.43 -4.98 1 95.94 315 GLU A O 1
ATOM 2370 N N . ARG A 1 316 ? 25.688 -12.219 -3.734 1 96.69 316 ARG A N 1
ATOM 2371 C CA . ARG A 1 316 ? 26.016 -13.133 -4.824 1 96.69 316 ARG A CA 1
ATOM 2372 C C . ARG A 1 316 ? 25.031 -12.992 -5.977 1 96.69 316 ARG A C 1
ATOM 2374 O O . ARG A 1 316 ? 25.438 -13.039 -7.145 1 96.69 316 ARG A O 1
ATOM 2381 N N . PHE A 1 317 ? 23.781 -12.875 -5.645 1 97.19 317 PHE A N 1
ATOM 2382 C CA . PHE A 1 317 ? 22.75 -12.672 -6.648 1 97.19 317 PHE A CA 1
ATOM 2383 C C . PHE A 1 317 ? 23.016 -11.414 -7.461 1 97.19 317 PHE A C 1
ATOM 2385 O O . PHE A 1 317 ? 22.922 -11.43 -8.688 1 97.19 317 PHE A O 1
ATOM 2392 N N . ILE A 1 318 ? 23.359 -10.32 -6.766 1 94.5 318 ILE A N 1
ATOM 2393 C CA . ILE A 1 318 ? 23.531 -9.016 -7.395 1 94.5 318 ILE A CA 1
ATOM 2394 C C . ILE A 1 318 ? 24.828 -9 -8.195 1 94.5 318 ILE A C 1
ATOM 2396 O O . ILE A 1 318 ? 24.906 -8.383 -9.266 1 94.5 318 ILE A O 1
ATOM 2400 N N . ALA A 1 319 ? 25.891 -9.703 -7.676 1 91.5 319 ALA A N 1
ATOM 2401 C CA . ALA A 1 319 ? 27.188 -9.75 -8.344 1 91.5 319 ALA A CA 1
ATOM 2402 C C . ALA A 1 319 ? 27.125 -10.578 -9.625 1 91.5 319 ALA A C 1
ATOM 2404 O O . ALA A 1 319 ? 27.969 -10.438 -10.508 1 91.5 319 ALA A O 1
ATOM 2405 N N . GLY A 1 320 ? 26.109 -11.336 -9.836 1 82.56 320 GLY A N 1
ATOM 2406 C CA . GLY A 1 320 ? 25.953 -12.141 -11.039 1 82.56 320 GLY A CA 1
ATOM 2407 C C . GLY A 1 320 ? 26.516 -13.539 -10.891 1 82.56 320 GLY A C 1
ATOM 2408 O O . GLY A 1 320 ? 26.562 -14.305 -11.867 1 82.56 320 GLY A O 1
ATOM 2409 N N . MET B 1 1 ? -8.227 10.453 -7.84 1 96.31 1 MET B N 1
ATOM 2410 C CA . MET B 1 1 ? -9.195 10.914 -6.844 1 96.31 1 MET B CA 1
ATOM 2411 C C . MET B 1 1 ? -10.453 10.055 -6.867 1 96.31 1 MET B C 1
ATOM 2413 O O . MET B 1 1 ? -10.797 9.484 -7.906 1 96.31 1 MET B O 1
ATOM 2417 N N . VAL B 1 2 ? -11.039 9.898 -5.648 1 96.38 2 VAL B N 1
ATOM 2418 C CA . VAL B 1 2 ? -12.273 9.125 -5.531 1 96.38 2 VAL B CA 1
ATOM 2419 C C . VAL B 1 2 ? -13.336 9.945 -4.805 1 96.38 2 VAL B C 1
ATOM 2421 O O . VAL B 1 2 ? -13.023 10.664 -3.852 1 96.38 2 VAL B O 1
ATOM 2424 N N . GLU B 1 3 ? -14.516 9.875 -5.332 1 98 3 GLU B N 1
ATOM 2425 C CA . GLU B 1 3 ? -15.609 10.57 -4.66 1 98 3 GLU B CA 1
ATOM 2426 C C . GLU B 1 3 ? -16.094 9.781 -3.451 1 98 3 GLU B C 1
ATOM 2428 O O . GLU B 1 3 ? -16.266 8.555 -3.525 1 98 3 GLU B O 1
ATOM 2433 N N . LEU B 1 4 ? -16.281 10.445 -2.359 1 97.69 4 LEU B N 1
ATOM 2434 C CA . LEU B 1 4 ? -16.703 9.836 -1.101 1 97.69 4 LEU B CA 1
ATOM 2435 C C . LEU B 1 4 ? -18.203 10.039 -0.881 1 97.69 4 LEU B C 1
ATOM 2437 O O . LEU B 1 4 ? -18.609 10.766 0.03 1 97.69 4 LEU B O 1
ATOM 2441 N N . GLU B 1 5 ? -19.031 9.359 -1.628 1 96.44 5 GLU B N 1
ATOM 2442 C CA . GLU B 1 5 ? -20.469 9.562 -1.633 1 96.44 5 GLU B CA 1
ATOM 2443 C C . GLU B 1 5 ? -21.109 9.094 -0.325 1 96.44 5 GLU B C 1
ATOM 2445 O O . GLU B 1 5 ? -22.031 9.727 0.19 1 96.44 5 GLU B O 1
ATOM 2450 N N . ARG B 1 6 ? -20.672 8.008 0.189 1 95.38 6 ARG B N 1
ATOM 2451 C CA . ARG B 1 6 ? -21.234 7.484 1.424 1 95.38 6 ARG B CA 1
ATOM 2452 C C . ARG B 1 6 ? -20.906 8.375 2.611 1 95.38 6 ARG B C 1
ATOM 2454 O O . ARG B 1 6 ? -21.703 8.531 3.529 1 95.38 6 ARG B O 1
ATOM 2461 N N . LEU B 1 7 ? -19.688 8.922 2.561 1 96.94 7 LEU B N 1
ATOM 2462 C CA . LEU B 1 7 ? -19.312 9.844 3.625 1 96.94 7 LEU B CA 1
ATOM 2463 C C . LEU B 1 7 ? -20.203 11.078 3.615 1 96.94 7 LEU B C 1
ATOM 2465 O O . LEU B 1 7 ? -20.609 11.562 4.672 1 96.94 7 LEU B O 1
ATOM 2469 N N . ALA B 1 8 ? -20.469 11.594 2.434 1 97.31 8 ALA B N 1
ATOM 2470 C CA . ALA B 1 8 ? -21.359 12.742 2.314 1 97.31 8 ALA B CA 1
ATOM 2471 C C . ALA B 1 8 ? -22.734 12.422 2.922 1 97.31 8 ALA B C 1
ATOM 2473 O O . ALA B 1 8 ? -23.344 13.281 3.562 1 97.31 8 ALA B O 1
ATOM 2474 N N . ARG B 1 9 ? -23.188 11.203 2.721 1 95.81 9 ARG B N 1
ATOM 2475 C CA . ARG B 1 9 ? -24.469 10.781 3.279 1 95.81 9 ARG B CA 1
ATOM 2476 C C . ARG B 1 9 ? -24.391 10.68 4.801 1 95.81 9 ARG B C 1
ATOM 2478 O O . ARG B 1 9 ? -25.344 11.047 5.496 1 95.81 9 ARG B O 1
ATOM 2485 N N . VAL B 1 10 ? -23.281 10.18 5.262 1 95.81 10 VAL B N 1
ATOM 2486 C CA . VAL B 1 10 ? -23.047 10.086 6.703 1 95.81 10 VAL B CA 1
ATOM 2487 C C . VAL B 1 10 ? -23.125 11.477 7.328 1 95.81 10 VAL B C 1
ATOM 2489 O O . VAL B 1 10 ? -23.641 11.633 8.445 1 95.81 10 VAL B O 1
ATOM 2492 N N . PHE B 1 11 ? -22.641 12.492 6.562 1 97 11 PHE B N 1
ATOM 2493 C CA . PHE B 1 11 ? -22.656 13.867 7.043 1 97 11 PHE B CA 1
ATOM 2494 C C . PHE B 1 11 ? -24.016 14.508 6.82 1 97 11 PHE B C 1
ATOM 2496 O O . PHE B 1 11 ? -24.234 15.664 7.188 1 97 11 PHE B O 1
ATOM 2503 N N . HIS B 1 12 ? -25.016 13.82 6.23 1 96.69 12 HIS B N 1
ATOM 2504 C CA . HIS B 1 12 ? -26.328 14.32 5.848 1 96.69 12 HIS B CA 1
ATOM 2505 C C . HIS B 1 12 ? -26.219 15.508 4.898 1 96.69 12 HIS B C 1
ATOM 2507 O O . HIS B 1 12 ? -26.953 16.484 5.02 1 96.69 12 HIS B O 1
ATOM 2513 N N . ARG B 1 13 ? -25.188 15.414 4.062 1 97.06 13 ARG B N 1
ATOM 2514 C CA . ARG B 1 13 ? -24.953 16.453 3.066 1 97.06 13 ARG B CA 1
ATOM 2515 C C . ARG B 1 13 ? -24.734 15.844 1.684 1 97.06 13 ARG B C 1
ATOM 2517 O O . ARG B 1 13 ? -23.688 16.031 1.071 1 97.06 13 ARG B O 1
ATOM 2524 N N . PRO B 1 14 ? -25.734 15.094 1.179 1 96 14 PRO B N 1
ATOM 2525 C CA . PRO B 1 14 ? -25.594 14.492 -0.148 1 96 14 PRO B CA 1
ATOM 2526 C C . PRO B 1 14 ? -25.453 15.523 -1.26 1 96 14 PRO B C 1
ATOM 2528 O O . PRO B 1 14 ? -25.156 15.172 -2.402 1 96 14 PRO B O 1
ATOM 2531 N N . ASP B 1 15 ? -25.609 16.812 -0.881 1 97.81 15 ASP B N 1
ATOM 2532 C CA . ASP B 1 15 ? -25.484 17.906 -1.842 1 97.81 15 ASP B CA 1
ATOM 2533 C C . ASP B 1 15 ? -24.016 18.234 -2.113 1 97.81 15 ASP B C 1
ATOM 2535 O O . ASP B 1 15 ? -23.703 18.906 -3.092 1 97.81 15 ASP B O 1
ATOM 2539 N N . LEU B 1 16 ? -23.172 17.75 -1.239 1 98.44 16 LEU B N 1
ATOM 2540 C CA . LEU B 1 16 ? -21.75 18.016 -1.396 1 98.44 16 LEU B CA 1
ATOM 2541 C C . LEU B 1 16 ? -21.094 16.953 -2.275 1 98.44 16 LEU B C 1
ATOM 2543 O O . LEU B 1 16 ? -21.484 15.789 -2.246 1 98.44 16 LEU B O 1
ATOM 2547 N N . ARG B 1 17 ? -20.203 17.344 -3.092 1 98.5 17 ARG B N 1
ATOM 2548 C CA . ARG B 1 17 ? -19.297 16.438 -3.768 1 98.5 17 ARG B CA 1
ATOM 2549 C C . ARG B 1 17 ? -17.953 16.375 -3.047 1 98.5 17 ARG B C 1
ATOM 2551 O O . ARG B 1 17 ? -17.141 17.297 -3.154 1 98.5 17 ARG B O 1
ATOM 2558 N N . ILE B 1 18 ? -17.734 15.344 -2.326 1 98.75 18 ILE B N 1
ATOM 2559 C CA . ILE B 1 18 ? -16.531 15.188 -1.524 1 98.75 18 ILE B CA 1
ATOM 2560 C C . ILE B 1 18 ? -15.578 14.211 -2.213 1 98.75 18 ILE B C 1
ATOM 2562 O O . ILE B 1 18 ? -15.945 13.062 -2.486 1 98.75 18 ILE B O 1
ATOM 2566 N N . PHE B 1 19 ? -14.359 14.656 -2.506 1 98.81 19 PHE B N 1
ATOM 2567 C CA . PHE B 1 19 ? -13.352 13.82 -3.156 1 98.81 19 PHE B CA 1
ATOM 2568 C C . PHE B 1 19 ? -12.141 13.625 -2.252 1 98.81 19 PHE B C 1
ATOM 2570 O O . PHE B 1 19 ? -11.781 14.523 -1.484 1 98.81 19 PHE B O 1
ATOM 2577 N N . ALA B 1 20 ? -11.547 12.469 -2.314 1 98.69 20 ALA B N 1
ATOM 2578 C CA . ALA B 1 20 ? -10.266 12.195 -1.663 1 98.69 20 ALA B CA 1
ATOM 2579 C C . ALA B 1 20 ? -9.141 12.086 -2.688 1 98.69 20 ALA B C 1
ATOM 2581 O O . ALA B 1 20 ? -9.25 11.344 -3.664 1 98.69 20 ALA B O 1
ATOM 2582 N N . LYS B 1 21 ? -8.156 12.938 -2.568 1 98.81 21 LYS B N 1
ATOM 2583 C CA . LYS B 1 21 ? -6.902 12.75 -3.291 1 98.81 21 LYS B CA 1
ATOM 2584 C C . LYS B 1 21 ? -6.051 11.664 -2.631 1 98.81 21 LYS B C 1
ATOM 2586 O O . LYS B 1 21 ? -5.504 11.875 -1.546 1 98.81 21 LYS B O 1
ATOM 2591 N N . LEU B 1 22 ? -5.887 10.508 -3.264 1 97.81 22 LEU B N 1
ATOM 2592 C CA . LEU B 1 22 ? -5.246 9.328 -2.686 1 97.81 22 LEU B CA 1
ATOM 2593 C C . LEU B 1 22 ? -3.756 9.305 -2.998 1 97.81 22 LEU B C 1
ATOM 2595 O O . LEU B 1 22 ? -3.344 8.789 -4.039 1 97.81 22 LEU B O 1
ATOM 2599 N N . GLU B 1 23 ? -2.963 9.711 -2.066 1 97.81 23 GLU B N 1
ATOM 2600 C CA . GLU B 1 23 ? -1.526 9.844 -2.293 1 97.81 23 GLU B CA 1
ATOM 2601 C C . GLU B 1 23 ? -0.809 8.516 -2.037 1 97.81 23 GLU B C 1
ATOM 2603 O O . GLU B 1 23 ? 0.372 8.375 -2.361 1 97.81 23 GLU B O 1
ATOM 2608 N N . GLN B 1 24 ? -1.472 7.5 -1.5 1 95.25 24 GLN B N 1
ATOM 2609 C CA . GLN B 1 24 ? -0.893 6.176 -1.303 1 95.25 24 GLN B CA 1
ATOM 2610 C C . GLN B 1 24 ? -0.509 5.539 -2.637 1 95.25 24 GLN B C 1
ATOM 2612 O O . GLN B 1 24 ? 0.251 4.57 -2.67 1 95.25 24 GLN B O 1
ATOM 2617 N N . PHE B 1 25 ? -0.987 6.133 -3.756 1 94.19 25 PHE B N 1
ATOM 2618 C CA . PHE B 1 25 ? -0.746 5.52 -5.055 1 94.19 25 PHE B CA 1
ATOM 2619 C C . PHE B 1 25 ? 0.498 6.105 -5.711 1 94.19 25 PHE B C 1
ATOM 2621 O O . PHE B 1 25 ? 0.793 5.812 -6.871 1 94.19 25 PHE B O 1
ATOM 2628 N N . ASN B 1 26 ? 1.229 6.961 -4.922 1 94.62 26 ASN B N 1
ATOM 2629 C CA . ASN B 1 26 ? 2.607 7.242 -5.305 1 94.62 26 ASN B CA 1
ATOM 2630 C C . ASN B 1 26 ? 3.502 6.02 -5.117 1 94.62 26 ASN B C 1
ATOM 2632 O O . ASN B 1 26 ? 3.189 5.133 -4.32 1 94.62 26 ASN B O 1
ATOM 2636 N N . PRO B 1 27 ? 4.605 5.895 -5.82 1 89.5 27 PRO B N 1
ATOM 2637 C CA . PRO B 1 27 ? 5.434 4.684 -5.797 1 89.5 27 PRO B CA 1
ATOM 2638 C C . PRO B 1 27 ? 5.891 4.305 -4.391 1 89.5 27 PRO B C 1
ATOM 2640 O O . PRO B 1 27 ? 5.98 3.119 -4.066 1 89.5 27 PRO B O 1
ATOM 2643 N N . GLY B 1 28 ? 6.148 5.32 -3.596 1 90.88 28 GLY B N 1
ATOM 2644 C CA . GLY B 1 28 ? 6.586 5.062 -2.232 1 90.88 28 GLY B CA 1
ATOM 2645 C C . GLY B 1 28 ? 5.438 4.98 -1.244 1 90.88 28 GLY B C 1
ATOM 2646 O O . GLY B 1 28 ? 5.648 4.73 -0.056 1 90.88 28 GLY B O 1
ATOM 2647 N N . GLY B 1 29 ? 4.203 5.246 -1.692 1 93.62 29 GLY B N 1
ATOM 2648 C CA . GLY B 1 29 ? 3.023 4.973 -0.89 1 93.62 29 GLY B CA 1
ATOM 2649 C C . GLY B 1 29 ? 2.492 6.195 -0.168 1 93.62 29 GLY B C 1
ATOM 2650 O O . GLY B 1 29 ? 1.626 6.082 0.701 1 93.62 29 GLY B O 1
ATOM 2651 N N . SER B 1 30 ? 3.053 7.406 -0.491 1 96.69 30 SER B N 1
ATOM 2652 C CA . SER B 1 30 ? 2.576 8.578 0.242 1 96.69 30 SER B CA 1
ATOM 2653 C C . SER B 1 30 ? 2.84 9.859 -0.537 1 96.69 30 SER B C 1
ATOM 2655 O O . SER B 1 30 ? 3.492 9.836 -1.582 1 96.69 30 SER B O 1
ATOM 2657 N N . ALA B 1 31 ? 2.355 10.953 0.005 1 97.69 31 ALA B N 1
ATOM 2658 C CA . ALA B 1 31 ? 2.551 12.289 -0.561 1 97.69 31 ALA B CA 1
ATOM 2659 C C . ALA B 1 31 ? 4.016 12.703 -0.486 1 97.69 31 ALA B C 1
ATOM 2661 O O . ALA B 1 31 ? 4.461 13.578 -1.236 1 97.69 31 ALA B O 1
ATOM 2662 N N . LYS B 1 32 ? 4.766 12.023 0.368 1 97.44 32 LYS B N 1
ATOM 2663 C CA . LYS B 1 32 ? 6.141 12.453 0.605 1 97.44 32 LYS B CA 1
ATOM 2664 C C . LYS B 1 32 ? 7.059 12.016 -0.531 1 97.44 32 LYS B C 1
ATOM 2666 O O . LYS B 1 32 ? 8.18 12.508 -0.651 1 97.44 32 LYS B O 1
ATOM 2671 N N . ASP B 1 33 ? 6.574 11.172 -1.377 1 97.12 33 ASP B N 1
ATOM 2672 C CA . ASP B 1 33 ? 7.324 10.859 -2.59 1 97.12 33 ASP B CA 1
ATOM 2673 C C . ASP B 1 33 ? 7.578 12.117 -3.416 1 97.12 33 ASP B C 1
ATOM 2675 O O . ASP B 1 33 ? 8.672 12.312 -3.953 1 97.12 33 ASP B O 1
ATOM 2679 N N . ARG B 1 34 ? 6.543 12.938 -3.461 1 98.06 34 ARG B N 1
ATOM 2680 C CA . ARG B 1 34 ? 6.652 14.188 -4.211 1 98.06 34 ARG B CA 1
ATOM 2681 C C . ARG B 1 34 ? 7.691 15.109 -3.584 1 98.06 34 ARG B C 1
ATOM 2683 O O . ARG B 1 34 ? 8.531 15.672 -4.289 1 98.06 34 ARG B O 1
ATOM 2690 N N . THR B 1 35 ? 7.598 15.195 -2.299 1 97.94 35 THR B N 1
ATOM 2691 C CA . THR B 1 35 ? 8.523 16.047 -1.563 1 97.94 35 THR B CA 1
ATOM 2692 C C . THR B 1 35 ? 9.961 15.547 -1.719 1 97.94 35 THR B C 1
ATOM 2694 O O . THR B 1 35 ? 10.867 16.328 -2.027 1 97.94 35 THR B O 1
ATOM 2697 N N . ALA B 1 36 ? 10.172 14.25 -1.501 1 98 36 ALA B N 1
ATOM 2698 C CA . ALA B 1 36 ? 11.508 13.656 -1.593 1 98 36 ALA B CA 1
ATOM 2699 C C . ALA B 1 36 ? 12.125 13.906 -2.967 1 98 36 ALA B C 1
ATOM 2701 O O . ALA B 1 36 ? 13.289 14.297 -3.068 1 98 36 ALA B O 1
ATOM 2702 N N . GLN B 1 37 ? 11.359 13.711 -4.004 1 97.31 37 GLN B N 1
ATOM 2703 C CA . GLN B 1 37 ? 11.844 13.93 -5.363 1 97.31 37 GLN B CA 1
ATOM 2704 C C . GLN B 1 37 ? 12.234 15.391 -5.582 1 97.31 37 GLN B C 1
ATOM 2706 O O . GLN B 1 37 ? 13.281 15.672 -6.172 1 97.31 37 GLN B O 1
ATOM 2711 N N . ALA B 1 38 ? 11.406 16.281 -5.113 1 98.12 38 ALA B N 1
ATOM 2712 C CA . ALA B 1 38 ? 11.664 17.719 -5.285 1 98.12 38 ALA B CA 1
ATOM 2713 C C . ALA B 1 38 ? 12.906 18.141 -4.516 1 98.12 38 ALA B C 1
ATOM 2715 O O . ALA B 1 38 ? 13.727 18.906 -5.027 1 98.12 38 ALA B O 1
ATOM 2716 N N . LEU B 1 39 ? 13.062 17.688 -3.271 1 97.88 39 LEU B N 1
ATOM 2717 C CA . LEU B 1 39 ? 14.227 18.031 -2.457 1 97.88 39 LEU B CA 1
ATOM 2718 C C . LEU B 1 39 ? 15.508 17.531 -3.105 1 97.88 39 LEU B C 1
ATOM 2720 O O . LEU B 1 39 ? 16.5 18.25 -3.162 1 97.88 39 LEU B O 1
ATOM 2724 N N . VAL B 1 40 ? 15.469 16.312 -3.594 1 97.69 40 VAL B N 1
ATOM 2725 C CA . VAL B 1 40 ? 16.641 15.703 -4.219 1 97.69 40 VAL B CA 1
ATOM 2726 C C . VAL B 1 40 ? 17 16.469 -5.488 1 97.69 40 VAL B C 1
ATOM 2728 O O . VAL B 1 40 ? 18.172 16.797 -5.707 1 97.69 40 VAL B O 1
ATOM 2731 N N . ARG B 1 41 ? 16.016 16.781 -6.305 1 97 41 ARG B N 1
ATOM 2732 C CA . ARG B 1 41 ? 16.25 17.531 -7.531 1 97 41 ARG B CA 1
ATOM 2733 C C . ARG B 1 41 ? 16.875 18.891 -7.23 1 97 41 ARG B C 1
ATOM 2735 O O . ARG B 1 41 ? 17.844 19.297 -7.879 1 97 41 ARG B O 1
ATOM 2742 N N . ALA B 1 42 ? 16.312 19.562 -6.273 1 96.94 42 ALA B N 1
ATOM 2743 C CA . ALA B 1 42 ? 16.828 20.875 -5.891 1 96.94 42 ALA B CA 1
ATOM 2744 C C . ALA B 1 42 ? 18.266 20.766 -5.406 1 96.94 42 ALA B C 1
ATOM 2746 O O . ALA B 1 42 ? 19.094 21.641 -5.707 1 96.94 42 ALA B O 1
ATOM 2747 N N . ALA B 1 43 ? 18.562 19.719 -4.629 1 96.62 43 ALA B N 1
ATOM 2748 C CA . ALA B 1 43 ? 19.906 19.516 -4.102 1 96.62 43 ALA B CA 1
ATOM 2749 C C . ALA B 1 43 ? 20.906 19.25 -5.227 1 96.62 43 ALA B C 1
ATOM 2751 O O . ALA B 1 43 ? 22.016 19.766 -5.215 1 96.62 43 ALA B O 1
ATOM 2752 N N . ILE B 1 44 ? 20.5 18.484 -6.168 1 96.38 44 ILE B N 1
ATOM 2753 C CA . ILE B 1 44 ? 21.344 18.188 -7.316 1 96.38 44 ILE B CA 1
ATOM 2754 C C . ILE B 1 44 ? 21.625 19.453 -8.102 1 96.38 44 ILE B C 1
ATOM 2756 O O . ILE B 1 44 ? 22.766 19.75 -8.445 1 96.38 44 ILE B O 1
ATOM 2760 N N . GLU B 1 45 ? 20.625 20.188 -8.344 1 96.31 45 GLU B N 1
ATOM 2761 C CA . GLU B 1 45 ? 20.734 21.438 -9.094 1 96.31 45 GLU B CA 1
ATOM 2762 C C . GLU B 1 45 ? 21.625 22.438 -8.367 1 96.31 45 GLU B C 1
ATOM 2764 O O . GLU B 1 45 ? 22.281 23.266 -9 1 96.31 45 GLU B O 1
ATOM 2769 N N . SER B 1 46 ? 21.688 22.328 -7.047 1 95.25 46 SER B N 1
ATOM 2770 C CA . SER B 1 46 ? 22.453 23.266 -6.242 1 95.25 46 SER B CA 1
ATOM 2771 C C . SER B 1 46 ? 23.891 22.797 -6.055 1 95.25 46 SER B C 1
ATOM 2773 O O . SER B 1 46 ? 24.688 23.438 -5.375 1 95.25 46 SER B O 1
ATOM 2775 N N . GLY B 1 47 ? 24.219 21.609 -6.539 1 94.19 47 GLY B N 1
ATOM 2776 C CA . GLY B 1 47 ? 25.609 21.172 -6.57 1 94.19 47 GLY B CA 1
ATOM 2777 C C . GLY B 1 47 ? 25.938 20.125 -5.508 1 94.19 47 GLY B C 1
ATOM 2778 O O . GLY B 1 47 ? 27.078 20.062 -5.035 1 94.19 47 GLY B O 1
ATOM 2779 N N . MET B 1 48 ? 24.984 19.406 -5.133 1 93.25 48 MET B N 1
ATOM 2780 C CA . MET B 1 48 ? 25.25 18.312 -4.215 1 93.25 48 MET B CA 1
ATOM 2781 C C . MET B 1 48 ? 26.25 17.328 -4.82 1 93.25 48 MET B C 1
ATOM 2783 O O . MET B 1 48 ? 26.281 17.141 -6.039 1 93.25 48 MET B O 1
ATOM 2787 N N . PRO B 1 49 ? 27.094 16.688 -3.945 1 93.69 49 PRO B N 1
ATOM 2788 C CA . PRO B 1 49 ? 28.047 15.695 -4.457 1 93.69 49 PRO B CA 1
ATOM 2789 C C . PRO B 1 49 ? 27.359 14.586 -5.246 1 93.69 49 PRO B C 1
ATOM 2791 O O . PRO B 1 49 ? 26.172 14.305 -5.023 1 93.69 49 PRO B O 1
ATOM 2794 N N . ASP B 1 50 ? 28.031 13.938 -6.129 1 92.31 50 ASP B N 1
ATOM 2795 C CA . ASP B 1 50 ? 27.5 12.906 -7.02 1 92.31 50 ASP B CA 1
ATOM 2796 C C . ASP B 1 50 ? 27.047 11.68 -6.23 1 92.31 50 ASP B C 1
ATOM 2798 O O . ASP B 1 50 ? 26.062 11.031 -6.602 1 92.31 50 ASP B O 1
ATOM 2802 N N . ARG B 1 51 ? 27.828 11.289 -5.203 1 92.75 51 ARG B N 1
ATOM 2803 C CA . ARG B 1 51 ? 27.484 10.141 -4.371 1 92.75 51 ARG B CA 1
ATOM 2804 C C . ARG B 1 51 ? 27.391 10.531 -2.902 1 92.75 51 ARG B C 1
ATOM 2806 O O . ARG B 1 51 ? 28.219 10.094 -2.088 1 92.75 51 ARG B O 1
ATOM 2813 N N . PRO B 1 52 ? 26.344 11.266 -2.588 1 96.56 52 PRO B N 1
ATOM 2814 C CA . PRO B 1 52 ? 26.219 11.766 -1.215 1 96.56 52 PRO B CA 1
ATOM 2815 C C . PRO B 1 52 ? 25.766 10.688 -0.237 1 96.56 52 PRO B C 1
ATOM 2817 O O . PRO B 1 52 ? 25.281 9.633 -0.657 1 96.56 52 PRO B O 1
ATOM 2820 N N . THR B 1 53 ? 26.078 10.953 1.014 1 97.44 53 THR B N 1
ATOM 2821 C CA . THR B 1 53 ? 25.297 10.336 2.088 1 97.44 53 THR B CA 1
ATOM 2822 C C . THR B 1 53 ? 24.188 11.273 2.549 1 97.44 53 THR B C 1
ATOM 2824 O O . THR B 1 53 ? 24.438 12.32 3.139 1 97.44 53 THR B O 1
ATOM 2827 N N . LEU B 1 54 ? 22.984 10.906 2.236 1 98 54 LEU B N 1
ATOM 2828 C CA . LEU B 1 54 ? 21.875 11.703 2.742 1 98 54 LEU B CA 1
ATOM 2829 C C . LEU B 1 54 ? 21.688 11.484 4.238 1 98 54 LEU B C 1
ATOM 2831 O O . LEU B 1 54 ? 21.766 10.352 4.719 1 98 54 LEU B O 1
ATOM 2835 N N . VAL B 1 55 ? 21.547 12.547 4.961 1 98.06 55 VAL B N 1
ATOM 2836 C CA . VAL B 1 55 ? 21.25 12.516 6.387 1 98.06 55 VAL B CA 1
ATOM 2837 C C . VAL B 1 55 ? 19.984 13.336 6.664 1 98.06 55 VAL B C 1
ATOM 2839 O O . VAL B 1 55 ? 19.906 14.508 6.277 1 98.06 55 VAL B O 1
ATOM 2842 N N . GLU B 1 56 ? 19.016 12.742 7.227 1 97.62 56 GLU B N 1
ATOM 2843 C CA . GLU B 1 56 ? 17.75 13.438 7.43 1 97.62 56 GLU B CA 1
ATOM 2844 C C . GLU B 1 56 ? 17.078 12.992 8.727 1 97.62 56 GLU B C 1
ATOM 2846 O O . GLU B 1 56 ? 17.328 11.891 9.219 1 97.62 56 GLU B O 1
ATOM 2851 N N . SER B 1 57 ? 16.297 13.898 9.32 1 93.62 57 SER B N 1
ATOM 2852 C CA . SER B 1 57 ? 15.398 13.602 10.43 1 93.62 57 SER B CA 1
ATOM 2853 C C . SER B 1 57 ? 13.984 13.32 9.945 1 93.62 57 SER B C 1
ATOM 2855 O O . SER B 1 57 ? 13.305 14.219 9.445 1 93.62 57 SER B O 1
ATOM 2857 N N . SER B 1 58 ? 13.531 12.047 10.078 1 87.81 58 SER B N 1
ATOM 2858 C CA . SER B 1 58 ? 12.164 11.734 9.688 1 87.81 58 SER B CA 1
ATOM 2859 C C . SER B 1 58 ? 11.719 10.391 10.273 1 87.81 58 SER B C 1
ATOM 2861 O O . SER B 1 58 ? 12.328 9.359 9.984 1 87.81 58 SER B O 1
ATOM 2863 N N . SER B 1 59 ? 10.625 10.461 10.938 1 78.25 59 SER B N 1
ATOM 2864 C CA . SER B 1 59 ? 10.094 9.234 11.531 1 78.25 59 SER B CA 1
ATOM 2865 C C . SER B 1 59 ? 8.914 8.695 10.734 1 78.25 59 SER B C 1
ATOM 2867 O O . SER B 1 59 ? 8.094 7.945 11.266 1 78.25 59 SER B O 1
ATOM 2869 N N . GLY B 1 60 ? 8.859 9.109 9.469 1 89.62 60 GLY B N 1
ATOM 2870 C CA . GLY B 1 60 ? 7.66 8.695 8.758 1 89.62 60 GLY B CA 1
ATOM 2871 C C . GLY B 1 60 ? 7.867 8.57 7.262 1 89.62 60 GLY B C 1
ATOM 2872 O O . GLY B 1 60 ? 8.875 8.023 6.812 1 89.62 60 GLY B O 1
ATOM 2873 N N . ASN B 1 61 ? 6.891 9.117 6.559 1 93.38 61 ASN B N 1
ATOM 2874 C CA . ASN B 1 61 ? 6.758 8.914 5.117 1 93.38 61 ASN B CA 1
ATOM 2875 C C . ASN B 1 61 ? 7.938 9.516 4.359 1 93.38 61 ASN B C 1
ATOM 2877 O O . ASN B 1 61 ? 8.367 8.969 3.342 1 93.38 61 ASN B O 1
ATOM 2881 N N . LEU B 1 62 ? 8.461 10.578 4.859 1 95.75 62 LEU B N 1
ATOM 2882 C CA . LEU B 1 62 ? 9.586 11.156 4.129 1 95.75 62 LEU B CA 1
ATOM 2883 C C . LEU B 1 62 ? 10.82 10.258 4.234 1 95.75 62 LEU B C 1
ATOM 2885 O O . LEU B 1 62 ? 11.586 10.133 3.275 1 95.75 62 LEU B O 1
ATOM 2889 N N . GLY B 1 63 ? 11.047 9.773 5.449 1 95.88 63 GLY B N 1
ATOM 2890 C CA . GLY B 1 63 ? 12.133 8.82 5.59 1 95.88 63 GLY B CA 1
ATOM 2891 C C . GLY B 1 63 ? 12.055 7.672 4.602 1 95.88 63 GLY B C 1
ATOM 2892 O O . GLY B 1 63 ? 13.047 7.336 3.951 1 95.88 63 GLY B O 1
ATOM 2893 N N . MET B 1 64 ? 10.93 7.098 4.449 1 95.12 64 MET B N 1
ATOM 2894 C CA . MET B 1 64 ? 10.719 5.992 3.52 1 95.12 64 MET B CA 1
ATOM 2895 C C . MET B 1 64 ? 10.93 6.445 2.078 1 95.12 64 MET B C 1
ATOM 2897 O O . MET B 1 64 ? 11.555 5.734 1.284 1 95.12 64 MET B O 1
ATOM 2901 N N . ALA B 1 65 ? 10.406 7.605 1.791 1 97.38 65 ALA B N 1
ATOM 2902 C CA . ALA B 1 65 ? 10.539 8.141 0.44 1 97.38 65 ALA B CA 1
ATOM 2903 C C . ALA B 1 65 ? 12 8.414 0.096 1 97.38 65 ALA B C 1
ATOM 2905 O O . ALA B 1 65 ? 12.453 8.117 -1.014 1 97.38 65 ALA B O 1
ATOM 2906 N N . LEU B 1 66 ? 12.734 8.945 1.014 1 97.94 66 LEU B N 1
ATOM 2907 C CA . LEU B 1 66 ? 14.148 9.242 0.78 1 97.94 66 LEU B CA 1
ATOM 2908 C C . LEU B 1 66 ? 14.969 7.957 0.693 1 97.94 66 LEU B C 1
ATOM 2910 O O . LEU B 1 66 ? 15.938 7.887 -0.06 1 97.94 66 LEU B O 1
ATOM 2914 N N . ALA B 1 67 ? 14.594 6.98 1.509 1 97.31 67 ALA B N 1
ATOM 2915 C CA . ALA B 1 67 ? 15.242 5.68 1.395 1 97.31 67 ALA B CA 1
ATOM 2916 C C . ALA B 1 67 ? 15.133 5.133 -0.027 1 97.31 67 ALA B C 1
ATOM 2918 O O . ALA B 1 67 ? 16.109 4.641 -0.587 1 97.31 67 ALA B O 1
ATOM 2919 N N . ARG B 1 68 ? 14 5.266 -0.585 1 96 68 ARG B N 1
ATOM 2920 C CA . ARG B 1 68 ? 13.766 4.789 -1.944 1 96 68 ARG B CA 1
ATOM 2921 C C . ARG B 1 68 ? 14.578 5.594 -2.953 1 96 68 ARG B C 1
ATOM 2923 O O . ARG B 1 68 ? 15.211 5.027 -3.846 1 96 68 ARG B O 1
ATOM 2930 N N . GLN B 1 69 ? 14.586 6.926 -2.803 1 95.69 69 GLN B N 1
ATOM 2931 C CA . GLN B 1 69 ? 15.336 7.793 -3.705 1 95.69 69 GLN B CA 1
ATOM 2932 C C . GLN B 1 69 ? 16.828 7.477 -3.658 1 95.69 69 GLN B C 1
ATOM 2934 O O . GLN B 1 69 ? 17.484 7.406 -4.699 1 95.69 69 GLN B O 1
ATOM 2939 N N . ALA B 1 70 ? 17.281 7.336 -2.461 1 96.12 70 ALA B N 1
ATOM 2940 C CA . ALA B 1 70 ? 18.703 7.043 -2.285 1 96.12 70 ALA B CA 1
ATOM 2941 C C . ALA B 1 70 ? 19.078 5.703 -2.918 1 96.12 70 ALA B C 1
ATOM 2943 O O . ALA B 1 70 ? 20.078 5.598 -3.627 1 96.12 70 ALA B O 1
ATOM 2944 N N . GLN B 1 71 ? 18.25 4.73 -2.688 1 92.62 71 GLN B N 1
ATOM 2945 C CA . GLN B 1 71 ? 18.5 3.398 -3.229 1 92.62 71 GLN B CA 1
ATOM 2946 C C . GLN B 1 71 ? 18.531 3.42 -4.754 1 92.62 71 GLN B C 1
ATOM 2948 O O . GLN B 1 71 ? 19.422 2.824 -5.371 1 92.62 71 GLN B O 1
ATOM 2953 N N . LEU B 1 72 ? 17.656 4.113 -5.371 1 91.5 72 LEU B N 1
ATOM 2954 C CA . LEU B 1 72 ? 17.531 4.188 -6.82 1 91.5 72 LEU B CA 1
ATOM 2955 C C . LEU B 1 72 ? 18.75 4.875 -7.438 1 91.5 72 LEU B C 1
ATOM 2957 O O . LEU B 1 72 ? 19.078 4.648 -8.602 1 91.5 72 LEU B O 1
ATOM 2961 N N . ARG B 1 73 ? 19.406 5.625 -6.605 1 93.69 73 ARG B N 1
ATOM 2962 C CA . ARG B 1 73 ? 20.516 6.422 -7.129 1 93.69 73 ARG B CA 1
ATOM 2963 C C . ARG B 1 73 ? 21.844 5.891 -6.633 1 93.69 73 ARG B C 1
ATOM 2965 O O . ARG B 1 73 ? 22.891 6.477 -6.914 1 93.69 73 ARG B O 1
ATOM 2972 N N . GLY B 1 74 ? 21.75 4.824 -5.832 1 91.88 74 GLY B N 1
ATOM 2973 C CA . GLY B 1 74 ? 22.969 4.242 -5.297 1 91.88 74 GLY B CA 1
ATOM 2974 C C . GLY B 1 74 ? 23.594 5.082 -4.199 1 91.88 74 GLY B C 1
ATOM 2975 O O . GLY B 1 74 ? 24.828 5.086 -4.043 1 91.88 74 GLY B O 1
ATOM 2976 N N . TRP B 1 75 ? 22.812 5.938 -3.52 1 96.12 75 TRP B N 1
ATOM 2977 C CA . TRP B 1 75 ? 23.281 6.781 -2.426 1 96.12 75 TRP B CA 1
ATOM 2978 C C . TRP B 1 75 ? 23.094 6.094 -1.08 1 96.12 75 TRP B C 1
ATOM 2980 O O . TRP B 1 75 ? 22.297 5.156 -0.968 1 96.12 75 TRP B O 1
ATOM 2990 N N . HIS B 1 76 ? 23.859 6.484 -0.137 1 96.06 76 HIS B N 1
ATOM 2991 C CA . HIS B 1 76 ? 23.625 6.09 1.248 1 96.06 76 HIS B CA 1
ATOM 2992 C C . HIS B 1 76 ? 22.641 7.027 1.924 1 96.06 76 HIS B C 1
ATOM 2994 O O . HIS B 1 76 ? 22.656 8.242 1.695 1 96.06 76 HIS B O 1
ATOM 3000 N N . PHE B 1 77 ? 21.812 6.445 2.609 1 97.88 77 PHE B N 1
ATOM 3001 C CA . PHE B 1 77 ? 20.844 7.242 3.361 1 97.88 77 PHE B CA 1
ATOM 3002 C C . PHE B 1 77 ? 20.875 6.875 4.84 1 97.88 77 PHE B C 1
ATOM 3004 O O . PHE B 1 77 ? 20.656 5.719 5.203 1 97.88 77 PHE B O 1
ATOM 3011 N N . HIS B 1 78 ? 21.188 7.852 5.688 1 98.12 78 HIS B N 1
ATOM 3012 C CA . HIS B 1 78 ? 21.172 7.766 7.141 1 98.12 78 HIS B CA 1
ATOM 3013 C C . HIS B 1 78 ? 20.016 8.562 7.73 1 98.12 78 HIS B C 1
ATOM 3015 O O . HIS B 1 78 ? 20.047 9.789 7.746 1 98.12 78 HIS B O 1
ATOM 3021 N N . CYS B 1 79 ? 19.062 7.832 8.234 1 98 79 CYS B N 1
ATOM 3022 C CA . CYS B 1 79 ? 17.859 8.461 8.781 1 98 79 CYS B CA 1
ATOM 3023 C C . CYS B 1 79 ? 17.891 8.438 10.305 1 98 79 CYS B C 1
ATOM 3025 O O . CYS B 1 79 ? 18.109 7.387 10.906 1 98 79 CYS B O 1
ATOM 3027 N N . VAL B 1 80 ? 17.656 9.586 10.914 1 97.56 80 VAL B N 1
ATOM 3028 C CA . VAL B 1 80 ? 17.578 9.695 12.367 1 97.56 80 VAL B CA 1
ATOM 3029 C C . VAL B 1 80 ? 16.109 9.773 12.805 1 97.56 80 VAL B C 1
ATOM 3031 O O . VAL B 1 80 ? 15.367 10.641 12.344 1 97.56 80 VAL B O 1
ATOM 3034 N N . VAL B 1 81 ? 15.758 8.844 13.625 1 94.75 81 VAL B N 1
ATOM 3035 C CA . VAL B 1 81 ? 14.383 8.781 14.102 1 94.75 81 VAL B CA 1
ATOM 3036 C C . VAL B 1 81 ? 14.359 8.789 15.633 1 94.75 81 VAL B C 1
ATOM 3038 O O . VAL B 1 81 ? 15.414 8.891 16.266 1 94.75 81 VAL B O 1
ATOM 3041 N N . ASP B 1 82 ? 13.188 8.93 16.203 1 90.62 82 ASP B N 1
ATOM 3042 C CA . ASP B 1 82 ? 13.008 8.836 17.656 1 90.62 82 ASP B CA 1
ATOM 3043 C C . ASP B 1 82 ? 12.109 7.66 18.016 1 90.62 82 ASP B C 1
ATOM 3045 O O . ASP B 1 82 ? 11.594 6.965 17.141 1 90.62 82 ASP B O 1
ATOM 3049 N N . PRO B 1 83 ? 11.93 7.316 19.266 1 85.94 83 PRO B N 1
ATOM 3050 C CA . PRO B 1 83 ? 11.281 6.074 19.703 1 85.94 83 PRO B CA 1
ATOM 3051 C C . PRO B 1 83 ? 9.797 6.027 19.344 1 85.94 83 PRO B C 1
ATOM 3053 O O . PRO B 1 83 ? 9.164 4.977 19.469 1 85.94 83 PRO B O 1
ATOM 3056 N N . ARG B 1 84 ? 9.281 7.102 18.891 1 77.44 84 ARG B N 1
ATOM 3057 C CA . ARG B 1 84 ? 7.859 7.148 18.562 1 77.44 84 ARG B CA 1
ATOM 3058 C C . ARG B 1 84 ? 7.594 6.621 17.156 1 77.44 84 ARG B C 1
ATOM 3060 O O . ARG B 1 84 ? 6.441 6.422 16.766 1 77.44 84 ARG B O 1
ATOM 3067 N N . VAL B 1 85 ? 8.602 6.273 16.391 1 85.75 85 VAL B N 1
ATOM 3068 C CA . VAL B 1 85 ? 8.492 5.824 15.016 1 85.75 85 VAL B CA 1
ATOM 3069 C C . VAL B 1 85 ? 7.77 4.48 14.961 1 85.75 85 VAL B C 1
ATOM 3071 O O . VAL B 1 85 ? 7.93 3.646 15.852 1 85.75 85 VAL B O 1
ATOM 3074 N N . ASN B 1 86 ? 6.918 4.348 13.938 1 84.88 86 ASN B N 1
ATOM 3075 C CA . ASN B 1 86 ? 6.289 3.051 13.703 1 84.88 86 ASN B CA 1
ATOM 3076 C C . ASN B 1 86 ? 7.316 1.999 13.281 1 84.88 86 ASN B C 1
ATOM 3078 O O . ASN B 1 86 ? 8.203 2.275 12.469 1 84.88 86 ASN B O 1
ATOM 3082 N N . ALA B 1 87 ? 7.113 0.78 13.805 1 86.81 87 ALA B N 1
ATOM 3083 C CA . ALA B 1 87 ? 8.016 -0.314 13.461 1 86.81 87 ALA B CA 1
ATOM 3084 C C . ALA B 1 87 ? 8.008 -0.576 11.953 1 86.81 87 ALA B C 1
ATOM 3086 O O . ALA B 1 87 ? 9.047 -0.869 11.367 1 86.81 87 ALA B O 1
ATOM 3087 N N . SER B 1 88 ? 6.844 -0.45 11.391 1 88.75 88 SER B N 1
ATOM 3088 C CA . SER B 1 88 ? 6.711 -0.699 9.961 1 88.75 88 SER B CA 1
ATOM 3089 C C . SER B 1 88 ? 7.523 0.302 9.148 1 88.75 88 SER B C 1
ATOM 3091 O O . SER B 1 88 ? 8.102 -0.051 8.117 1 88.75 88 SER B O 1
ATOM 3093 N N . THR B 1 89 ? 7.574 1.524 9.555 1 90.38 89 THR B N 1
ATOM 3094 C CA . THR B 1 89 ? 8.344 2.564 8.883 1 90.38 89 THR B CA 1
ATOM 3095 C C . THR B 1 89 ? 9.836 2.24 8.922 1 90.38 89 THR B C 1
ATOM 3097 O O . THR B 1 89 ? 10.523 2.326 7.902 1 90.38 89 THR B O 1
ATOM 3100 N N . VAL B 1 90 ? 10.312 1.817 10.062 1 92.69 90 VAL B N 1
ATOM 3101 C CA . VAL B 1 90 ? 11.719 1.461 10.234 1 92.69 90 VAL B CA 1
ATOM 3102 C C . VAL B 1 90 ? 12.055 0.263 9.352 1 92.69 90 VAL B C 1
ATOM 3104 O O . VAL B 1 90 ? 13.062 0.281 8.633 1 92.69 90 VAL B O 1
ATOM 3107 N N . ALA B 1 91 ? 11.172 -0.703 9.414 1 92.69 91 ALA B N 1
ATOM 3108 C CA . ALA B 1 91 ? 11.398 -1.912 8.625 1 92.69 91 ALA B CA 1
ATOM 3109 C C . ALA B 1 91 ? 11.453 -1.593 7.133 1 92.69 91 ALA B C 1
ATOM 3111 O O . ALA B 1 91 ? 12.281 -2.139 6.406 1 92.69 91 ALA B O 1
ATOM 3112 N N . THR B 1 92 ? 10.609 -0.756 6.711 1 94.06 92 THR B N 1
ATOM 3113 C CA . THR B 1 92 ? 10.555 -0.377 5.305 1 94.06 92 THR B CA 1
ATOM 3114 C C . THR B 1 92 ? 11.844 0.33 4.887 1 94.06 92 THR B C 1
ATOM 3116 O O . THR B 1 92 ? 12.43 0.009 3.852 1 94.06 92 THR B O 1
ATOM 3119 N N . MET B 1 93 ? 12.266 1.265 5.676 1 95.94 93 MET B N 1
ATOM 3120 C CA . MET B 1 93 ? 13.492 1.993 5.363 1 95.94 93 MET B CA 1
ATOM 3121 C C . MET B 1 93 ? 14.688 1.048 5.301 1 95.94 93 MET B C 1
ATOM 3123 O O . MET B 1 93 ? 15.492 1.119 4.371 1 95.94 93 MET B O 1
ATOM 3127 N N . ARG B 1 94 ? 14.75 0.137 6.234 1 94.69 94 ARG B N 1
ATOM 3128 C CA . ARG B 1 94 ? 15.852 -0.819 6.262 1 94.69 94 ARG B CA 1
ATOM 3129 C C . ARG B 1 94 ? 15.797 -1.753 5.059 1 94.69 94 ARG B C 1
ATOM 3131 O O . ARG B 1 94 ? 16.828 -2.078 4.473 1 94.69 94 ARG B O 1
ATOM 3138 N N . ALA B 1 95 ? 14.602 -2.152 4.723 1 94.38 95 ALA B N 1
ATOM 3139 C CA . ALA B 1 95 ? 14.422 -3.018 3.561 1 94.38 95 ALA B CA 1
ATOM 3140 C C . ALA B 1 95 ? 14.922 -2.34 2.289 1 94.38 95 ALA B C 1
ATOM 3142 O O . ALA B 1 95 ? 15.383 -3.01 1.359 1 94.38 95 ALA B O 1
ATOM 3143 N N . LEU B 1 96 ? 14.891 -1.045 2.271 1 95.38 96 LEU B N 1
ATOM 3144 C CA . LEU B 1 96 ? 15.312 -0.265 1.115 1 95.38 96 LEU B CA 1
ATOM 3145 C C . LEU B 1 96 ? 16.781 0.14 1.244 1 95.38 96 LEU B C 1
ATOM 3147 O O . LEU B 1 96 ? 17.281 0.948 0.456 1 95.38 96 LEU B O 1
ATOM 3151 N N . GLY B 1 97 ? 17.438 -0.321 2.307 1 93.44 97 GLY B N 1
ATOM 3152 C CA . GLY B 1 97 ? 18.891 -0.169 2.402 1 93.44 97 GLY B CA 1
ATOM 3153 C C . GLY B 1 97 ? 19.312 1.021 3.246 1 93.44 97 GLY B C 1
ATOM 3154 O O . GLY B 1 97 ? 20.5 1.312 3.367 1 93.44 97 GLY B O 1
ATOM 3155 N N . ALA B 1 98 ? 18.359 1.7 3.838 1 96.88 98 ALA B N 1
ATOM 3156 C CA . ALA B 1 98 ? 18.688 2.867 4.652 1 96.88 98 ALA B CA 1
ATOM 3157 C C . ALA B 1 98 ? 19.25 2.447 6.004 1 96.88 98 ALA B C 1
ATOM 3159 O O . ALA B 1 98 ? 18.906 1.391 6.535 1 96.88 98 ALA B O 1
ATOM 3160 N N . GLU B 1 99 ? 20.188 3.207 6.52 1 96.81 99 GLU B N 1
ATOM 3161 C CA . GLU B 1 99 ? 20.578 3.129 7.922 1 96.81 99 GLU B CA 1
ATOM 3162 C C . GLU B 1 99 ? 19.641 3.951 8.805 1 96.81 99 GLU B C 1
ATOM 3164 O O . GLU B 1 99 ? 19.469 5.152 8.586 1 96.81 99 GLU B O 1
ATOM 3169 N N . VAL B 1 100 ? 19.031 3.283 9.758 1 97.38 100 VAL B N 1
ATOM 3170 C CA . VAL B 1 100 ? 18.078 3.969 10.641 1 97.38 100 VAL B CA 1
ATOM 3171 C C . VAL B 1 100 ? 18.656 4.031 12.055 1 97.38 100 VAL B C 1
ATOM 3173 O O . VAL B 1 100 ? 18.891 2.998 12.68 1 97.38 100 VAL B O 1
ATOM 3176 N N . GLU B 1 101 ? 18.891 5.191 12.508 1 97.44 101 GLU B N 1
ATOM 3177 C CA . GLU B 1 101 ? 19.344 5.43 13.875 1 97.44 101 GLU B CA 1
ATOM 3178 C C . GLU B 1 101 ? 18.203 5.914 14.766 1 97.44 101 GLU B C 1
ATOM 3180 O O . GLU B 1 101 ? 17.641 6.977 14.523 1 97.44 101 GLU B O 1
ATOM 3185 N N . ILE B 1 102 ? 17.938 5.188 15.742 1 95.62 102 ILE B N 1
ATOM 3186 C CA . ILE B 1 102 ? 16.938 5.586 16.719 1 95.62 102 ILE B CA 1
ATOM 3187 C C . ILE B 1 102 ? 17.625 6.238 17.922 1 95.62 102 ILE B C 1
ATOM 3189 O O . ILE B 1 102 ? 18.328 5.57 18.688 1 95.62 102 ILE B O 1
ATOM 3193 N N . ILE B 1 103 ? 17.422 7.492 18.078 1 94.81 103 ILE B N 1
ATOM 3194 C CA . ILE B 1 103 ? 18.016 8.156 19.219 1 94.81 103 ILE B CA 1
ATOM 3195 C C . ILE B 1 103 ? 17.266 7.754 20.5 1 94.81 103 ILE B C 1
ATOM 3197 O O . ILE B 1 103 ? 16.094 7.379 20.438 1 94.81 103 ILE B O 1
ATOM 3201 N N . ASP B 1 104 ? 17.891 7.844 21.594 1 92.56 104 ASP B N 1
ATOM 3202 C CA . ASP B 1 104 ? 17.281 7.281 22.797 1 92.56 104 ASP B CA 1
ATOM 3203 C C . ASP B 1 104 ? 17.031 8.367 23.844 1 92.56 104 ASP B C 1
ATOM 3205 O O . ASP B 1 104 ? 16.484 8.086 24.922 1 92.56 104 ASP B O 1
ATOM 3209 N N . GLN B 1 105 ? 17.469 9.562 23.609 1 92.69 105 GLN B N 1
ATOM 3210 C CA . GLN B 1 105 ? 17.234 10.656 24.547 1 92.69 105 GLN B CA 1
ATOM 3211 C C . GLN B 1 105 ? 16.719 11.898 23.844 1 92.69 105 GLN B C 1
ATOM 3213 O O . GLN B 1 105 ? 17.172 12.242 22.75 1 92.69 105 GLN B O 1
ATOM 3218 N N . PRO B 1 106 ? 15.672 12.5 24.422 1 90.62 106 PRO B N 1
ATOM 3219 C CA . PRO B 1 106 ? 15.25 13.797 23.875 1 90.62 106 PRO B CA 1
ATOM 3220 C C . PRO B 1 106 ? 16.266 14.906 24.156 1 90.62 106 PRO B C 1
ATOM 3222 O O . PRO B 1 106 ? 17.312 14.656 24.766 1 90.62 106 PRO B O 1
ATOM 3225 N N . ASP B 1 107 ? 15.984 16.031 23.594 1 90.56 107 ASP B N 1
ATOM 3226 C CA . ASP B 1 107 ? 16.844 17.172 23.891 1 90.56 107 ASP B CA 1
ATOM 3227 C C . ASP B 1 107 ? 16.938 17.438 25.391 1 90.56 107 ASP B C 1
ATOM 3229 O O . ASP B 1 107 ? 15.906 17.547 26.062 1 90.56 107 ASP B O 1
ATOM 3233 N N . PRO B 1 108 ? 18.094 17.516 25.875 1 90.5 108 PRO B N 1
ATOM 3234 C CA . PRO B 1 108 ? 18.234 17.641 27.328 1 90.5 108 PRO B CA 1
ATOM 3235 C C . PRO B 1 108 ? 17.641 18.953 27.859 1 90.5 108 PRO B C 1
ATOM 3237 O O . PRO B 1 108 ? 17.203 19.016 29.016 1 90.5 108 PRO B O 1
ATOM 3240 N N . ASP B 1 109 ? 17.609 19.984 27.078 1 88.06 109 ASP B N 1
ATOM 3241 C CA . ASP B 1 109 ? 17.156 21.297 27.531 1 88.06 109 ASP B CA 1
ATOM 3242 C C . ASP B 1 109 ? 15.641 21.438 27.375 1 88.06 109 ASP B C 1
ATOM 3244 O O . ASP B 1 109 ? 14.969 21.969 28.266 1 88.06 109 ASP B O 1
ATOM 3248 N N . THR B 1 110 ? 15.039 20.969 26.312 1 81.81 110 THR B N 1
ATOM 3249 C CA . THR B 1 110 ? 13.641 21.219 26 1 81.81 110 THR B CA 1
ATOM 3250 C C . THR B 1 110 ? 12.805 19.953 26.156 1 81.81 110 THR B C 1
ATOM 3252 O O . THR B 1 110 ? 11.57 20.016 26.219 1 81.81 110 THR B O 1
ATOM 3255 N N . GLY B 1 111 ? 13.5 18.844 26.188 1 83.94 111 GLY B N 1
ATOM 3256 C CA . GLY B 1 111 ? 12.781 17.578 26.219 1 83.94 111 GLY B CA 1
ATOM 3257 C C . GLY B 1 111 ? 12.148 17.203 24.891 1 83.94 111 GLY B C 1
ATOM 3258 O O . GLY B 1 111 ? 11.383 16.234 24.812 1 83.94 111 GLY B O 1
ATOM 3259 N N . ASP B 1 112 ? 12.5 17.938 23.844 1 84.38 112 ASP B N 1
ATOM 3260 C CA . ASP B 1 112 ? 11.844 17.75 22.562 1 84.38 112 ASP B CA 1
ATOM 3261 C C . ASP B 1 112 ? 12.633 16.766 21.688 1 84.38 112 ASP B C 1
ATOM 3263 O O . ASP B 1 112 ? 13.852 16.906 21.531 1 84.38 112 ASP B O 1
ATOM 3267 N N . TRP B 1 113 ? 11.922 15.836 21.125 1 85.69 113 TRP B N 1
ATOM 3268 C CA . TRP B 1 113 ? 12.555 14.812 20.312 1 85.69 113 TRP B CA 1
ATOM 3269 C C . TRP B 1 113 ? 13.031 15.391 18.984 1 85.69 113 TRP B C 1
ATOM 3271 O O . TRP B 1 113 ? 14.094 15.008 18.484 1 85.69 113 TRP B O 1
ATOM 3281 N N . LEU B 1 114 ? 12.273 16.234 18.422 1 86.31 114 LEU B N 1
ATOM 3282 C CA . LEU B 1 114 ? 12.648 16.781 17.109 1 86.31 114 LEU B CA 1
ATOM 3283 C C . LEU B 1 114 ? 13.953 17.562 17.219 1 86.31 114 LEU B C 1
ATOM 3285 O O . LEU B 1 114 ? 14.812 17.453 16.344 1 86.31 114 LEU B O 1
ATOM 3289 N N . THR B 1 115 ? 14.062 18.359 18.266 1 87.88 115 THR B N 1
ATOM 3290 C CA . THR B 1 115 ? 15.289 19.109 18.484 1 87.88 115 THR B CA 1
ATOM 3291 C C . THR B 1 115 ? 16.484 18.156 18.625 1 87.88 115 THR B C 1
ATOM 3293 O O . THR B 1 115 ? 17.547 18.406 18.047 1 87.88 115 THR B O 1
ATOM 3296 N N . ALA B 1 116 ? 16.25 17.125 19.359 1 92.56 116 ALA B N 1
ATOM 3297 C CA . ALA B 1 116 ? 17.297 16.141 19.531 1 92.56 116 ALA B CA 1
ATOM 3298 C C . ALA B 1 116 ? 17.703 15.508 18.203 1 92.56 116 ALA B C 1
ATOM 3300 O O . ALA B 1 116 ? 18.891 15.336 17.922 1 92.56 116 ALA B O 1
ATOM 3301 N N . ARG B 1 117 ? 16.75 15.164 17.391 1 93.81 117 ARG B N 1
ATOM 3302 C CA . ARG B 1 117 ? 17 14.562 16.078 1 93.81 117 ARG B CA 1
ATOM 3303 C C . ARG B 1 117 ? 17.75 15.523 15.172 1 93.81 117 ARG B C 1
ATOM 3305 O O . ARG B 1 117 ? 18.688 15.125 14.477 1 93.81 117 ARG B O 1
ATOM 3312 N N . ARG B 1 118 ? 17.375 16.734 15.188 1 92 118 ARG B N 1
ATOM 3313 C CA . ARG B 1 118 ? 18.016 17.734 14.336 1 92 118 ARG B CA 1
ATOM 3314 C C . ARG B 1 118 ? 19.453 17.953 14.75 1 92 118 ARG B C 1
ATOM 3316 O O . ARG B 1 118 ? 20.328 18.156 13.906 1 92 118 ARG B O 1
ATOM 3323 N N . THR B 1 119 ? 19.688 17.969 16.062 1 94.94 119 THR B N 1
ATOM 3324 C CA . THR B 1 119 ? 21.047 18.094 16.562 1 94.94 119 THR B CA 1
ATOM 3325 C C . THR B 1 119 ? 21.906 16.922 16.078 1 94.94 119 THR B C 1
ATOM 3327 O O . THR B 1 119 ? 23.047 17.125 15.641 1 94.94 119 THR B O 1
ATOM 3330 N N . ARG B 1 120 ? 21.344 15.75 16.172 1 96.62 120 ARG B N 1
ATOM 3331 C CA . ARG B 1 120 ? 22.047 14.555 15.719 1 96.62 120 ARG B CA 1
ATOM 3332 C C . ARG B 1 120 ? 22.328 14.625 14.219 1 96.62 120 ARG B C 1
ATOM 3334 O O . ARG B 1 120 ? 23.422 14.289 13.766 1 96.62 120 ARG B O 1
ATOM 3341 N N . VAL B 1 121 ? 21.391 15.031 13.453 1 97.25 121 VAL B N 1
ATOM 3342 C CA . VAL B 1 121 ? 21.547 15.164 12.008 1 97.25 121 VAL B CA 1
ATOM 3343 C C . VAL B 1 121 ? 22.656 16.172 11.695 1 97.25 121 VAL B C 1
ATOM 3345 O O . VAL B 1 121 ? 23.484 15.93 10.812 1 97.25 121 VAL B O 1
ATOM 3348 N N . ALA B 1 122 ? 22.656 17.281 12.43 1 96.38 122 ALA B N 1
ATOM 3349 C CA . ALA B 1 122 ? 23.703 18.281 12.242 1 96.38 122 ALA B CA 1
ATOM 3350 C C . ALA B 1 122 ? 25.078 17.688 12.523 1 96.38 122 ALA B C 1
ATOM 3352 O O . ALA B 1 122 ? 26.031 17.938 11.773 1 96.38 122 ALA B O 1
ATOM 3353 N N . ALA B 1 123 ? 25.172 16.953 13.586 1 97.25 123 ALA B N 1
ATOM 3354 C CA . ALA B 1 123 ? 26.422 16.312 13.953 1 97.25 123 ALA B CA 1
ATOM 3355 C C . ALA B 1 123 ? 26.891 15.352 12.867 1 97.25 123 ALA B C 1
ATOM 3357 O O . ALA B 1 123 ? 28.062 15.336 12.508 1 97.25 123 ALA B O 1
ATOM 3358 N N . LEU B 1 124 ? 25.984 14.539 12.336 1 97.44 124 LEU B N 1
ATOM 3359 C CA . LEU B 1 124 ? 26.297 13.57 11.289 1 97.44 124 LEU B CA 1
ATOM 3360 C C . LEU B 1 124 ? 26.703 14.273 10 1 97.44 124 LEU B C 1
ATOM 3362 O O . LEU B 1 124 ? 27.641 13.844 9.32 1 97.44 124 LEU B O 1
ATOM 3366 N N . THR B 1 125 ? 25.984 15.312 9.695 1 96.62 125 THR B N 1
ATOM 3367 C CA . THR B 1 125 ? 26.266 16.047 8.469 1 96.62 125 THR B CA 1
ATOM 3368 C C . THR B 1 125 ? 27.672 16.625 8.5 1 96.62 125 THR B C 1
ATOM 3370 O O . THR B 1 125 ? 28.344 16.688 7.465 1 96.62 125 THR B O 1
ATOM 3373 N N . HIS B 1 126 ? 28.141 16.984 9.672 1 96.38 126 HIS B N 1
ATOM 3374 C CA . HIS B 1 126 ? 29.484 17.547 9.836 1 96.38 126 HIS B CA 1
ATOM 3375 C C . HIS B 1 126 ? 30.547 16.453 9.844 1 96.38 126 HIS B C 1
ATOM 3377 O O . HIS B 1 126 ? 31.656 16.656 9.383 1 96.38 126 HIS B O 1
ATOM 3383 N N . SER B 1 127 ? 30.25 15.297 10.312 1 96.88 127 SER B N 1
ATOM 3384 C CA . SER B 1 127 ? 31.25 14.266 10.57 1 96.88 127 SER B CA 1
ATOM 3385 C C . SER B 1 127 ? 31.422 13.344 9.367 1 96.88 127 SER B C 1
ATOM 3387 O O . SER B 1 127 ? 32.5 12.766 9.164 1 96.88 127 SER B O 1
ATOM 3389 N N . ILE B 1 128 ? 30.391 13.172 8.586 1 95.88 128 ILE B N 1
ATOM 3390 C CA . ILE B 1 128 ? 30.422 12.258 7.453 1 95.88 128 ILE B CA 1
ATOM 3391 C C . ILE B 1 128 ? 30.812 13.016 6.184 1 95.88 128 ILE B C 1
ATOM 3393 O O . ILE B 1 128 ? 30.156 13.984 5.812 1 95.88 128 ILE B O 1
ATOM 3397 N N . GLU B 1 129 ? 31.859 12.609 5.609 1 93.62 129 GLU B N 1
ATOM 3398 C CA . GLU B 1 129 ? 32.281 13.227 4.359 1 93.62 129 GLU B CA 1
ATOM 3399 C C . GLU B 1 129 ? 31.25 13.031 3.264 1 93.62 129 GLU B C 1
ATOM 3401 O O . GLU B 1 129 ? 30.766 11.914 3.049 1 93.62 129 GLU B O 1
ATOM 3406 N N . GLY B 1 130 ? 30.875 14.172 2.682 1 94.81 130 GLY B N 1
ATOM 3407 C CA . GLY B 1 130 ? 29.938 14.094 1.576 1 94.81 130 GLY B CA 1
ATOM 3408 C C . GLY B 1 130 ? 28.5 14.008 2.029 1 94.81 130 GLY B C 1
ATOM 3409 O O . GLY B 1 130 ? 27.594 13.773 1.216 1 94.81 130 GLY B O 1
ATOM 3410 N N . ALA B 1 131 ? 28.266 14.219 3.33 1 97 131 ALA B N 1
ATOM 3411 C CA . ALA B 1 131 ? 26.906 14.164 3.861 1 97 131 ALA B CA 1
ATOM 3412 C C . ALA B 1 131 ? 26.094 15.375 3.418 1 97 131 ALA B C 1
ATOM 3414 O O . ALA B 1 131 ? 26.625 16.484 3.33 1 97 131 ALA B O 1
ATOM 3415 N N . VAL B 1 132 ? 24.859 15.164 3.117 1 97.44 132 VAL B N 1
ATOM 3416 C CA . VAL B 1 132 ? 23.938 16.219 2.723 1 97.44 132 VAL B CA 1
ATOM 3417 C C . VAL B 1 132 ? 22.641 16.094 3.516 1 97.44 132 VAL B C 1
ATOM 3419 O O . VAL B 1 132 ? 22.047 15.008 3.588 1 97.44 132 VAL B O 1
ATOM 3422 N N . ASN B 1 133 ? 22.25 17.094 4.16 1 97.56 133 ASN B N 1
ATOM 3423 C CA . ASN B 1 133 ? 20.922 17.219 4.773 1 97.56 133 ASN B CA 1
ATOM 3424 C C . ASN B 1 133 ? 19.984 18.047 3.912 1 97.56 133 ASN B C 1
ATOM 3426 O O . ASN B 1 133 ? 20.25 19.219 3.629 1 97.56 133 ASN B O 1
ATOM 3430 N N . LEU B 1 134 ? 18.906 17.453 3.51 1 96.44 134 LEU B N 1
ATOM 3431 C CA . LEU B 1 134 ? 18 18.125 2.59 1 96.44 134 LEU B CA 1
ATOM 3432 C C . LEU B 1 134 ? 17.094 19.094 3.336 1 96.44 134 LEU B C 1
ATOM 3434 O O . LEU B 1 134 ? 16.531 20.016 2.734 1 96.44 134 LEU B O 1
ATOM 3438 N N . ASP B 1 135 ? 16.875 18.922 4.637 1 94.44 135 ASP B N 1
ATOM 3439 C CA . ASP B 1 135 ? 16.141 19.828 5.52 1 94.44 135 ASP B CA 1
ATOM 3440 C C . ASP B 1 135 ? 14.68 19.938 5.105 1 94.44 135 ASP B C 1
ATOM 3442 O O . ASP B 1 135 ? 14.219 21.016 4.711 1 94.44 135 ASP B O 1
ATOM 3446 N N . GLN B 1 136 ? 13.898 18.969 5.438 1 91.94 136 GLN B N 1
ATOM 3447 C CA . GLN B 1 136 ? 12.5 18.891 5.043 1 91.94 136 GLN B CA 1
ATOM 3448 C C . GLN B 1 136 ? 11.695 20.031 5.66 1 91.94 136 GLN B C 1
ATOM 3450 O O . GLN B 1 136 ? 10.609 20.375 5.176 1 91.94 136 GLN B O 1
ATOM 3455 N N . TYR B 1 137 ? 12.18 20.719 6.625 1 91.5 137 TYR B N 1
ATOM 3456 C CA . TYR B 1 137 ? 11.414 21.688 7.398 1 91.5 137 TYR B CA 1
ATOM 3457 C C . TYR B 1 137 ? 11.492 23.078 6.766 1 91.5 137 TYR B C 1
ATOM 3459 O O . TYR B 1 137 ? 10.602 23.906 6.961 1 91.5 137 TYR B O 1
ATOM 3467 N N . SER B 1 138 ? 12.57 23.266 6.012 1 93.75 138 SER B N 1
ATOM 3468 C CA . SER B 1 138 ? 12.781 24.625 5.5 1 93.75 138 SER B CA 1
ATOM 3469 C C . SER B 1 138 ? 12.891 24.625 3.977 1 93.75 138 SER B C 1
ATOM 3471 O O . SER B 1 138 ? 12.82 25.688 3.348 1 93.75 138 SER B O 1
ATOM 3473 N N . ASN B 1 139 ? 13.078 23.484 3.41 1 95.88 139 ASN B N 1
ATOM 3474 C CA . ASN B 1 139 ? 13.328 23.406 1.975 1 95.88 139 ASN B CA 1
ATOM 3475 C C . ASN B 1 139 ? 12.078 23.734 1.166 1 95.88 139 ASN B C 1
ATOM 3477 O O . ASN B 1 139 ? 11.125 22.953 1.152 1 95.88 139 ASN B O 1
ATOM 3481 N N . THR B 1 140 ? 12.102 24.766 0.424 1 97.25 140 THR B N 1
ATOM 3482 C CA . THR B 1 140 ? 10.922 25.281 -0.261 1 97.25 140 THR B CA 1
ATOM 3483 C C . THR B 1 140 ? 10.602 24.453 -1.495 1 97.25 140 THR B C 1
ATOM 3485 O O . THR B 1 140 ? 9.539 24.609 -2.102 1 97.25 140 THR B O 1
ATOM 3488 N N . ALA B 1 141 ? 11.5 23.516 -1.828 1 97.94 141 ALA B N 1
ATOM 3489 C CA . ALA B 1 141 ? 11.203 22.594 -2.916 1 97.94 141 ALA B CA 1
ATOM 3490 C C . ALA B 1 141 ? 9.945 21.781 -2.625 1 97.94 141 ALA B C 1
ATOM 3492 O O . ALA B 1 141 ? 9.242 21.359 -3.547 1 97.94 141 ALA B O 1
ATOM 3493 N N . ALA B 1 142 ? 9.656 21.625 -1.354 1 97.94 142 ALA B N 1
ATOM 3494 C CA . ALA B 1 142 ? 8.445 20.922 -0.958 1 97.94 142 ALA B CA 1
ATOM 3495 C C . ALA B 1 142 ? 7.195 21.656 -1.446 1 97.94 142 ALA B C 1
ATOM 3497 O O . ALA B 1 142 ? 6.223 21.016 -1.864 1 97.94 142 ALA B O 1
ATOM 3498 N N . LEU B 1 143 ? 7.246 23 -1.371 1 98.44 143 LEU B N 1
ATOM 3499 C CA . LEU B 1 143 ? 6.117 23.797 -1.83 1 98.44 143 LEU B CA 1
ATOM 3500 C C . LEU B 1 143 ? 5.891 23.609 -3.326 1 98.44 143 LEU B C 1
ATOM 3502 O O . LEU B 1 143 ? 4.754 23.438 -3.768 1 98.44 143 LEU B O 1
ATOM 3506 N N . LYS B 1 144 ? 6.969 23.578 -4.051 1 97.88 144 LYS B N 1
ATOM 3507 C CA . LYS B 1 144 ? 6.902 23.422 -5.5 1 97.88 144 LYS B CA 1
ATOM 3508 C C . LYS B 1 144 ? 6.336 22.062 -5.879 1 97.88 144 LYS B C 1
ATOM 3510 O O . LYS B 1 144 ? 5.543 21.938 -6.816 1 97.88 144 LYS B O 1
ATOM 3515 N N . ALA B 1 145 ? 6.738 21.047 -5.156 1 98.44 145 ALA B N 1
ATOM 3516 C CA . ALA B 1 145 ? 6.285 19.672 -5.402 1 98.44 145 ALA B CA 1
ATOM 3517 C C . ALA B 1 145 ? 4.762 19.594 -5.363 1 98.44 145 ALA B C 1
ATOM 3519 O O . ALA B 1 145 ? 4.152 18.922 -6.199 1 98.44 145 ALA B O 1
ATOM 3520 N N . HIS B 1 146 ? 4.117 20.266 -4.469 1 98.75 146 HIS B N 1
ATOM 3521 C CA . HIS B 1 146 ? 2.682 20.125 -4.262 1 98.75 146 HIS B CA 1
ATOM 3522 C C . HIS B 1 146 ? 1.905 21.188 -5.035 1 98.75 146 HIS B C 1
ATOM 3524 O O . HIS B 1 146 ? 0.726 21 -5.344 1 98.75 146 HIS B O 1
ATOM 3530 N N . ASP B 1 147 ? 2.604 22.266 -5.363 1 98.69 147 ASP B N 1
ATOM 3531 C CA . ASP B 1 147 ? 2.053 23.219 -6.324 1 98.69 147 ASP B CA 1
ATOM 3532 C C . ASP B 1 147 ? 1.894 22.578 -7.703 1 98.69 147 ASP B C 1
ATOM 3534 O O . ASP B 1 147 ? 0.789 22.547 -8.25 1 98.69 147 ASP B O 1
ATOM 3538 N N . GLU B 1 148 ? 3.002 21.953 -8.172 1 98.25 148 GLU B N 1
ATOM 3539 C CA . GLU B 1 148 ? 3.064 21.422 -9.531 1 98.25 148 GLU B CA 1
ATOM 3540 C C . GLU B 1 148 ? 2.518 20 -9.586 1 98.25 148 GLU B C 1
ATOM 3542 O O . GLU B 1 148 ? 2.209 19.5 -10.672 1 98.25 148 GLU B O 1
ATOM 3547 N N . GLY B 1 149 ? 2.391 19.406 -8.438 1 98.31 149 GLY B N 1
ATOM 3548 C CA . GLY B 1 149 ? 1.927 18.016 -8.383 1 98.31 149 GLY B CA 1
ATOM 3549 C C . GLY B 1 149 ? 0.534 17.875 -7.801 1 98.31 149 GLY B C 1
ATOM 3550 O O . GLY B 1 149 ? -0.453 17.844 -8.539 1 98.31 149 GLY B O 1
ATOM 3551 N N . THR B 1 150 ? 0.438 17.953 -6.48 1 98.62 150 THR B N 1
ATOM 3552 C CA . THR B 1 150 ? -0.788 17.641 -5.75 1 98.62 150 THR B CA 1
ATOM 3553 C C . THR B 1 150 ? -1.929 18.547 -6.203 1 98.62 150 THR B C 1
ATOM 3555 O O . THR B 1 150 ? -2.961 18.062 -6.676 1 98.62 150 THR B O 1
ATOM 3558 N N . MET B 1 151 ? -1.725 19.828 -6.109 1 98.88 151 MET B N 1
ATOM 3559 C CA . MET B 1 151 ? -2.812 20.766 -6.387 1 98.88 151 MET B CA 1
ATOM 3560 C C . MET B 1 151 ? -3.1 20.828 -7.883 1 98.88 151 MET B C 1
ATOM 3562 O O . MET B 1 151 ? -4.258 20.922 -8.297 1 98.88 151 MET B O 1
ATOM 3566 N N . ALA B 1 152 ? -2.064 20.797 -8.727 1 98.75 152 ALA B N 1
ATOM 3567 C CA . ALA B 1 152 ? -2.25 20.781 -10.172 1 98.75 152 ALA B CA 1
ATOM 3568 C C . ALA B 1 152 ? -3.084 19.578 -10.609 1 98.75 152 ALA B C 1
ATOM 3570 O O . ALA B 1 152 ? -3.967 19.703 -11.453 1 98.75 152 ALA B O 1
ATOM 3571 N N . GLU B 1 153 ? -2.801 18.438 -10.062 1 98.75 153 GLU B N 1
ATOM 3572 C CA . GLU B 1 153 ? -3.541 17.219 -10.406 1 98.75 153 GLU B CA 1
ATOM 3573 C C . GLU B 1 153 ? -4.996 17.328 -9.961 1 98.75 153 GLU B C 1
ATOM 3575 O O . GLU B 1 153 ? -5.902 16.891 -10.68 1 98.75 153 GLU B O 1
ATOM 3580 N N . ILE B 1 154 ? -5.199 17.844 -8.734 1 98.81 154 ILE B N 1
ATOM 3581 C CA . ILE B 1 154 ? -6.559 18 -8.227 1 98.81 154 ILE B CA 1
ATOM 3582 C C . ILE B 1 154 ? -7.371 18.875 -9.188 1 98.81 154 ILE B C 1
ATOM 3584 O O . ILE B 1 154 ? -8.477 18.5 -9.586 1 98.81 154 ILE B O 1
ATOM 3588 N N . ILE B 1 155 ? -6.805 19.984 -9.586 1 98.81 155 ILE B N 1
ATOM 3589 C CA . ILE B 1 155 ? -7.492 20.922 -10.469 1 98.81 155 ILE B CA 1
ATOM 3590 C C . ILE B 1 155 ? -7.734 20.25 -11.828 1 98.81 155 ILE B C 1
ATOM 3592 O O . ILE B 1 155 ? -8.82 20.375 -12.398 1 98.81 155 ILE B O 1
ATOM 3596 N N . SER B 1 156 ? -6.727 19.578 -12.336 1 98.56 156 SER B N 1
ATOM 3597 C CA . SER B 1 156 ? -6.855 18.891 -13.617 1 98.56 156 SER B CA 1
ATOM 3598 C C . SER B 1 156 ? -7.965 17.844 -13.578 1 98.56 156 SER B C 1
ATOM 3600 O O . SER B 1 156 ? -8.758 17.734 -14.516 1 98.56 156 SER B O 1
ATOM 3602 N N . GLN B 1 157 ? -8.086 17.078 -12.531 1 98.25 157 GLN B N 1
ATOM 3603 C CA . GLN B 1 157 ? -9.047 15.992 -12.398 1 98.25 157 GLN B CA 1
ATOM 3604 C C . GLN B 1 157 ? -10.469 16.531 -12.227 1 98.25 157 GLN B C 1
ATOM 3606 O O . GLN B 1 157 ? -11.43 15.914 -12.68 1 98.25 157 GLN B O 1
ATOM 3611 N N . LEU B 1 158 ? -10.555 17.672 -11.57 1 98.38 158 LEU B N 1
ATOM 3612 C CA . LEU B 1 158 ? -11.859 18.266 -11.328 1 98.38 158 LEU B CA 1
ATOM 3613 C C . LEU B 1 158 ? -12.273 19.156 -12.484 1 98.38 158 LEU B C 1
ATOM 3615 O O . LEU B 1 158 ? -13.461 19.438 -12.672 1 98.38 158 LEU B O 1
ATOM 3619 N N . GLY B 1 159 ? -11.25 19.703 -13.273 1 98.25 159 GLY B N 1
ATOM 3620 C CA . GLY B 1 159 ? -11.477 20.688 -14.305 1 98.25 159 GLY B CA 1
ATOM 3621 C C . GLY B 1 159 ? -11.508 22.109 -13.773 1 98.25 159 GLY B C 1
ATOM 3622 O O . GLY B 1 159 ? -11.539 23.078 -14.547 1 98.25 159 GLY B O 1
ATOM 3623 N N . GLU B 1 160 ? -11.461 22.297 -12.461 1 98.38 160 GLU B N 1
ATOM 3624 C CA . GLU B 1 160 ? -11.461 23.578 -11.758 1 98.38 160 GLU B CA 1
ATOM 3625 C C . GLU B 1 160 ? -10.945 23.422 -10.336 1 98.38 160 GLU B C 1
ATOM 3627 O O . GLU B 1 160 ? -10.727 22.297 -9.867 1 98.38 160 GLU B O 1
ATOM 3632 N N . ALA B 1 161 ? -10.664 24.562 -9.672 1 98.81 161 ALA B N 1
ATOM 3633 C CA . ALA B 1 161 ? -10.297 24.516 -8.258 1 98.81 161 ALA B CA 1
ATOM 3634 C C . ALA B 1 161 ? -11.484 24.125 -7.391 1 98.81 161 ALA B C 1
ATOM 3636 O O . ALA B 1 161 ? -12.617 24.531 -7.652 1 98.81 161 ALA B O 1
ATOM 3637 N N . PRO B 1 162 ? -11.273 23.297 -6.375 1 98.94 162 PRO B N 1
ATOM 3638 C CA . PRO B 1 162 ? -12.375 22.969 -5.461 1 98.94 162 PRO B CA 1
ATOM 3639 C C . PRO B 1 162 ? -12.797 24.156 -4.602 1 98.94 162 PRO B C 1
ATOM 3641 O O . PRO B 1 162 ? -12.055 25.141 -4.48 1 98.94 162 PRO B O 1
ATOM 3644 N N . ASP B 1 163 ? -13.961 24.062 -4.031 1 98.88 163 ASP B N 1
ATOM 3645 C CA . ASP B 1 163 ? -14.445 25.094 -3.129 1 98.88 163 ASP B CA 1
ATOM 3646 C C . ASP B 1 163 ? -13.75 25.016 -1.774 1 98.88 163 ASP B C 1
ATOM 3648 O O . ASP B 1 163 ? -13.484 26.047 -1.144 1 98.88 163 ASP B O 1
ATOM 3652 N N . TRP B 1 164 ? -13.5 23.812 -1.297 1 98.94 164 TRP B N 1
ATOM 3653 C CA . TRP B 1 164 ? -12.812 23.562 -0.034 1 98.94 164 TRP B CA 1
ATOM 3654 C C . TRP B 1 164 ? -11.695 22.547 -0.215 1 98.94 164 TRP B C 1
ATOM 3656 O O . TRP B 1 164 ? -11.844 21.578 -0.963 1 98.94 164 TRP B O 1
ATOM 3666 N N . LEU B 1 165 ? -10.594 22.75 0.424 1 98.94 165 LEU B N 1
ATOM 3667 C CA . LEU B 1 165 ? -9.453 21.828 0.458 1 98.94 165 LEU B CA 1
ATOM 3668 C C . LEU B 1 165 ? -8.977 21.609 1.889 1 98.94 165 LEU B C 1
ATOM 3670 O O . LEU B 1 165 ? -8.641 22.562 2.59 1 98.94 165 LEU B O 1
ATOM 3674 N N . LEU B 1 166 ? -9.031 20.359 2.34 1 98.94 166 LEU B N 1
ATOM 3675 C CA . LEU B 1 166 ? -8.539 20.031 3.674 1 98.94 166 LEU B CA 1
ATOM 3676 C C . LEU B 1 166 ? -7.254 19.219 3.592 1 98.94 166 LEU B C 1
ATOM 3678 O O . LEU B 1 166 ? -7.195 18.219 2.889 1 98.94 166 LEU B O 1
ATOM 3682 N N . VAL B 1 167 ? -6.199 19.656 4.32 1 98.88 167 VAL B N 1
ATOM 3683 C CA . VAL B 1 167 ? -4.887 19.031 4.285 1 98.88 167 VAL B CA 1
ATOM 3684 C C . VAL B 1 167 ? -4.32 18.938 5.699 1 98.88 167 VAL B C 1
ATOM 3686 O O . VAL B 1 167 ? -4.258 19.938 6.418 1 98.88 167 VAL B O 1
ATOM 3689 N N . ALA B 1 168 ? -3.924 17.719 6.082 1 98.69 168 ALA B N 1
ATOM 3690 C CA . ALA B 1 168 ? -3.213 17.578 7.348 1 98.69 168 ALA B CA 1
ATOM 3691 C C . ALA B 1 168 ? -1.826 18.203 7.273 1 98.69 168 ALA B C 1
ATOM 3693 O O . ALA B 1 168 ? -1.154 18.125 6.242 1 98.69 168 ALA B O 1
ATOM 3694 N N . MET B 1 169 ? -1.42 18.797 8.445 1 97.88 169 MET B N 1
ATOM 3695 C CA . MET B 1 169 ? -0.211 19.625 8.422 1 97.88 169 MET B CA 1
ATOM 3696 C C . MET B 1 169 ? 0.846 19.062 9.367 1 97.88 169 MET B C 1
ATOM 3698 O O . MET B 1 169 ? 0.513 18.469 10.398 1 97.88 169 MET B O 1
ATOM 3702 N N . SER B 1 170 ? 2.021 19.234 8.961 1 94.5 170 SER B N 1
ATOM 3703 C CA . SER B 1 170 ? 3.223 19.062 9.773 1 94.5 170 SER B CA 1
ATOM 3704 C C . SER B 1 170 ? 4.289 20.094 9.398 1 94.5 170 SER B C 1
ATOM 3706 O O . SER B 1 170 ? 4.188 21.266 9.75 1 94.5 170 SER B O 1
ATOM 3708 N N . THR B 1 171 ? 5.066 19.766 8.297 1 94 171 THR B N 1
ATOM 3709 C CA . THR B 1 171 ? 6.016 20.75 7.789 1 94 171 THR B CA 1
ATOM 3710 C C . THR B 1 171 ? 5.293 21.844 7.004 1 94 171 THR B C 1
ATOM 3712 O O . THR B 1 171 ? 5.863 22.906 6.734 1 94 171 THR B O 1
ATOM 3715 N N . THR B 1 172 ? 4.117 21.609 6.574 1 97.75 172 THR B N 1
ATOM 3716 C CA . THR B 1 172 ? 3.207 22.484 5.836 1 97.75 172 THR B CA 1
ATOM 3717 C C . THR B 1 172 ? 3.637 22.594 4.379 1 97.75 172 THR B C 1
ATOM 3719 O O . THR B 1 172 ? 3.211 23.516 3.674 1 97.75 172 THR B O 1
ATOM 3722 N N . GLY B 1 173 ? 4.449 21.641 3.965 1 97.69 173 GLY B N 1
ATOM 3723 C CA . GLY B 1 173 ? 4.855 21.625 2.568 1 97.69 173 GLY B CA 1
ATOM 3724 C C . GLY B 1 173 ? 3.705 21.375 1.613 1 97.69 173 GLY B C 1
ATOM 3725 O O . GLY B 1 173 ? 3.598 22.031 0.574 1 97.69 173 GLY B O 1
ATOM 3726 N N . THR B 1 174 ? 2.811 20.453 1.98 1 98.44 174 THR B N 1
ATOM 3727 C CA . THR B 1 174 ? 1.706 20.094 1.096 1 98.44 174 THR B CA 1
ATOM 3728 C C . THR B 1 174 ? 0.699 21.234 1 1 98.44 174 THR B C 1
ATOM 3730 O O . THR B 1 174 ? 0.452 21.766 -0.086 1 98.44 174 THR B O 1
ATOM 3733 N N . ILE B 1 175 ? 0.213 21.703 2.141 1 98.81 175 ILE B N 1
ATOM 3734 C CA . ILE B 1 175 ? -0.828 22.734 2.094 1 98.81 175 ILE B CA 1
ATOM 3735 C C . ILE B 1 175 ? -0.245 24.031 1.56 1 98.81 175 ILE B C 1
ATOM 3737 O O . ILE B 1 175 ? -0.928 24.781 0.857 1 98.81 175 ILE B O 1
ATOM 3741 N N . GLY B 1 176 ? 1.005 24.297 1.921 1 98.75 176 GLY B N 1
ATOM 3742 C CA . GLY B 1 176 ? 1.641 25.516 1.413 1 98.75 176 GLY B CA 1
ATOM 3743 C C . GLY B 1 176 ? 1.729 25.547 -0.101 1 98.75 176 GLY B C 1
ATOM 3744 O O . GLY B 1 176 ? 1.409 26.562 -0.722 1 98.75 176 GLY B O 1
ATOM 3745 N N . GLY B 1 177 ? 2.189 24.391 -0.702 1 98.81 177 GLY B N 1
ATOM 3746 C CA . GLY B 1 177 ? 2.215 24.312 -2.154 1 98.81 177 GLY B CA 1
ATOM 3747 C C . GLY B 1 177 ? 0.843 24.453 -2.783 1 98.81 177 GLY B C 1
ATOM 3748 O O . GLY B 1 177 ? 0.698 25.109 -3.82 1 98.81 177 GLY B O 1
ATOM 3749 N N . CYS B 1 178 ? -0.133 23.875 -2.17 1 98.94 178 CYS B N 1
ATOM 3750 C CA . CYS B 1 178 ? -1.5 23.969 -2.666 1 98.94 178 CYS B CA 1
ATOM 3751 C C . CYS B 1 178 ? -1.989 25.422 -2.615 1 98.94 178 CYS B C 1
ATOM 3753 O O . CYS B 1 178 ? -2.559 25.922 -3.588 1 98.94 178 CYS B O 1
ATOM 3755 N N . ILE B 1 179 ? -1.736 26.078 -1.501 1 98.88 179 ILE B N 1
ATOM 3756 C CA . ILE B 1 179 ? -2.168 27.469 -1.308 1 98.88 179 ILE B CA 1
ATOM 3757 C C . ILE B 1 179 ? -1.513 28.359 -2.355 1 98.88 179 ILE B C 1
ATOM 3759 O O . ILE B 1 179 ? -2.176 29.203 -2.959 1 98.88 179 ILE B O 1
ATOM 3763 N N . GLN B 1 180 ? -0.242 28.172 -2.588 1 98.69 180 GLN B N 1
ATOM 3764 C CA . GLN B 1 180 ? 0.481 29 -3.549 1 98.69 180 GLN B CA 1
ATOM 3765 C C . GLN B 1 180 ? -0.119 28.875 -4.945 1 98.69 180 GLN B C 1
ATOM 3767 O O . GLN B 1 180 ? -0.279 29.875 -5.656 1 98.69 180 GLN B O 1
ATOM 3772 N N . ARG B 1 181 ? -0.436 27.656 -5.316 1 98.75 181 ARG B N 1
ATOM 3773 C CA . ARG B 1 181 ? -1.066 27.469 -6.621 1 98.75 181 ARG B CA 1
ATOM 3774 C C . ARG B 1 181 ? -2.438 28.141 -6.664 1 98.75 181 ARG B C 1
ATOM 3776 O O . ARG B 1 181 ? -2.783 28.797 -7.645 1 98.75 181 ARG B O 1
ATOM 3783 N N . LEU B 1 182 ? -3.24 27.922 -5.68 1 98.88 182 LEU B N 1
ATOM 3784 C CA . LEU B 1 182 ? -4.586 28.484 -5.617 1 98.88 182 LEU B CA 1
ATOM 3785 C C . LEU B 1 182 ? -4.539 30 -5.672 1 98.88 182 LEU B C 1
ATOM 3787 O O . LEU B 1 182 ? -5.371 30.625 -6.332 1 98.88 182 LEU B O 1
ATOM 3791 N N . GLU B 1 183 ? -3.566 30.594 -4.969 1 98.5 183 GLU B N 1
ATOM 3792 C CA . GLU B 1 183 ? -3.396 32.062 -4.977 1 98.5 183 GLU B CA 1
ATOM 3793 C C . GLU B 1 183 ? -3.025 32.562 -6.371 1 98.5 183 GLU B C 1
ATOM 3795 O O . GLU B 1 183 ? -3.566 33.562 -6.84 1 98.5 183 GLU B O 1
ATOM 3800 N N . ARG B 1 184 ? -2.102 31.828 -7.043 1 98.12 184 ARG B N 1
ATOM 3801 C CA . ARG B 1 184 ? -1.689 32.219 -8.391 1 98.12 184 ARG B CA 1
ATOM 3802 C C . ARG B 1 184 ? -2.871 32.188 -9.359 1 98.12 184 ARG B C 1
ATOM 3804 O O . ARG B 1 184 ? -2.941 32.969 -10.289 1 98.12 184 ARG B O 1
ATOM 3811 N N . LEU B 1 185 ? -3.791 31.297 -9.102 1 98.12 185 LEU B N 1
ATOM 3812 C CA . LEU B 1 185 ? -4.949 31.125 -9.969 1 98.12 185 LEU B CA 1
ATOM 3813 C C . LEU B 1 185 ? -6.102 32.031 -9.523 1 98.12 185 LEU B C 1
ATOM 3815 O O . LEU B 1 185 ? -7.156 32.031 -10.164 1 98.12 185 LEU B O 1
ATOM 3819 N N . GLN B 1 186 ? -5.906 32.719 -8.414 1 98.25 186 GLN B N 1
ATOM 3820 C CA . GLN B 1 186 ? -6.941 33.562 -7.812 1 98.25 186 GLN B CA 1
ATOM 3821 C C . GLN B 1 186 ? -8.219 32.781 -7.57 1 98.25 186 GLN B C 1
ATOM 3823 O O . GLN B 1 186 ? -9.32 33.25 -7.867 1 98.25 186 GLN B O 1
ATOM 3828 N N . ALA B 1 187 ? -7.977 31.547 -7.16 1 98.44 187 ALA B N 1
ATOM 3829 C CA . ALA B 1 187 ? -9.109 30.688 -6.828 1 98.44 187 ALA B CA 1
ATOM 3830 C C . ALA B 1 187 ? -9.734 31.094 -5.492 1 98.44 187 ALA B C 1
ATOM 3832 O O . ALA B 1 187 ? -9.055 31.672 -4.637 1 98.44 187 ALA B O 1
ATOM 3833 N N . HIS B 1 188 ? -10.977 30.828 -5.258 1 97.69 188 HIS B N 1
ATOM 3834 C CA . HIS B 1 188 ? -11.688 31.188 -4.035 1 97.69 188 HIS B CA 1
ATOM 3835 C C . HIS B 1 188 ? -11.773 30 -3.084 1 97.69 188 HIS B C 1
ATOM 3837 O O . HIS B 1 188 ? -12.617 29.984 -2.182 1 97.69 188 HIS B O 1
ATOM 3843 N N . THR B 1 189 ? -10.93 29.078 -3.252 1 98.81 189 THR B N 1
ATOM 3844 C CA . THR B 1 189 ? -10.922 27.859 -2.441 1 98.81 189 THR B CA 1
ATOM 3845 C C . THR B 1 189 ? -10.688 28.203 -0.971 1 98.81 189 THR B C 1
ATOM 3847 O O . THR B 1 189 ? -9.766 28.938 -0.637 1 98.81 189 THR B O 1
ATOM 3850 N N . VAL B 1 190 ? -11.523 27.703 -0.074 1 98.88 190 VAL B N 1
ATOM 3851 C CA . VAL B 1 190 ? -11.273 27.75 1.363 1 98.88 190 VAL B CA 1
ATOM 3852 C C . VAL B 1 190 ? -10.32 26.625 1.77 1 98.88 190 VAL B C 1
ATOM 3854 O O . VAL B 1 190 ? -10.688 25.453 1.714 1 98.88 190 VAL B O 1
ATOM 3857 N N . THR B 1 191 ? -9.141 26.969 2.164 1 98.88 191 THR B N 1
ATOM 3858 C CA . THR B 1 191 ? -8.148 25.984 2.588 1 98.88 191 THR B CA 1
ATOM 3859 C C . THR B 1 191 ? -8.219 25.75 4.094 1 98.88 191 THR B C 1
ATOM 3861 O O . THR B 1 191 ? -8.227 26.703 4.871 1 98.88 191 THR B O 1
ATOM 3864 N N . VAL B 1 192 ? -8.328 24.531 4.496 1 98.94 192 VAL B N 1
ATOM 3865 C CA . VAL B 1 192 ? -8.383 24.141 5.902 1 98.94 192 VAL B CA 1
ATOM 3866 C C . VAL B 1 192 ? -7.137 23.328 6.254 1 98.94 192 VAL B C 1
ATOM 3868 O O . VAL B 1 192 ? -6.969 22.203 5.777 1 98.94 192 VAL B O 1
ATOM 3871 N N . GLY B 1 193 ? -6.262 23.906 7.051 1 98.88 193 GLY B N 1
ATOM 3872 C CA . GLY B 1 193 ? -5.184 23.125 7.648 1 98.88 193 GLY B CA 1
ATOM 3873 C C . GLY B 1 193 ? -5.637 22.281 8.812 1 98.88 193 GLY B C 1
ATOM 3874 O O . GLY B 1 193 ? -6.184 22.781 9.797 1 98.88 193 GLY B O 1
ATOM 3875 N N . VAL B 1 194 ? -5.469 20.984 8.695 1 98.88 194 VAL B N 1
ATOM 3876 C CA . VAL B 1 194 ? -5.832 20.047 9.766 1 98.88 194 VAL B CA 1
ATOM 3877 C C . VAL B 1 194 ? -4.605 19.75 10.617 1 98.88 194 VAL B C 1
ATOM 3879 O O . VAL B 1 194 ? -3.584 19.281 10.109 1 98.88 194 VAL B O 1
ATOM 3882 N N . ASP B 1 195 ? -4.707 19.969 11.875 1 98.44 195 ASP B N 1
ATOM 3883 C CA . ASP B 1 195 ? -3.572 19.844 12.781 1 98.44 195 ASP B CA 1
ATOM 3884 C C . ASP B 1 195 ? -3.949 19.047 14.023 1 98.44 195 ASP B C 1
ATOM 3886 O O . ASP B 1 195 ? -5.129 18.766 14.266 1 98.44 195 ASP B O 1
ATOM 3890 N N . ALA B 1 196 ? -2.93 18.562 14.703 1 97.62 196 ALA B N 1
ATOM 3891 C CA . ALA B 1 196 ? -3.16 17.797 15.93 1 97.62 196 ALA B CA 1
ATOM 3892 C C . ALA B 1 196 ? -3.359 18.734 17.125 1 97.62 196 ALA B C 1
ATOM 3894 O O . ALA B 1 196 ? -2.707 19.781 17.219 1 97.62 196 ALA B O 1
ATOM 3895 N N . GLN B 1 197 ? -4.316 18.359 17.969 1 97.06 197 GLN B N 1
ATOM 3896 C CA . GLN B 1 197 ? -4.25 18.969 19.297 1 97.06 197 GLN B CA 1
ATOM 3897 C C . GLN B 1 197 ? -2.875 18.781 19.922 1 97.06 197 GLN B C 1
ATOM 3899 O O . GLN B 1 197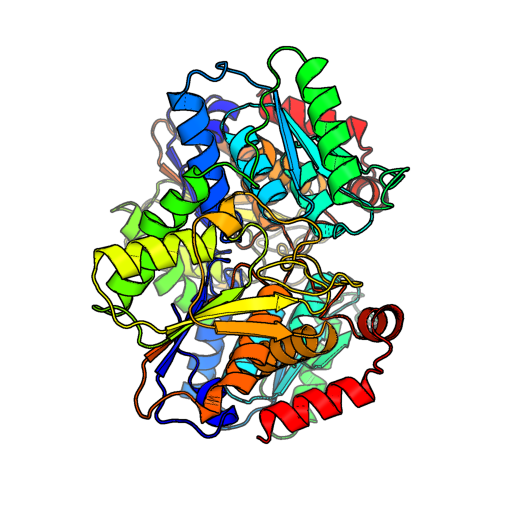 ? -2.322 17.672 19.891 1 97.06 197 GLN B O 1
ATOM 3904 N N . GLY B 1 198 ? -2.238 19.891 20.375 1 94.81 198 GLY B N 1
ATOM 3905 C CA . GLY B 1 198 ? -0.897 19.812 20.938 1 94.81 198 GLY B CA 1
ATOM 3906 C C . GLY B 1 198 ? 0.175 20.297 19.984 1 94.81 198 GLY B C 1
ATOM 3907 O O . GLY B 1 198 ? 1.349 20.375 20.344 1 94.81 198 GLY B O 1
ATOM 3908 N N . SER B 1 199 ? -0.212 20.547 18.75 1 95.06 199 SER B N 1
ATOM 3909 C CA . SER B 1 199 ? 0.711 21.094 17.75 1 95.06 199 SER B CA 1
ATOM 3910 C C . SER B 1 199 ? 0.893 22.594 17.922 1 95.06 199 SER B C 1
ATOM 3912 O O . SER B 1 199 ? -0.064 23.312 18.234 1 95.06 199 SER B O 1
ATOM 3914 N N . VAL B 1 200 ? 2.041 23.156 17.609 1 94.56 200 VAL B N 1
ATOM 3915 C CA . VAL B 1 200 ? 2.344 24.562 17.828 1 94.56 200 VAL B CA 1
ATOM 3916 C C . VAL B 1 200 ? 2.102 25.344 16.547 1 94.56 200 VAL B C 1
ATOM 3918 O O . VAL B 1 200 ? 2.295 26.562 16.516 1 94.56 200 VAL B O 1
ATOM 3921 N N . LEU B 1 201 ? 1.699 24.625 15.5 1 96.44 201 LEU B N 1
ATOM 3922 C CA . LEU B 1 201 ? 1.479 25.312 14.227 1 96.44 201 LEU B CA 1
ATOM 3923 C C . LEU B 1 201 ? 0.398 26.391 14.367 1 96.44 201 LEU B C 1
ATOM 3925 O O . LEU B 1 201 ? -0.594 26.188 15.07 1 96.44 201 LEU B O 1
ATOM 3929 N N . TYR B 1 202 ? 0.671 27.625 13.742 1 97.69 202 TYR B N 1
ATOM 3930 C CA . TYR B 1 202 ? -0.312 28.688 13.625 1 97.69 202 TYR B CA 1
ATOM 3931 C C . TYR B 1 202 ? -0.933 29 14.984 1 97.69 202 TYR B C 1
ATOM 3933 O O . TYR B 1 202 ? -2.158 29.031 15.125 1 97.69 202 TYR B O 1
ATOM 3941 N N . ARG B 1 203 ? -0.179 29.141 16 1 95.62 203 ARG B N 1
ATOM 3942 C CA . ARG B 1 203 ? -0.508 29.609 17.344 1 95.62 203 ARG B CA 1
ATOM 3943 C C . ARG B 1 203 ? -1.16 28.5 18.172 1 95.62 203 ARG B C 1
ATOM 3945 O O . ARG B 1 203 ? -1.987 28.766 19.047 1 95.62 203 ARG B O 1
ATOM 3952 N N . GLY B 1 204 ? -0.873 27.281 17.797 1 95.25 204 GLY B N 1
ATOM 3953 C CA . GLY B 1 204 ? -1.326 26.172 18.641 1 95.25 204 GLY B CA 1
ATOM 3954 C C . GLY B 1 204 ? -0.579 26.078 19.953 1 95.25 204 GLY B C 1
ATOM 3955 O O . GLY B 1 204 ? 0.499 26.656 20.109 1 95.25 204 GLY B O 1
ATOM 3956 N N . LYS B 1 205 ? -1.226 25.422 20.906 1 94.06 205 LYS B N 1
ATOM 3957 C CA . LYS B 1 205 ? -0.618 25.203 22.203 1 94.06 205 LYS B CA 1
ATOM 3958 C C . LYS B 1 205 ? 0.109 23.859 22.266 1 94.06 205 LYS B C 1
ATOM 3960 O O . LYS B 1 205 ? -0.48 22.812 21.984 1 94.06 205 LYS B O 1
ATOM 3965 N N . ARG B 1 206 ? 1.334 23.938 22.672 1 91.62 206 ARG B N 1
ATOM 3966 C CA . ARG B 1 206 ? 2.15 22.719 22.766 1 91.62 206 ARG B CA 1
ATOM 3967 C C . ARG B 1 206 ? 1.501 21.688 23.688 1 91.62 206 ARG B C 1
ATOM 3969 O O . ARG B 1 206 ? 1 22.031 24.75 1 91.62 206 ARG B O 1
ATOM 3976 N N . GLY B 1 207 ? 1.448 20.516 23.266 1 90.06 207 GLY B N 1
ATOM 3977 C CA . GLY B 1 207 ? 0.917 19.406 24.047 1 90.06 207 GLY B CA 1
ATOM 3978 C C . GLY B 1 207 ? 1.324 18.047 23.5 1 90.06 207 GLY B C 1
ATOM 3979 O O . GLY B 1 207 ? 2.102 17.969 22.547 1 90.06 207 GLY B O 1
ATOM 3980 N N . GLU B 1 208 ? 0.858 17.031 24.094 1 87.94 208 GLU B N 1
ATOM 3981 C CA . GLU B 1 208 ? 1.187 15.656 23.703 1 87.94 208 GLU B CA 1
ATOM 3982 C C . GLU B 1 208 ? 0.48 15.25 22.422 1 87.94 208 GLU B C 1
ATOM 3984 O O . GLU B 1 208 ? -0.685 15.594 22.203 1 87.94 208 GLU B O 1
ATOM 3989 N N . ARG B 1 209 ? 1.176 14.648 21.609 1 89.25 209 ARG B N 1
ATOM 3990 C CA . ARG B 1 209 ? 0.691 14.07 20.359 1 89.25 209 ARG B CA 1
ATOM 3991 C C . ARG B 1 209 ? 1.141 12.617 20.219 1 89.25 209 ARG B C 1
ATOM 3993 O O . ARG B 1 209 ? 2.338 12.336 20.125 1 89.25 209 ARG B O 1
ATOM 4000 N N . MET B 1 210 ? 0.208 11.734 20.094 1 88.81 210 MET B N 1
ATOM 4001 C CA . MET B 1 210 ? 0.561 10.312 20.109 1 88.81 210 MET B CA 1
ATOM 4002 C C . MET B 1 210 ? 0.684 9.773 18.688 1 88.81 210 MET B C 1
ATOM 4004 O O . MET B 1 210 ? 1.356 8.766 18.453 1 88.81 210 MET B O 1
ATOM 4008 N N . LEU B 1 211 ? -0.011 10.414 17.781 1 90.19 211 LEU B N 1
ATOM 4009 C CA . LEU B 1 211 ? -0.044 9.891 16.422 1 90.19 211 LEU B CA 1
ATOM 4010 C C . LEU B 1 211 ? 0.975 10.602 15.531 1 90.1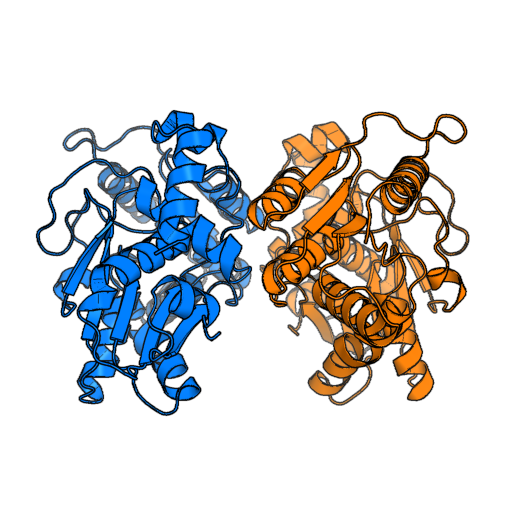9 211 LEU B C 1
ATOM 4012 O O . LEU B 1 211 ? 1.1 11.828 15.586 1 90.19 211 LEU B O 1
ATOM 4016 N N . PRO B 1 212 ? 1.696 9.867 14.758 1 84.69 212 PRO B N 1
ATOM 4017 C CA . PRO B 1 212 ? 2.615 10.469 13.789 1 84.69 212 PRO B CA 1
ATOM 4018 C C . PRO B 1 212 ? 1.907 10.938 12.516 1 84.69 212 PRO B C 1
ATOM 4020 O O . PRO B 1 212 ? 0.725 10.641 12.32 1 84.69 212 PRO B O 1
ATOM 4023 N N . GLY B 1 213 ? 2.598 11.727 11.703 1 85.19 213 GLY B N 1
ATOM 4024 C CA . GLY B 1 213 ? 2.121 12.055 10.367 1 85.19 213 GLY B CA 1
ATOM 4025 C C . GLY B 1 213 ? 1.599 13.469 10.25 1 85.19 213 GLY B C 1
ATOM 4026 O O . GLY B 1 213 ? 1.551 14.031 9.148 1 85.19 213 GLY B O 1
ATOM 4027 N N . PHE B 1 214 ? 1.15 13.953 11.422 1 92.38 214 PHE B N 1
ATOM 4028 C CA . PHE B 1 214 ? 0.709 15.344 11.406 1 92.38 214 PHE B CA 1
ATOM 4029 C C . PHE B 1 214 ? 0.936 16 12.766 1 92.38 214 PHE B C 1
ATOM 4031 O O . PHE B 1 214 ? 1.187 15.312 13.758 1 92.38 214 PHE B O 1
ATOM 4038 N N . GLY B 1 215 ? 0.944 17.297 12.773 1 93 215 GLY B N 1
ATOM 4039 C CA . GLY B 1 215 ? 1.31 18.047 13.953 1 93 215 GLY B CA 1
ATOM 4040 C C . GLY B 1 215 ? 2.789 18.375 14.023 1 93 215 GLY B C 1
ATOM 4041 O O . GLY B 1 215 ? 3.609 17.688 13.406 1 93 215 GLY B O 1
ATOM 4042 N N . ALA B 1 216 ? 3.072 19.391 14.773 1 90.19 216 ALA B N 1
ATOM 4043 C CA . ALA B 1 216 ? 4.457 19.828 14.914 1 90.19 216 ALA B CA 1
ATOM 4044 C C . ALA B 1 216 ? 4.742 20.328 16.328 1 90.19 216 ALA B C 1
ATOM 4046 O O . ALA B 1 216 ? 3.906 21 16.938 1 90.19 216 ALA B O 1
ATOM 4047 N N . GLY B 1 217 ? 5.898 19.922 16.781 1 87 217 GLY B N 1
ATOM 4048 C CA . GLY B 1 217 ? 6.336 20.406 18.094 1 87 217 GLY B CA 1
ATOM 4049 C C . GLY B 1 217 ? 7.16 21.672 18 1 87 217 GLY B C 1
ATOM 4050 O O . GLY B 1 217 ? 7.395 22.344 19.016 1 87 217 GLY B O 1
ATOM 4051 N N . VAL B 1 218 ? 7.641 21.969 16.859 1 87.69 218 VAL B N 1
ATOM 4052 C CA . VAL B 1 218 ? 8.398 23.172 16.547 1 87.69 218 VAL B CA 1
ATOM 4053 C C . VAL B 1 218 ? 7.84 23.812 15.281 1 87.69 218 VAL B C 1
ATOM 4055 O O . VAL B 1 218 ? 7.336 23.125 14.391 1 87.69 218 VAL B O 1
ATOM 4058 N N . ILE B 1 219 ? 7.945 25.094 15.234 1 93 219 ILE B N 1
ATOM 4059 C CA . ILE B 1 219 ? 7.43 25.828 14.078 1 93 219 ILE B CA 1
ATOM 4060 C C . ILE B 1 219 ? 8.391 25.672 12.906 1 93 219 ILE B C 1
ATOM 4062 O O . ILE B 1 219 ? 9.477 26.25 12.898 1 93 219 ILE B O 1
ATOM 4066 N N . PRO B 1 220 ? 7.984 24.922 11.938 1 93.25 220 PRO B N 1
ATOM 4067 C CA . PRO B 1 220 ? 8.852 24.844 10.766 1 93.25 220 PRO B CA 1
ATOM 4068 C C . PRO B 1 220 ? 8.859 26.125 9.945 1 93.25 220 PRO B C 1
ATOM 4070 O O . PRO B 1 220 ? 7.855 26.844 9.891 1 93.25 220 PRO B O 1
ATOM 4073 N N . HIS B 1 221 ? 9.969 26.391 9.258 1 95.5 221 HIS B N 1
ATOM 4074 C CA . HIS B 1 221 ? 10.102 27.594 8.438 1 95.5 221 HIS B CA 1
ATOM 4075 C C . HIS B 1 221 ? 9.008 27.656 7.379 1 95.5 221 HIS B C 1
ATOM 4077 O O . HIS B 1 221 ? 8.461 28.719 7.105 1 95.5 221 HIS B O 1
ATOM 4083 N N . LEU B 1 222 ? 8.633 26.562 6.805 1 96.94 222 LEU B N 1
ATOM 4084 C CA . LEU B 1 222 ? 7.645 26.516 5.73 1 96.94 222 LEU B CA 1
ATOM 4085 C C . LEU B 1 222 ? 6.301 27.062 6.199 1 96.94 222 LEU B C 1
ATOM 4087 O O . LEU B 1 222 ? 5.562 27.656 5.41 1 96.94 222 LEU B O 1
ATOM 4091 N N . SER B 1 223 ? 6.02 26.875 7.492 1 97.19 223 SER B N 1
ATOM 4092 C CA . SER B 1 223 ? 4.723 27.281 8.016 1 97.19 223 SER B CA 1
ATOM 4093 C C . SER B 1 223 ? 4.629 28.797 8.125 1 97.19 223 SER B C 1
ATOM 4095 O O . SER B 1 223 ? 3.539 29.344 8.312 1 97.19 223 SER B O 1
ATOM 4097 N N . THR B 1 224 ? 5.746 29.453 7.973 1 97.38 224 THR B N 1
ATOM 4098 C CA . THR B 1 224 ? 5.75 30.906 8.062 1 97.38 224 THR B CA 1
ATOM 4099 C C . THR B 1 224 ? 5.508 31.531 6.691 1 97.38 224 THR B C 1
ATOM 4101 O O . THR B 1 224 ? 5.281 32.75 6.586 1 97.38 224 THR B O 1
ATOM 4104 N N . LEU B 1 225 ? 5.473 30.734 5.672 1 97.5 225 LEU B N 1
ATOM 4105 C CA . LEU B 1 225 ? 5.441 31.25 4.305 1 97.5 225 LEU B CA 1
ATOM 4106 C C . LEU B 1 225 ? 4.016 31.297 3.771 1 97.5 225 LEU B C 1
ATOM 4108 O O . LEU B 1 225 ? 3.742 31.953 2.77 1 97.5 225 LEU B O 1
ATOM 4112 N N . ASN B 1 226 ? 3.154 30.5 4.406 1 96.44 226 ASN B N 1
ATOM 4113 C CA . ASN B 1 226 ? 1.762 30.406 3.984 1 96.44 226 ASN B CA 1
ATOM 4114 C C . ASN B 1 226 ? 0.824 30.25 5.176 1 96.44 226 ASN B C 1
ATOM 4116 O O . ASN B 1 226 ? 1.248 29.812 6.25 1 96.44 226 ASN B O 1
ATOM 4120 N N . GLU B 1 227 ? -0.373 30.594 4.949 1 97.38 227 GLU B N 1
ATOM 4121 C CA . GLU B 1 227 ? -1.374 30.438 6 1 97.38 227 GLU B CA 1
ATOM 4122 C C . GLU B 1 227 ? -2.699 29.938 5.43 1 97.38 227 GLU B C 1
ATOM 4124 O O . GLU B 1 227 ? -3.252 30.547 4.512 1 97.38 227 GLU B O 1
ATOM 4129 N N . PRO B 1 228 ? -3.182 28.844 5.961 1 98.69 228 PRO B N 1
ATOM 4130 C CA . PRO B 1 228 ? -4.512 28.406 5.531 1 98.69 228 PRO B CA 1
ATOM 4131 C C . PRO B 1 228 ? -5.625 29.328 6.008 1 98.69 228 PRO B C 1
ATOM 4133 O O . PRO B 1 228 ? -5.438 30.078 6.969 1 98.69 228 PRO B O 1
ATOM 4136 N N . ASN B 1 229 ? -6.762 29.297 5.309 1 98.62 229 ASN B N 1
ATOM 4137 C CA . ASN B 1 229 ? -7.898 30.109 5.715 1 98.62 229 ASN B CA 1
ATOM 4138 C C . ASN B 1 229 ? -8.406 29.719 7.098 1 98.62 229 ASN B C 1
ATOM 4140 O O . ASN B 1 229 ? -8.82 30.578 7.883 1 98.62 229 ASN B O 1
ATOM 4144 N N . LEU B 1 230 ? -8.438 28.422 7.383 1 98.5 230 LEU B N 1
ATOM 4145 C CA . LEU B 1 230 ? -8.891 27.859 8.656 1 98.5 230 LEU B CA 1
ATOM 4146 C C . LEU B 1 230 ? -7.906 26.812 9.164 1 98.5 230 LEU B C 1
ATOM 4148 O O . LEU B 1 230 ? -7.195 26.188 8.375 1 98.5 230 LEU B O 1
ATOM 4152 N N . VAL B 1 231 ? -7.824 26.688 10.477 1 98.62 231 VAL B N 1
ATOM 4153 C CA . VAL B 1 231 ? -7.098 25.594 11.117 1 98.62 231 VAL B CA 1
ATOM 4154 C C . VAL B 1 231 ? -8.039 24.812 12.023 1 98.62 231 VAL B C 1
ATOM 4156 O O . VAL B 1 231 ? -8.75 25.391 12.844 1 98.62 231 VAL B O 1
ATOM 4159 N N . ARG B 1 232 ? -8.195 23.547 11.797 1 98.56 232 ARG B N 1
ATOM 4160 C CA . ARG B 1 232 ? -8.961 22.656 12.656 1 98.56 232 ARG B CA 1
ATOM 4161 C C . ARG B 1 232 ? -8.047 21.672 13.367 1 98.56 232 ARG B C 1
ATOM 4163 O O . ARG B 1 232 ? -7.273 20.953 12.719 1 98.56 232 ARG B O 1
ATOM 4170 N N . ARG B 1 233 ? -8.102 21.688 14.664 1 98.38 233 ARG B N 1
ATOM 4171 C CA . ARG B 1 233 ? -7.27 20.781 15.453 1 98.38 233 ARG B CA 1
ATOM 4172 C C . ARG B 1 233 ? -8.055 19.562 15.898 1 98.38 233 ARG B C 1
ATOM 4174 O O . ARG B 1 233 ? -9.219 19.672 16.281 1 98.38 233 ARG B O 1
ATOM 4181 N N . VAL B 1 234 ? -7.445 18.422 15.773 1 98.25 234 VAL B N 1
ATOM 4182 C CA . VAL B 1 234 ? -8.102 17.141 15.992 1 98.25 234 VAL B CA 1
ATOM 4183 C C . VAL B 1 234 ? -7.379 16.375 17.094 1 98.25 234 VAL B C 1
ATOM 4185 O O . VAL B 1 234 ? -6.148 16.297 17.109 1 98.25 234 VAL B O 1
ATOM 4188 N N . HIS B 1 235 ? -8.141 15.844 18.062 1 97.88 235 HIS B N 1
ATOM 4189 C CA . HIS B 1 235 ? -7.57 14.953 19.062 1 97.88 235 HIS B CA 1
ATOM 4190 C C . HIS B 1 235 ? -7.199 13.609 18.453 1 97.88 235 HIS B C 1
ATOM 4192 O O . HIS B 1 235 ? -7.789 13.188 17.453 1 97.88 235 HIS B O 1
ATOM 4198 N N . ASP B 1 236 ? -6.27 12.938 19.094 1 97.81 236 ASP B N 1
ATOM 4199 C CA . ASP B 1 236 ? -5.793 11.656 18.594 1 97.81 236 ASP B CA 1
ATOM 4200 C C . ASP B 1 236 ? -6.953 10.68 18.406 1 97.81 236 ASP B C 1
ATOM 4202 O O . ASP B 1 236 ? -7.047 10.008 17.375 1 97.81 236 ASP B O 1
ATOM 4206 N N . ILE B 1 237 ? -7.836 10.672 19.328 1 98.5 237 ILE B N 1
ATOM 4207 C CA . ILE B 1 237 ? -8.906 9.688 19.281 1 98.5 237 ILE B CA 1
ATOM 4208 C C . ILE B 1 237 ? -9.852 10.008 18.125 1 98.5 237 ILE B C 1
ATOM 4210 O O . ILE B 1 237 ? -10.391 9.102 17.484 1 98.5 237 ILE B O 1
ATOM 4214 N N . ASP B 1 238 ? -10.016 11.273 17.828 1 98.56 238 ASP B N 1
ATOM 4215 C CA . ASP B 1 238 ? -10.875 11.664 16.719 1 98.56 238 ASP B CA 1
ATOM 4216 C C . ASP B 1 238 ? -10.258 11.273 15.383 1 98.56 238 ASP B C 1
ATOM 4218 O O . ASP B 1 238 ? -10.977 10.969 14.43 1 98.56 238 ASP B O 1
ATOM 4222 N N . SER B 1 239 ? -8.93 11.305 15.328 1 98.56 239 SER B N 1
ATOM 4223 C CA . SER B 1 239 ? -8.227 10.797 14.148 1 98.56 239 SER B CA 1
ATOM 4224 C C . SER B 1 239 ? -8.516 9.312 13.938 1 98.56 239 SER B C 1
ATOM 4226 O O . SER B 1 239 ? -8.766 8.883 12.812 1 98.56 239 SER B O 1
ATOM 4228 N N . VAL B 1 240 ? -8.5 8.562 15.047 1 98.56 240 VAL B N 1
ATOM 4229 C CA . VAL B 1 240 ? -8.797 7.133 14.992 1 98.56 240 VAL B CA 1
ATOM 4230 C C . VAL B 1 240 ? -10.227 6.918 14.484 1 98.56 240 VAL B C 1
ATOM 4232 O O . VAL B 1 240 ? -10.453 6.129 13.562 1 98.56 240 VAL B O 1
ATOM 4235 N N . VAL B 1 241 ? -11.148 7.66 15.023 1 98.69 241 VAL B N 1
ATOM 4236 C CA . VAL B 1 241 ? -12.555 7.531 14.664 1 98.69 241 VAL B CA 1
ATOM 4237 C C . VAL B 1 241 ? -12.742 7.863 13.188 1 98.69 241 VAL B C 1
ATOM 4239 O O . VAL B 1 241 ? -13.391 7.113 12.453 1 98.69 241 VAL B O 1
ATOM 4242 N N . GLY B 1 242 ? -12.164 8.953 12.781 1 98.62 242 GLY B N 1
ATOM 4243 C CA . GLY B 1 242 ? -12.266 9.336 11.383 1 98.62 242 GLY B CA 1
ATOM 4244 C C . GLY B 1 242 ? -11.727 8.281 10.43 1 98.62 242 GLY B C 1
ATOM 4245 O O . GLY B 1 242 ? -12.344 8 9.398 1 98.62 242 GLY B O 1
ATOM 4246 N N . ALA B 1 243 ? -10.594 7.703 10.773 1 98.44 243 ALA B N 1
ATOM 4247 C CA . ALA B 1 243 ? -9.992 6.668 9.938 1 98.44 243 ALA B CA 1
ATOM 4248 C C . ALA B 1 243 ? -10.891 5.441 9.836 1 98.44 243 ALA B C 1
ATOM 4250 O O . ALA B 1 243 ? -11.117 4.918 8.742 1 98.44 243 ALA B O 1
ATOM 4251 N N . ARG B 1 244 ? -11.406 5.055 10.984 1 97.94 244 ARG B N 1
ATOM 4252 C CA . ARG B 1 244 ? -12.266 3.875 11.031 1 97.94 244 ARG B CA 1
ATOM 4253 C C . ARG B 1 244 ? -13.57 4.117 10.281 1 97.94 244 ARG B C 1
ATOM 4255 O O . ARG B 1 244 ? -14.086 3.215 9.617 1 97.94 244 ARG B O 1
ATOM 4262 N N . VAL B 1 245 ? -14.109 5.297 10.336 1 97.56 245 VAL B N 1
ATOM 4263 C CA . VAL B 1 245 ? -15.336 5.656 9.633 1 97.56 245 VAL B CA 1
ATOM 4264 C C . VAL B 1 245 ? -15.102 5.566 8.125 1 97.56 245 VAL B C 1
ATOM 4266 O O . VAL B 1 245 ? -15.938 5.02 7.398 1 97.56 245 VAL B O 1
ATOM 4269 N N . LEU B 1 246 ? -14.016 6.129 7.711 1 97.88 246 LEU B N 1
ATOM 4270 C CA . LEU B 1 246 ? -13.719 6.082 6.281 1 97.88 246 LEU B CA 1
ATOM 4271 C C . LEU B 1 246 ? -13.586 4.645 5.801 1 97.88 246 LEU B C 1
ATOM 4273 O O . LEU B 1 246 ? -14.07 4.301 4.719 1 97.88 246 LEU B O 1
ATOM 4277 N N . ALA B 1 247 ? -12.906 3.812 6.547 1 95.94 247 ALA B N 1
ATOM 4278 C CA . ALA B 1 247 ? -12.766 2.396 6.211 1 95.94 247 ALA B CA 1
ATOM 4279 C C . ALA B 1 247 ? -14.125 1.722 6.105 1 95.94 247 ALA B C 1
ATOM 4281 O O . ALA B 1 247 ? -14.398 0.995 5.145 1 95.94 247 ALA B O 1
ATOM 4282 N N . ARG B 1 248 ? -15.016 2.049 7 1 93.81 248 ARG B N 1
ATOM 4283 C CA . ARG B 1 248 ? -16.297 1.369 7.117 1 93.81 248 ARG B CA 1
ATOM 4284 C C . ARG B 1 248 ? -17.297 1.919 6.109 1 93.81 248 ARG B C 1
ATOM 4286 O O . ARG B 1 248 ? -18.297 1.265 5.801 1 93.81 248 ARG B O 1
ATOM 4293 N N . THR B 1 249 ? -17.062 3.115 5.609 1 94.38 249 THR B N 1
ATOM 4294 C CA . THR B 1 249 ? -18.047 3.717 4.715 1 94.38 249 THR B CA 1
ATOM 4295 C C . THR B 1 249 ? -17.578 3.631 3.264 1 94.38 249 THR B C 1
ATOM 4297 O O . THR B 1 249 ? -18.375 3.379 2.363 1 94.38 249 THR B O 1
ATOM 4300 N N . GLU B 1 250 ? -16.266 3.801 3.055 1 95.62 250 GLU B N 1
ATOM 4301 C CA . GLU B 1 250 ? -15.789 3.939 1.681 1 95.62 250 GLU B CA 1
ATOM 4302 C C . GLU B 1 250 ? -14.828 2.811 1.308 1 95.62 250 GLU B C 1
ATOM 4304 O O . GLU B 1 250 ? -14.383 2.725 0.164 1 95.62 250 GLU B O 1
ATOM 4309 N N . GLY B 1 251 ? -14.469 1.928 2.281 1 94.19 251 GLY B N 1
ATOM 4310 C CA . GLY B 1 251 ? -13.508 0.878 1.999 1 94.19 251 GLY B CA 1
ATOM 4311 C C . GLY B 1 251 ? -12.102 1.403 1.782 1 94.19 251 GLY B C 1
ATOM 4312 O O . GLY B 1 251 ? -11.297 0.772 1.095 1 94.19 251 GLY B O 1
ATOM 4313 N N . LEU B 1 252 ? -11.852 2.586 2.271 1 95.38 252 LEU B N 1
ATOM 4314 C CA . LEU B 1 252 ? -10.531 3.197 2.201 1 95.38 252 LEU B CA 1
ATOM 4315 C C . LEU B 1 252 ? -9.852 3.176 3.566 1 95.38 252 LEU B C 1
ATOM 4317 O O . LEU B 1 252 ? -10.438 3.607 4.562 1 95.38 252 LEU B O 1
ATOM 4321 N N . LEU B 1 253 ? -8.711 2.621 3.615 1 95.56 253 LEU B N 1
ATOM 4322 C CA . LEU B 1 253 ? -7.93 2.561 4.844 1 95.56 253 LEU B CA 1
ATOM 4323 C C . LEU B 1 253 ? -6.883 3.668 4.879 1 95.56 253 LEU B C 1
ATOM 4325 O O . LEU B 1 253 ? -5.75 3.471 4.438 1 95.56 253 LEU B O 1
ATOM 4329 N N . PRO B 1 254 ? -7.223 4.789 5.496 1 96.81 254 PRO B N 1
ATOM 4330 C CA . PRO B 1 254 ? -6.242 5.875 5.562 1 96.81 254 PRO B CA 1
ATOM 4331 C C . PRO B 1 254 ? -5.289 5.734 6.746 1 96.81 254 PRO B C 1
ATOM 4333 O O . PRO B 1 254 ? -5.5 4.887 7.617 1 96.81 254 PRO B O 1
ATOM 4336 N N . GLY B 1 255 ? -4.199 6.469 6.719 1 95.88 255 GLY B N 1
ATOM 4337 C CA . GLY B 1 255 ? -3.381 6.637 7.906 1 95.88 255 GLY B CA 1
ATOM 4338 C C . GLY B 1 255 ? -3.98 7.598 8.914 1 95.88 255 GLY B C 1
ATOM 4339 O O . GLY B 1 255 ? -5.133 8.016 8.773 1 95.88 255 GLY B O 1
ATOM 4340 N N . ALA B 1 256 ? -3.16 7.957 9.898 1 95.88 256 ALA B N 1
ATOM 4341 C CA . ALA B 1 256 ? -3.619 8.805 10.992 1 95.88 256 ALA B CA 1
ATOM 4342 C C . ALA B 1 256 ? -4.016 10.188 10.492 1 95.88 256 ALA B C 1
ATOM 4344 O O . ALA B 1 256 ? -5.051 10.727 10.891 1 95.88 256 ALA B O 1
ATOM 4345 N N . SER B 1 257 ? -3.189 10.758 9.625 1 97.62 257 SER B N 1
ATOM 4346 C CA . SER B 1 257 ? -3.496 12.086 9.102 1 97.62 257 SER B CA 1
ATOM 4347 C C . SER B 1 257 ? -4.781 12.07 8.281 1 97.62 257 SER B C 1
ATOM 4349 O O . SER B 1 257 ? -5.527 13.055 8.273 1 97.62 257 SER B O 1
ATOM 4351 N N . GLY B 1 258 ? -5.02 10.977 7.566 1 98.44 258 GLY B N 1
ATOM 4352 C CA . GLY B 1 258 ? -6.266 10.836 6.824 1 98.44 258 GLY B CA 1
ATOM 4353 C C . GLY B 1 258 ? -7.488 10.789 7.719 1 98.44 258 GLY B C 1
ATOM 4354 O O . GLY B 1 258 ? -8.508 11.422 7.418 1 98.44 258 GLY B O 1
ATOM 4355 N N . GLY B 1 259 ? -7.375 10.023 8.828 1 98.56 259 GLY B N 1
ATOM 4356 C CA . GLY B 1 259 ? -8.445 10.039 9.812 1 98.56 259 GLY B CA 1
ATOM 4357 C C . GLY B 1 259 ? -8.719 11.422 10.375 1 98.56 259 GLY B C 1
ATOM 4358 O O . GLY B 1 259 ? -9.875 11.805 10.562 1 98.56 259 GLY B O 1
ATOM 4359 N N . ALA B 1 260 ? -7.656 12.141 10.602 1 98.75 260 ALA B N 1
ATOM 4360 C CA . ALA B 1 260 ? -7.781 13.5 11.125 1 98.75 260 ALA B CA 1
ATOM 4361 C C . ALA B 1 260 ? -8.547 14.398 10.156 1 98.75 260 ALA B C 1
ATOM 4363 O O . ALA B 1 260 ? -9.398 15.18 10.57 1 98.75 260 ALA B O 1
ATOM 4364 N N . VAL B 1 261 ? -8.281 14.258 8.891 1 98.81 261 VAL B N 1
ATOM 4365 C CA . VAL B 1 261 ? -8.914 15.117 7.895 1 98.81 261 VAL B CA 1
ATOM 4366 C C . VAL B 1 261 ? -10.406 14.805 7.809 1 98.81 261 VAL B C 1
ATOM 4368 O O . VAL B 1 261 ? -11.227 15.703 7.625 1 98.81 261 VAL B O 1
ATOM 4371 N N . VAL B 1 262 ? -10.758 13.539 7.961 1 98.75 262 VAL B N 1
ATOM 4372 C CA . VAL B 1 262 ? -12.164 13.133 7.945 1 98.75 262 VAL B CA 1
ATOM 4373 C C . VAL B 1 262 ? -12.891 13.727 9.148 1 98.75 262 VAL B C 1
ATOM 4375 O O . VAL B 1 262 ? -13.984 14.266 9.016 1 98.75 262 VAL B O 1
ATOM 4378 N N . SER B 1 263 ? -12.281 13.641 10.297 1 98.69 263 SER B N 1
ATOM 4379 C CA . SER B 1 263 ? -12.867 14.203 11.508 1 98.69 263 SER B CA 1
ATOM 4380 C C . SER B 1 263 ? -12.984 15.727 11.406 1 98.69 263 SER B C 1
ATOM 4382 O O . SER B 1 263 ? -13.984 16.312 11.828 1 98.69 263 SER B O 1
ATOM 4384 N N . ALA B 1 264 ? -11.938 16.359 10.898 1 98.81 264 ALA B N 1
ATOM 4385 C CA . ALA B 1 264 ? -11.969 17.797 10.703 1 98.81 264 ALA B CA 1
ATOM 4386 C C . ALA B 1 264 ? -13.078 18.203 9.742 1 98.81 264 ALA B C 1
ATOM 4388 O O . ALA B 1 264 ? -13.75 19.219 9.953 1 98.81 264 ALA B O 1
ATOM 4389 N N . LEU B 1 265 ? -13.242 17.438 8.688 1 98.69 265 LEU B N 1
ATOM 4390 C CA . LEU B 1 265 ? -14.305 17.719 7.727 1 98.69 265 LEU B CA 1
ATOM 4391 C C . LEU B 1 265 ? -15.672 17.688 8.398 1 98.69 265 LEU B C 1
ATOM 4393 O O . LEU B 1 265 ? -16.516 18.547 8.148 1 98.69 265 LEU B O 1
ATOM 4397 N N . ARG B 1 266 ? -15.867 16.719 9.242 1 97.75 266 ARG B N 1
ATOM 4398 C CA . ARG B 1 266 ? -17.109 16.641 9.992 1 97.75 266 ARG B CA 1
ATOM 4399 C C . ARG B 1 266 ? -17.359 17.922 10.789 1 97.75 266 ARG B C 1
ATOM 4401 O O . ARG B 1 266 ? -18.484 18.406 10.844 1 97.75 266 ARG B O 1
ATOM 4408 N N . SER B 1 267 ? -16.328 18.438 11.352 1 96.69 267 SER B N 1
ATOM 4409 C CA . SER B 1 267 ? -16.453 19.609 12.195 1 96.69 267 SER B CA 1
ATOM 4410 C C . SER B 1 267 ? -16.75 20.859 11.367 1 96.69 267 SER B C 1
ATOM 4412 O O . SER B 1 267 ? -17.297 21.844 11.883 1 96.69 267 SER B O 1
ATOM 4414 N N . CYS B 1 268 ? -16.406 20.844 10.109 1 96.62 268 CYS B N 1
ATOM 4415 C CA . CYS B 1 268 ? -16.562 22 9.227 1 96.62 268 CYS B CA 1
ATOM 4416 C C . CYS B 1 268 ? -17.844 21.875 8.414 1 96.62 268 CYS B C 1
ATOM 4418 O O . CYS B 1 268 ? -18.25 22.828 7.73 1 96.62 268 CYS B O 1
ATOM 4420 N N . ILE B 1 269 ? -18.531 20.797 8.484 1 96.62 269 ILE B N 1
ATOM 4421 C CA . ILE B 1 269 ? -19.516 20.406 7.488 1 96.62 269 ILE B CA 1
ATOM 4422 C C . ILE B 1 269 ? -20.641 21.453 7.438 1 96.62 269 ILE B C 1
ATOM 4424 O O . ILE B 1 269 ? -21.156 21.75 6.363 1 96.62 269 ILE B O 1
ATOM 4428 N N . ALA B 1 270 ? -21.047 22.016 8.57 1 96.06 270 ALA B N 1
ATOM 4429 C CA . ALA B 1 270 ? -22.141 22.984 8.656 1 96.06 270 ALA B CA 1
ATOM 4430 C C . ALA B 1 270 ? -21.766 24.297 7.984 1 96.06 270 ALA B C 1
ATOM 4432 O O . ALA B 1 270 ? -22.641 25.047 7.543 1 96.06 270 ALA B O 1
ATOM 4433 N N . GLU B 1 271 ? -20.5 24.578 7.895 1 97.69 271 GLU B N 1
ATOM 4434 C CA . GLU B 1 271 ? -20.016 25.828 7.344 1 97.69 271 GLU B CA 1
ATOM 4435 C C . GLU B 1 271 ? -19.906 25.766 5.824 1 97.69 271 GLU B C 1
ATOM 4437 O O . GLU B 1 271 ? -19.766 26.797 5.16 1 97.69 271 GLU B O 1
ATOM 4442 N N . ILE B 1 272 ? -19.969 24.625 5.238 1 98.5 272 ILE B N 1
ATOM 4443 C CA . ILE B 1 272 ? -19.75 24.438 3.811 1 98.5 272 ILE B CA 1
ATOM 4444 C C . ILE B 1 272 ? -21.031 24.719 3.041 1 98.5 272 ILE B C 1
ATOM 4446 O O . ILE B 1 272 ? -22.078 24.109 3.311 1 98.5 272 ILE B O 1
ATOM 4450 N N . PRO B 1 273 ? -21 25.672 2.08 1 98.44 273 PRO B N 1
ATOM 4451 C CA . PRO B 1 273 ? -22.203 25.984 1.294 1 98.44 273 PRO B CA 1
ATOM 4452 C C . PRO B 1 273 ? -22.719 24.781 0.503 1 98.44 273 PRO B C 1
ATOM 4454 O O . PRO B 1 273 ? -21.953 23.891 0.143 1 98.44 273 PRO B O 1
ATOM 4457 N N . PRO B 1 274 ? -24.031 24.781 0.182 1 98.06 274 PRO B N 1
ATOM 4458 C CA . PRO B 1 274 ? -24.609 23.703 -0.612 1 98.06 274 PRO B CA 1
ATOM 4459 C C . PRO B 1 274 ? -23.938 23.547 -1.977 1 98.06 274 PRO B C 1
ATOM 4461 O O . PRO B 1 274 ? -23.484 24.531 -2.561 1 98.06 274 PRO B O 1
ATOM 4464 N N . GLU B 1 275 ? -23.797 22.281 -2.438 1 98.25 275 GLU B N 1
ATOM 4465 C CA . GLU B 1 275 ? -23.359 21.922 -3.777 1 98.25 275 GLU B CA 1
ATOM 4466 C C . GLU B 1 275 ? -21.875 22.219 -3.971 1 98.25 275 GLU B C 1
ATOM 4468 O O . GLU B 1 275 ? -21.391 22.344 -5.102 1 98.25 275 GLU B O 1
ATOM 4473 N N . SER B 1 276 ? -21.203 22.422 -2.848 1 98.75 276 SER B N 1
ATOM 4474 C CA . SER B 1 276 ? -19.766 22.688 -2.916 1 98.75 276 SER B CA 1
ATOM 4475 C C . SER B 1 276 ? -18.984 21.422 -3.285 1 98.75 276 SER B C 1
ATOM 4477 O O . SER B 1 276 ? -19.422 20.312 -2.994 1 98.75 276 SER B O 1
ATOM 4479 N N . THR B 1 277 ? -17.891 21.625 -3.959 1 98.88 277 THR B N 1
ATOM 4480 C CA . THR B 1 277 ? -16.891 20.578 -4.176 1 98.88 277 THR B CA 1
ATOM 4481 C C . THR B 1 277 ? -15.812 20.641 -3.105 1 98.88 277 THR B C 1
ATOM 4483 O O . THR B 1 277 ? -15.148 21.672 -2.943 1 98.88 277 THR B O 1
ATOM 4486 N N . VAL B 1 278 ? -15.664 19.578 -2.369 1 98.88 278 VAL B N 1
ATOM 4487 C CA . VAL B 1 278 ? -14.703 19.469 -1.276 1 98.88 278 VAL B CA 1
ATOM 4488 C C . VAL B 1 278 ? -13.648 18.422 -1.609 1 98.88 278 VAL B C 1
ATOM 4490 O O . VAL B 1 278 ? -13.977 17.328 -2.084 1 98.88 278 VAL B O 1
ATOM 4493 N N . VAL B 1 279 ? -12.375 18.734 -1.438 1 98.94 279 VAL B N 1
ATOM 4494 C CA . VAL B 1 279 ? -11.305 17.75 -1.605 1 98.94 279 VAL B CA 1
ATOM 4495 C C . VAL B 1 279 ? -10.547 17.578 -0.29 1 98.94 279 VAL B C 1
ATOM 4497 O O . VAL B 1 279 ? -10.188 18.562 0.357 1 98.94 279 VAL B O 1
ATOM 4500 N N . VAL B 1 280 ? -10.422 16.391 0.118 1 98.88 280 VAL B N 1
ATOM 4501 C CA . VAL B 1 280 ? -9.531 16.062 1.225 1 98.88 280 VAL B CA 1
ATOM 4502 C C . VAL B 1 280 ? -8.305 15.312 0.698 1 98.88 280 VAL B C 1
ATOM 4504 O O . VAL B 1 280 ? -8.422 14.492 -0.22 1 98.88 280 VAL B O 1
ATOM 4507 N N . VAL B 1 281 ? -7.121 15.625 1.264 1 98.88 281 VAL B N 1
ATOM 4508 C CA . VAL B 1 281 ? -5.902 14.922 0.874 1 98.88 281 VAL B CA 1
ATOM 4509 C C . VAL B 1 281 ? -5.609 13.805 1.867 1 98.88 281 VAL B C 1
ATOM 4511 O O . VAL B 1 281 ? -5.453 14.047 3.064 1 98.88 281 VAL B O 1
ATOM 4514 N N . LEU B 1 282 ? -5.613 12.594 1.403 1 98.56 282 LEU B N 1
ATOM 4515 C CA . LEU B 1 282 ? -5.121 11.453 2.176 1 98.56 282 LEU B CA 1
ATOM 4516 C C . LEU B 1 282 ? -3.65 11.195 1.873 1 98.56 282 LEU B C 1
ATOM 4518 O O . LEU B 1 282 ? -3.318 10.625 0.829 1 98.56 282 LEU B O 1
ATOM 4522 N N . HIS B 1 283 ? -2.799 11.523 2.811 1 98.19 283 HIS B N 1
ATOM 4523 C CA . HIS B 1 283 ? -1.363 11.594 2.561 1 98.19 283 HIS B CA 1
ATOM 4524 C C . HIS B 1 283 ? -0.768 10.203 2.371 1 98.19 283 HIS B C 1
ATOM 4526 O O . HIS B 1 283 ? 0.311 10.055 1.793 1 98.19 283 HIS B O 1
ATOM 4532 N N . ASP B 1 284 ? -1.384 9.211 2.959 1 95.94 284 ASP B N 1
ATOM 4533 C CA . ASP B 1 284 ? -0.874 7.844 2.881 1 95.94 284 ASP B CA 1
ATOM 4534 C C . ASP B 1 284 ? -1.979 6.828 3.164 1 95.94 284 ASP B C 1
ATOM 4536 O O . ASP B 1 284 ? -3.145 7.199 3.316 1 95.94 284 ASP B O 1
ATOM 4540 N N . GLY B 1 285 ? -1.597 5.586 3.084 1 93.5 285 GLY B N 1
ATOM 4541 C CA . GLY B 1 285 ? -2.521 4.512 3.398 1 93.5 285 GLY B CA 1
ATOM 4542 C C . GLY B 1 285 ? -2.398 4.016 4.828 1 93.5 285 GLY B C 1
ATOM 4543 O O . GLY B 1 285 ? -1.492 4.43 5.555 1 93.5 285 GLY B O 1
ATOM 4544 N N . GLY B 1 286 ? -3.256 3.156 5.195 1 92.94 286 GLY B N 1
ATOM 4545 C CA . GLY B 1 286 ? -3.379 2.748 6.586 1 92.94 286 GLY B CA 1
ATOM 4546 C C . GLY B 1 286 ? -2.557 1.519 6.922 1 92.94 286 GLY B C 1
ATOM 4547 O O . GLY B 1 286 ? -2.477 1.117 8.086 1 92.94 286 GLY B O 1
ATOM 4548 N N . THR B 1 287 ? -1.896 0.919 5.977 1 88.62 287 THR B N 1
ATOM 4549 C CA . THR B 1 287 ? -1.208 -0.347 6.207 1 88.62 287 THR B CA 1
ATOM 4550 C C . THR B 1 287 ? -0.129 -0.192 7.273 1 88.62 287 THR B C 1
ATOM 4552 O O . THR B 1 287 ? 0.103 -1.106 8.07 1 88.62 287 THR B O 1
ATOM 4555 N N . ASN B 1 288 ? 0.481 0.962 7.297 1 87.31 288 ASN B N 1
ATOM 4556 C CA . ASN B 1 288 ? 1.531 1.222 8.273 1 87.31 288 ASN B CA 1
ATOM 4557 C C . ASN B 1 288 ? 0.952 1.482 9.664 1 87.31 288 ASN B C 1
ATOM 4559 O O . ASN B 1 288 ? 1.692 1.562 10.648 1 87.31 288 ASN B O 1
ATOM 4563 N N . TYR B 1 289 ? -0.33 1.505 9.773 1 91.69 289 TYR B N 1
ATOM 4564 C CA . TYR B 1 289 ? -0.978 1.89 11.023 1 91.69 289 TYR B CA 1
ATOM 4565 C C . TYR B 1 289 ? -1.805 0.74 11.586 1 91.69 289 TYR B C 1
ATOM 4567 O O . TYR B 1 289 ? -2.598 0.931 12.508 1 91.69 289 TYR B O 1
ATOM 4575 N N . LEU B 1 290 ? -1.649 -0.439 11.023 1 92.38 290 LEU B N 1
ATOM 4576 C CA . LEU B 1 290 ? -2.457 -1.59 11.414 1 92.38 290 LEU B CA 1
ATOM 4577 C C . LEU B 1 290 ? -2.203 -1.963 12.875 1 92.38 290 LEU B C 1
ATOM 4579 O O . LEU B 1 290 ? -3.107 -2.438 13.562 1 92.38 290 LEU B O 1
ATOM 4583 N N . GLY B 1 291 ? -1.028 -1.71 13.359 1 90.12 291 GLY B N 1
ATOM 4584 C CA . GLY B 1 291 ? -0.698 -2.02 14.742 1 90.12 291 GLY B CA 1
ATOM 4585 C C . GLY B 1 291 ? -0.934 -0.857 15.688 1 90.12 291 GLY B C 1
ATOM 4586 O O . GLY B 1 291 ? -0.576 -0.925 16.859 1 90.12 291 GLY B O 1
ATOM 4587 N N . THR B 1 292 ? -1.517 0.249 15.203 1 93 292 THR B N 1
ATOM 4588 C CA . THR B 1 292 ? -1.788 1.438 16 1 93 292 THR B CA 1
ATOM 4589 C C . THR B 1 292 ? -3.258 1.833 15.906 1 93 292 THR B C 1
ATOM 4591 O O . THR B 1 292 ? -4.113 1.237 16.562 1 93 292 THR B O 1
ATOM 4594 N N . ILE B 1 293 ? -3.686 2.623 14.914 1 95.56 293 ILE B N 1
ATOM 4595 C CA . ILE B 1 293 ? -5.02 3.211 14.922 1 95.56 293 ILE B CA 1
ATOM 4596 C C . ILE B 1 293 ? -6.051 2.158 14.516 1 95.56 293 ILE B C 1
ATOM 4598 O O . ILE B 1 293 ? -7.25 2.34 14.734 1 95.56 293 ILE B O 1
ATOM 4602 N N . TYR B 1 294 ? -5.574 1.062 14 1 96 294 TYR B N 1
ATOM 4603 C CA . TYR B 1 294 ? -6.5 0.006 13.609 1 96 294 TYR B CA 1
ATOM 4604 C C . TYR B 1 294 ? -6.43 -1.168 14.578 1 96 294 TYR B C 1
ATOM 4606 O O . TYR B 1 294 ? -7.031 -2.217 14.336 1 96 294 TYR B O 1
ATOM 4614 N N . ASP B 1 295 ? -5.691 -1.015 15.633 1 95.81 295 ASP B N 1
ATOM 4615 C CA . ASP B 1 295 ? -5.566 -2.014 16.688 1 95.81 295 ASP B CA 1
ATOM 4616 C C . ASP B 1 295 ? -6.246 -1.543 17.969 1 95.81 295 ASP B C 1
ATOM 4618 O O . ASP B 1 295 ? -5.77 -0.614 18.625 1 95.81 295 ASP B O 1
ATOM 4622 N N . ASP B 1 296 ? -7.227 -2.268 18.406 1 96.5 296 ASP B N 1
ATOM 4623 C CA . ASP B 1 296 ? -8.023 -1.851 19.562 1 96.5 296 ASP B CA 1
ATOM 4624 C C . ASP B 1 296 ? -7.199 -1.897 20.844 1 96.5 296 ASP B C 1
ATOM 4626 O O . ASP B 1 296 ? -7.398 -1.083 21.75 1 96.5 296 ASP B O 1
ATOM 4630 N N . ASP B 1 297 ? -6.352 -2.871 20.953 1 96.69 297 ASP B N 1
ATOM 4631 C CA . ASP B 1 297 ? -5.508 -2.965 22.141 1 96.69 297 ASP B CA 1
ATOM 4632 C C . ASP B 1 297 ? -4.562 -1.768 22.25 1 96.69 297 ASP B C 1
ATOM 4634 O O . ASP B 1 297 ? -4.344 -1.231 23.328 1 96.69 297 ASP B O 1
ATOM 4638 N N . TRP B 1 298 ? -4.055 -1.413 21.125 1 95.19 298 TRP B N 1
ATOM 4639 C CA . TRP B 1 298 ? -3.195 -0.235 21.094 1 95.19 298 TRP B CA 1
ATOM 4640 C C . TRP B 1 298 ? -3.975 1.018 21.484 1 95.19 298 TRP B C 1
ATOM 4642 O O . TRP B 1 298 ? -3.51 1.823 22.297 1 95.19 298 TRP B O 1
ATOM 4652 N N . VAL B 1 299 ? -5.156 1.201 20.906 1 97.88 299 VAL B N 1
ATOM 4653 C CA . VAL B 1 299 ? -5.988 2.369 21.188 1 97.88 299 VAL B CA 1
ATOM 4654 C C . VAL B 1 299 ? -6.312 2.445 22.672 1 97.88 299 VAL B C 1
ATOM 4656 O O . VAL B 1 299 ? -6.207 3.51 23.281 1 97.88 299 VAL B O 1
ATOM 4659 N N . GLN B 1 300 ? -6.625 1.331 23.234 1 98.12 300 GLN B N 1
ATOM 4660 C CA . GLN B 1 300 ? -6.918 1.286 24.672 1 98.12 300 GLN B CA 1
ATOM 4661 C C . GLN B 1 300 ? -5.691 1.654 25.5 1 98.12 300 GLN B C 1
ATOM 4663 O O . GLN B 1 300 ? -5.777 2.465 26.422 1 98.12 300 GLN B O 1
ATOM 4668 N N . SER B 1 301 ? -4.645 1.074 25.188 1 97.12 301 SER B N 1
ATOM 4669 C CA . SER B 1 301 ? -3.42 1.244 25.953 1 97.12 301 SER B CA 1
ATOM 4670 C C . SER B 1 301 ? -2.879 2.664 25.828 1 97.12 301 SER B C 1
ATOM 4672 O O . SER B 1 301 ? -2.43 3.254 26.812 1 97.12 301 SER B O 1
ATOM 4674 N N . LYS B 1 302 ? -2.984 3.277 24.641 1 94.5 302 LYS B N 1
ATOM 4675 C CA . LYS B 1 302 ? -2.301 4.543 24.375 1 94.5 302 LYS B CA 1
ATOM 4676 C C . LYS B 1 302 ? -3.264 5.719 24.484 1 94.5 302 LYS B C 1
ATOM 4678 O O . LYS B 1 302 ? -2.861 6.824 24.859 1 94.5 302 LYS B O 1
ATOM 4683 N N . LEU B 1 303 ? -4.539 5.457 24.141 1 96.94 303 LEU B N 1
ATOM 4684 C CA . LEU B 1 303 ? -5.469 6.578 24.078 1 96.94 303 LEU B CA 1
ATOM 4685 C C . LEU B 1 303 ? -6.559 6.441 25.141 1 96.94 303 LEU B C 1
ATOM 4687 O O . LEU B 1 303 ? -7.4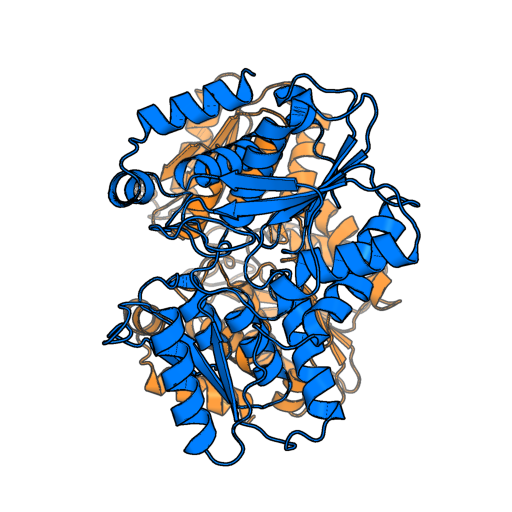06 7.324 25.281 1 96.94 303 LEU B O 1
ATOM 4691 N N . GLY B 1 304 ? -6.582 5.355 25.828 1 97.38 304 GLY B N 1
ATOM 4692 C CA . GLY B 1 304 ? -7.48 5.18 26.953 1 97.38 304 GLY B CA 1
ATOM 4693 C C . GLY B 1 304 ? -8.922 4.953 26.547 1 97.38 304 GLY B C 1
ATOM 4694 O O . GLY B 1 304 ? -9.844 5.23 27.312 1 97.38 304 GLY B O 1
ATOM 4695 N N . THR B 1 305 ? -9.141 4.543 25.328 1 97.88 305 THR B N 1
ATOM 4696 C CA . THR B 1 305 ? -10.484 4.293 24.812 1 97.88 305 THR B CA 1
ATOM 4697 C C . THR B 1 305 ? -10.695 2.805 24.562 1 97.88 305 THR B C 1
ATOM 4699 O O . THR B 1 305 ? -9.984 2.193 23.766 1 97.88 305 THR B O 1
ATOM 4702 N N . SER B 1 306 ? -11.656 2.209 25.203 1 97.75 306 SER B N 1
ATOM 4703 C CA . SER B 1 306 ? -11.945 0.785 25.047 1 97.75 306 SER B CA 1
ATOM 4704 C C . SER B 1 306 ? -12.531 0.479 23.672 1 97.75 306 SER B C 1
ATOM 4706 O O . SER B 1 306 ? -13.039 1.374 23 1 97.75 306 SER B O 1
ATOM 4708 N N . ALA B 1 307 ? -12.453 -0.766 23.359 1 96.56 307 ALA B N 1
ATOM 4709 C CA . ALA B 1 307 ? -13.023 -1.198 22.078 1 96.56 307 ALA B CA 1
ATOM 4710 C C . ALA B 1 307 ? -14.508 -0.868 22 1 96.56 307 ALA B C 1
ATOM 4712 O O . ALA B 1 307 ? -15.008 -0.457 20.953 1 96.56 307 ALA B O 1
ATOM 4713 N N . SER B 1 308 ? -15.258 -1.04 23.062 1 97.38 308 SER B N 1
ATOM 4714 C CA . SER B 1 308 ? -16.688 -0.767 23.094 1 97.38 308 SER B CA 1
ATOM 4715 C C . SER B 1 308 ? -16.969 0.724 22.938 1 97.38 308 SER B C 1
ATOM 4717 O O . SER B 1 308 ? -17.891 1.115 22.219 1 97.38 308 SER B O 1
ATOM 4719 N N . GLU B 1 309 ? -16.219 1.521 23.609 1 98.19 309 GLU B N 1
ATOM 4720 C CA . GLU B 1 309 ? -16.391 2.969 23.5 1 98.19 309 GLU B CA 1
ATOM 4721 C C . GLU B 1 309 ? -16.062 3.451 22.094 1 98.19 309 GLU B C 1
ATOM 4723 O O . GLU B 1 309 ? -16.781 4.293 21.547 1 98.19 309 GLU B O 1
ATOM 4728 N N . LEU B 1 310 ? -14.977 2.951 21.578 1 97.81 310 LEU B N 1
ATOM 4729 C CA . LEU B 1 310 ? -14.586 3.305 20.219 1 97.81 310 LEU B CA 1
ATOM 4730 C C . LEU B 1 310 ? -15.695 2.949 19.234 1 97.81 310 LEU B C 1
ATOM 4732 O O . LEU B 1 310 ? -16.016 3.744 18.344 1 97.81 310 LEU B O 1
ATOM 4736 N N . SER B 1 311 ? -16.234 1.751 19.406 1 96.12 311 SER B N 1
ATOM 4737 C CA . SER B 1 311 ? -17.328 1.314 18.547 1 96.12 311 SER B CA 1
ATOM 4738 C C . SER B 1 311 ? -18.516 2.277 18.625 1 96.12 311 SER B C 1
ATOM 4740 O O . SER B 1 311 ? -19.125 2.611 17.609 1 96.12 311 SER B O 1
ATOM 4742 N N . ARG B 1 312 ? -18.859 2.779 19.797 1 97.62 312 ARG B N 1
ATOM 4743 C CA . ARG B 1 312 ? -19.953 3.727 19.984 1 97.62 312 ARG B CA 1
ATOM 4744 C C . ARG B 1 312 ? -19.641 5.059 19.297 1 97.62 312 ARG B C 1
ATOM 4746 O O . ARG B 1 312 ? -20.531 5.668 18.703 1 97.62 312 ARG B O 1
ATOM 4753 N N . MET B 1 313 ? -18.391 5.465 19.406 1 97.94 313 MET B N 1
ATOM 4754 C CA . MET B 1 313 ? -17.984 6.719 18.781 1 97.94 313 MET B CA 1
ATOM 4755 C C . MET B 1 313 ? -18.125 6.633 17.266 1 97.94 313 MET B C 1
ATOM 4757 O O . MET B 1 313 ? -18.609 7.57 16.625 1 97.94 313 MET B O 1
ATOM 4761 N N . ILE B 1 314 ? -17.688 5.5 16.703 1 97.31 314 ILE B N 1
ATOM 4762 C CA . ILE B 1 314 ? -17.75 5.285 15.258 1 97.31 314 ILE B CA 1
ATOM 4763 C C . ILE B 1 314 ? -19.203 5.242 14.805 1 97.31 314 ILE B C 1
ATOM 4765 O O . ILE B 1 314 ? -19.562 5.879 13.82 1 97.31 314 ILE B O 1
ATOM 4769 N N . GLU B 1 315 ? -20.047 4.551 15.594 1 95.94 315 GLU B N 1
ATOM 4770 C CA . GLU B 1 315 ? -21.469 4.441 15.266 1 95.94 315 GLU B CA 1
ATOM 4771 C C . GLU B 1 315 ? -22.156 5.801 15.328 1 95.94 315 GLU B C 1
ATOM 4773 O O . GLU B 1 315 ? -22.969 6.129 14.469 1 95.94 315 GLU B O 1
ATOM 4778 N N . ARG B 1 316 ? -21.828 6.539 16.328 1 96.75 316 ARG B N 1
ATOM 4779 C CA . ARG B 1 316 ? -22.406 7.875 16.453 1 96.75 316 ARG B CA 1
ATOM 4780 C C . ARG B 1 316 ? -21.984 8.766 15.297 1 96.75 316 ARG B C 1
ATOM 4782 O O . ARG B 1 316 ? -22.797 9.562 14.797 1 96.75 316 ARG B O 1
ATOM 4789 N N . PHE B 1 317 ? -20.734 8.68 14.906 1 97.19 317 PHE B N 1
ATOM 4790 C CA . PHE B 1 317 ? -20.219 9.43 13.766 1 97.19 317 PHE B CA 1
ATOM 4791 C C . PHE B 1 317 ? -21 9.094 12.5 1 97.19 317 PHE B C 1
ATOM 4793 O O . PHE B 1 317 ? -21.406 9.992 11.758 1 97.19 317 PHE B O 1
ATOM 4800 N N . ILE B 1 318 ? -21.234 7.785 12.281 1 94.44 318 ILE B N 1
ATOM 4801 C CA . ILE B 1 318 ? -21.859 7.309 11.055 1 94.44 318 ILE B CA 1
ATOM 4802 C C . ILE B 1 318 ? -23.359 7.641 11.078 1 94.44 318 ILE B C 1
ATOM 4804 O O . ILE B 1 318 ? -23.938 7.965 10.039 1 94.44 318 ILE B O 1
ATOM 4808 N N . ALA B 1 319 ? -23.984 7.578 12.297 1 91.62 319 ALA B N 1
ATOM 4809 C CA . ALA B 1 319 ? -25.422 7.855 12.445 1 91.62 319 ALA B CA 1
ATOM 4810 C C . ALA B 1 319 ? -25.703 9.344 12.258 1 91.62 319 ALA B C 1
ATOM 4812 O O . ALA B 1 319 ? -26.844 9.727 11.977 1 91.62 319 ALA B O 1
ATOM 4813 N N . GLY B 1 320 ? -24.75 10.195 12.273 1 82.56 320 GLY B N 1
ATOM 4814 C CA . GLY B 1 320 ? -24.953 11.625 12.078 1 82.56 320 GLY B CA 1
ATOM 4815 C C . GLY B 1 320 ? -25.188 12.375 13.383 1 82.56 320 GLY B C 1
ATOM 4816 O O . GLY B 1 320 ? -25.484 13.57 13.367 1 82.56 320 GLY B O 1
#

InterPro domains:
  IPR001216 Cysteine synthase/cystathionine beta-synthase, pyridoxal-phosphate attachment site [PS00901] (21-39)
  IPR001926 Tryptophan synthase beta chain-like, PALP domain [PF00291] (4-283)
  IPR036052 Tryptophan synthase beta chain-like, PALP domain superfamily [G3DSA:3.40.50.1100] (14-290)
  IPR036052 Tryptophan synthase beta chain-like, PALP domain superfamily [G3DSA:3.40.50.1100] (33-138)
  IPR036052 Tryptophan synthase beta chain-like, PALP domain superfamily [SSF53686] (4-301)
  IPR050214 Cysteine synthase/Cystathionine beta-synthase [PTHR10314] (1-300)

pLDDT: mean 95.64, std 3.75, range [76.88, 98.94]